Protein AF-0000000068499881 (afdb_homodimer)

Nearest PDB structures (foldseek):
  3tds-assembly1_A  TM=9.493E-01  e=5.054E-13  Clostridioides difficile 630
  3te0-assembly1_C  TM=9.336E-01  e=5.531E-13  Clostridioides difficile 630
  3te2-assembly1_C  TM=9.359E-01  e=6.930E-13  Clostridioides difficile 630
  3kcv-assembly2_J  TM=9.201E-01  e=3.673E-11  Escherichia coli O157:H7
  3q7k-assembly1_D  TM=8.867E-01  e=6.603E-11  Salmonella enterica subsp. enterica serovar Typhi str. CT18

Sequence (512 aa):
MSKGFLTPGETAQATISAGIKKANISTQNAILLGLFGGAFIGFGALGSMIVSQTFGKIDPGVASFLSAMVFPVGLMLVVVAGAELFTGNTLMAIALMDKKITLGKMLRNWGLVYFANLVGSILLVALVFYSSTLTGDAATKAIAVAEAKVNSTIASMFLKAILCNILVVLAVWMATASQDIMSKLASCWTVIMLFVLCGFQHSVANMFFIPMGMALGANITMVQFITNLVFVTLGNIVGGSIVVGGIYYLCYVKNSMSKGFLTPGETAQATISAGIKKANISTQNAILLGLFGGAFIGFGALGSMIVSQTFGKIDPGVASFLSAMVFPVGLMLVVVAGAELFTGNTLMAIALMDKKITLGKMLRNWGLVYFANLVGSILLVALVFYSSTLTGDAATKAIAVAEAKVNSTIASMFLKAILCNILVVLAVWMATASQDIMSKLASCWTVIMLFVLCGFQHSVANMFFIPMGMALGANITMVQFITNLVFVTLGNIVGGSIVVGGIYYLCYVKNS

InterPro domains:
  IPR000292 Formate/nitrite transporter [PF01226] (10-249)
  IPR000292 Formate/nitrite transporter [PTHR30520] (4-255)
  IPR023271 Aquaporin-like [G3DSA:1.20.1080.10] (7-256)
  IPR024002 Formate/nitrite transporter, conserved site [PS01005] (79-88)

Radius of gyration: 22.46 Å; Cα contacts (8 Å, |Δi|>4): 1039; chains: 2; bounding box: 57×66×53 Å

Secondary structure (DSSP, 8-state):
---SB--HHHHHHHHHHHHHHHHT--HHHHHHHHHHHHHHHHHHHHHHHHHTTTGGGT-HHHHHHHHHHHTTHHHHIIIIII---HHHHTTHHHHHHTTSS-HHHHHHHHHHHHHHHHHHHHHHHHHHHHTT-S-HHHHHHHHHHHHHHHSS-HHHHHHHHHHHHHHHHHHHHHHHHBSBHHHHHHHHHHHHHHHHHTT---HHHHHHHHHHHHHTT----HHHHHHHHHHHHHHHHIIIIIIIHHHHHIIIIIT-/---BB--HHHHHHHHHHHHHHHHT--HHHHHHHHHHHHHHHHHHHHHHHHHTTTGGGT-HHHHHHHHHHHTTHHHHIIIIII---HHHHTTHHHHHHTTSS-HHHHHHHHHHHHHHHHHHHHHHHHHHHHTT-S-HHHHHHHHHHHHHHHSS-HHHHHHHHHHHHHHHHHHHHHHHHBSSHHHHHHHHHHHHHHHHHTT---HHHHHHHHHHHHHTT----HHHHHHHHHHHHHHHHIIIIIIIHHHHHIIIIIT-

Solvent-accessible surface area (backbone atoms only — not comparable to full-atom values): 22899 Å² total; per-residue (Å²): 126,70,65,69,53,46,50,71,50,54,29,48,54,52,46,29,53,50,25,45,51,52,43,65,50,51,71,64,45,38,33,56,27,0,23,45,21,11,29,33,33,29,51,9,51,51,33,15,36,38,38,26,28,56,41,48,81,77,38,53,70,60,18,36,45,48,20,14,69,40,30,21,47,9,56,34,43,31,73,54,55,57,38,33,46,43,67,57,53,28,41,32,41,34,16,38,76,68,65,70,44,52,71,68,36,47,50,50,41,44,51,45,13,40,52,19,18,40,51,18,8,46,52,47,38,51,48,40,59,69,25,58,60,58,51,70,55,33,34,53,35,37,23,51,54,19,49,57,66,51,71,51,53,69,67,55,39,23,54,30,0,21,58,25,20,38,40,49,33,47,17,53,48,46,26,64,18,33,35,34,46,46,50,26,43,50,31,23,37,60,39,41,20,50,38,50,49,70,65,40,37,48,40,65,49,44,41,21,43,36,57,43,5,40,75,74,63,33,95,64,52,71,66,47,51,51,52,40,43,53,40,13,40,53,15,26,42,44,13,10,24,50,51,49,19,41,53,49,33,50,59,40,56,71,68,91,114,85,69,36,48,43,51,48,50,54,28,48,53,52,46,28,53,50,25,46,51,52,44,64,51,51,71,66,57,38,34,58,26,0,23,46,23,11,28,33,33,28,51,9,51,51,50,15,37,56,72,25,31,63,41,48,82,77,36,54,18,54,19,34,41,50,18,11,69,41,30,21,53,9,55,37,42,30,74,71,75,61,39,33,44,42,70,59,52,29,41,32,42,35,15,38,74,68,64,69,46,52,72,67,36,48,51,48,41,45,50,44,14,40,53,20,18,40,50,19,8,46,53,45,37,51,53,42,58,77,65,58,70,58,50,71,56,32,34,53,34,35,22,50,54,21,50,56,65,51,72,49,53,69,62,22,38,22,43,26,0,19,56,24,21,38,38,48,36,45,18,52,48,30,27,64,18,25,72,48,67,68,19,26,44,49,31,26,37,54,38,40,20,43,37,48,41,50,65,39,35,49,40,65,48,44,40,20,43,38,55,42,6,40,76,75,64,33,96,64,53,70,66,46,50,51,51,42,45,53,42,13,40,53,14,26,42,44,14,12,24,50,52,50,19,42,51,51,33,50,46,40,58,71,67,91

Structure (mmCIF, N/CA/C/O backbone):
data_AF-0000000068499881-model_v1
#
loop_
_entity.id
_entity.type
_entity.pdbx_description
1 polymer 'Formate/nitrite transporter'
#
loop_
_atom_site.group_PDB
_atom_site.id
_atom_site.type_symbol
_atom_site.label_atom_id
_atom_site.label_alt_id
_atom_site.label_comp_id
_atom_site.label_asym_id
_atom_site.label_entity_id
_atom_site.label_seq_id
_atom_site.pdbx_PDB_ins_code
_atom_site.Cartn_x
_atom_site.Cartn_y
_atom_site.Cartn_z
_atom_site.occupancy
_atom_site.B_iso_or_equiv
_atom_site.auth_seq_id
_atom_site.auth_comp_id
_atom_site.auth_asym_id
_atom_site.auth_atom_id
_atom_site.pdbx_PDB_model_num
ATOM 1 N N . MET A 1 1 ? 21.609 7.77 26.453 1 41.03 1 MET A N 1
ATOM 2 C CA . MET A 1 1 ? 21.125 6.953 25.344 1 41.03 1 MET A CA 1
ATOM 3 C C . MET A 1 1 ? 20.047 7.695 24.562 1 41.03 1 MET A C 1
ATOM 5 O O . MET A 1 1 ? 19.109 8.242 25.156 1 41.03 1 MET A O 1
ATOM 9 N N . SER A 1 2 ? 20.359 8.133 23.391 1 56.62 2 SER A N 1
ATOM 10 C CA . SER A 1 2 ? 19.5 9.07 22.672 1 56.62 2 SER A CA 1
ATOM 11 C C . SER A 1 2 ? 18.094 8.523 22.531 1 56.62 2 SER A C 1
ATOM 13 O O . SER A 1 2 ? 17.891 7.328 22.312 1 56.62 2 SER A O 1
ATOM 15 N N . LYS A 1 3 ? 17.266 9.133 23.188 1 74.5 3 LYS A N 1
ATOM 16 C CA . LYS A 1 3 ? 15.883 8.703 23.234 1 74.5 3 LYS A CA 1
ATOM 17 C C . LYS A 1 3 ? 15.328 8.43 21.844 1 74.5 3 LYS A C 1
ATOM 19 O O . LYS A 1 3 ? 15.688 9.117 20.875 1 74.5 3 LYS A O 1
ATOM 24 N N . GLY A 1 4 ? 14.695 7.34 21.688 1 82.69 4 GLY A N 1
ATOM 25 C CA . GLY A 1 4 ? 14.18 6.836 20.422 1 82.69 4 GLY A CA 1
ATOM 26 C C . GLY A 1 4 ? 12.773 7.316 20.125 1 82.69 4 GLY A C 1
ATOM 27 O O . GLY A 1 4 ? 12.008 6.629 19.438 1 82.69 4 GLY A O 1
ATOM 28 N N . PHE A 1 5 ? 12.273 8.398 20.859 1 87.19 5 PHE A N 1
ATOM 29 C CA . PHE A 1 5 ? 10.953 8.953 20.578 1 87.19 5 PHE A CA 1
ATOM 30 C C . PHE A 1 5 ? 10.883 10.414 21 1 87.19 5 PHE A C 1
ATOM 32 O O . PHE A 1 5 ? 11.672 10.859 21.844 1 87.19 5 PHE A O 1
ATOM 39 N N . LEU A 1 6 ? 9.945 11.164 20.484 1 91.5 6 LEU A N 1
ATOM 40 C CA . LEU A 1 6 ? 9.672 12.539 20.891 1 91.5 6 LEU A CA 1
ATOM 41 C C . LEU A 1 6 ? 8.625 12.578 22 1 91.5 6 LEU A C 1
ATOM 43 O O . LEU A 1 6 ? 7.652 11.82 21.969 1 91.5 6 LEU A O 1
ATOM 47 N N . THR A 1 7 ? 8.875 13.422 22.891 1 90.44 7 THR A N 1
ATOM 48 C CA . THR A 1 7 ? 7.852 13.695 23.891 1 90.44 7 THR A CA 1
ATOM 49 C C . THR A 1 7 ? 6.66 14.414 23.266 1 90.44 7 THR A C 1
ATOM 51 O O . THR A 1 7 ? 6.75 14.914 22.141 1 90.44 7 THR A O 1
ATOM 54 N N . PRO A 1 8 ? 5.551 14.484 24.016 1 90.62 8 PRO A N 1
ATOM 55 C CA . PRO A 1 8 ? 4.398 15.203 23.453 1 90.62 8 PRO A CA 1
ATOM 56 C C . PRO A 1 8 ? 4.715 16.656 23.109 1 90.62 8 PRO A C 1
ATOM 58 O O . PRO A 1 8 ? 4.285 17.141 22.062 1 90.62 8 PRO A O 1
ATOM 61 N N . GLY A 1 9 ? 5.434 17.328 23.922 1 92.31 9 GLY A N 1
ATOM 62 C CA . GLY A 1 9 ? 5.852 18.688 23.625 1 92.31 9 GLY A CA 1
ATOM 63 C C . GLY A 1 9 ? 6.715 18.766 22.375 1 92.31 9 GLY A C 1
ATOM 64 O O . GLY A 1 9 ? 6.523 19.656 21.547 1 92.31 9 GLY A O 1
ATOM 65 N N . GLU A 1 10 ? 7.688 17.891 22.266 1 93.81 10 GLU A N 1
ATOM 66 C CA . GLU A 1 10 ? 8.547 17.844 21.078 1 93.81 10 GLU A CA 1
ATOM 67 C C . GLU A 1 10 ? 7.742 17.484 19.844 1 93.81 10 GLU A C 1
ATOM 69 O O . GLU A 1 10 ? 8.023 17.969 18.75 1 93.81 10 GLU A O 1
ATOM 74 N N . THR A 1 11 ? 6.797 16.609 20 1 96.06 11 THR A N 1
ATOM 75 C CA . THR A 1 11 ? 5.93 16.188 18.906 1 96.06 11 THR A CA 1
ATOM 76 C C . THR A 1 11 ? 5.109 17.375 18.391 1 96.06 11 THR A C 1
ATOM 78 O O . THR A 1 11 ? 4.883 17.5 17.188 1 96.06 11 THR A O 1
ATOM 81 N N . ALA A 1 12 ? 4.672 18.172 19.312 1 95.88 12 ALA A N 1
ATOM 82 C CA . ALA A 1 12 ? 3.928 19.375 18.922 1 95.88 12 ALA A CA 1
ATOM 83 C C . ALA A 1 12 ? 4.773 20.281 18.016 1 95.88 12 ALA A C 1
ATOM 85 O O . ALA A 1 12 ? 4.285 20.781 17.016 1 95.88 12 ALA A O 1
ATOM 86 N N . GLN A 1 13 ? 6.02 20.406 18.391 1 96 13 GLN A N 1
ATOM 87 C CA . GLN A 1 13 ? 6.914 21.25 17.594 1 96 13 GLN A CA 1
ATOM 88 C C . GLN A 1 13 ? 7.176 20.625 16.234 1 96 13 GLN A C 1
ATOM 90 O O . GLN A 1 13 ? 7.234 21.328 15.219 1 96 13 GLN A O 1
ATOM 95 N N . ALA A 1 14 ? 7.332 19.359 16.203 1 96.19 14 ALA A N 1
ATOM 96 C CA . ALA A 1 14 ? 7.523 18.656 14.945 1 96.19 14 ALA A CA 1
ATOM 97 C C . ALA A 1 14 ? 6.293 18.781 14.047 1 96.19 14 ALA A C 1
ATOM 99 O O . ALA A 1 14 ? 6.414 18.891 12.828 1 96.19 14 ALA A O 1
ATOM 100 N N . THR A 1 15 ? 5.137 18.719 14.648 1 97.38 15 THR A N 1
ATOM 101 C CA . THR A 1 15 ? 3.883 18.859 13.914 1 97.38 15 THR A CA 1
ATOM 102 C C . THR A 1 15 ? 3.742 20.25 13.328 1 97.38 15 THR A C 1
ATOM 104 O O . THR A 1 15 ? 3.279 20.422 12.195 1 97.38 15 THR A O 1
ATOM 107 N N . ILE A 1 16 ? 4.152 21.25 14.086 1 98 16 ILE A N 1
ATOM 108 C CA . ILE A 1 16 ? 4.129 22.625 13.594 1 98 16 ILE A CA 1
ATOM 109 C C . ILE A 1 16 ? 5.078 22.766 12.398 1 98 16 ILE A C 1
ATOM 111 O O . ILE A 1 16 ? 4.723 23.359 11.383 1 98 16 ILE A O 1
ATOM 115 N N . SER A 1 17 ? 6.27 22.203 12.531 1 97.69 17 SER A N 1
ATOM 116 C CA . SER A 1 17 ? 7.238 22.25 11.445 1 97.69 17 SER A CA 1
ATOM 117 C C . SER A 1 17 ? 6.691 21.578 10.188 1 97.69 17 SER A C 1
ATOM 119 O O . SER A 1 17 ? 6.887 22.078 9.078 1 97.69 17 SER A O 1
ATOM 121 N N . ALA A 1 18 ? 6.043 20.484 10.344 1 96.88 18 ALA A N 1
ATOM 122 C CA . ALA A 1 18 ? 5.41 19.797 9.227 1 96.88 18 ALA A CA 1
ATOM 123 C C . ALA A 1 18 ? 4.312 20.656 8.602 1 96.88 18 ALA A C 1
ATOM 125 O O . ALA A 1 18 ? 4.145 20.672 7.379 1 96.88 18 ALA A O 1
ATOM 126 N N . GLY A 1 19 ? 3.521 21.312 9.469 1 98.12 19 GLY A N 1
ATOM 127 C CA . GLY A 1 19 ? 2.484 22.219 8.992 1 98.12 19 GLY A CA 1
ATOM 128 C C . GLY A 1 19 ? 3.027 23.344 8.133 1 98.12 19 GLY A C 1
ATOM 129 O O . GLY A 1 19 ? 2.422 23.703 7.117 1 98.12 19 GLY A O 1
ATOM 130 N N . ILE A 1 20 ? 4.184 23.875 8.523 1 98.25 20 ILE A N 1
ATOM 131 C CA . ILE A 1 20 ? 4.824 24.938 7.758 1 98.25 20 ILE A CA 1
ATOM 132 C C . ILE A 1 20 ? 5.246 24.406 6.387 1 98.25 20 ILE A C 1
ATOM 134 O O . ILE A 1 20 ? 5.027 25.078 5.367 1 98.25 20 ILE A O 1
ATOM 138 N N . LYS A 1 21 ? 5.82 23.281 6.379 1 97.25 21 LYS A N 1
ATOM 139 C CA . LYS A 1 21 ? 6.246 22.672 5.121 1 97.25 21 LYS A CA 1
ATOM 140 C C . LYS A 1 21 ? 5.055 22.422 4.203 1 97.25 21 LYS A C 1
ATOM 142 O O . LYS A 1 21 ? 5.121 22.688 3.004 1 97.25 21 LYS A O 1
ATOM 147 N N . LYS A 1 22 ? 3.965 21.906 4.723 1 97.94 22 LYS A N 1
ATOM 148 C CA . LYS A 1 22 ? 2.764 21.625 3.945 1 97.94 22 LYS A CA 1
ATOM 149 C C . LYS A 1 22 ? 2.135 22.906 3.402 1 97.94 22 LYS A C 1
ATOM 151 O O . LYS A 1 22 ? 1.585 22.906 2.299 1 97.94 22 LYS A O 1
ATOM 156 N N . ALA A 1 23 ? 2.203 23.906 4.176 1 98.25 23 ALA A N 1
ATOM 157 C CA . ALA A 1 23 ? 1.636 25.188 3.771 1 98.25 23 ALA A CA 1
ATOM 158 C C . ALA A 1 23 ? 2.377 25.766 2.566 1 98.25 23 ALA A C 1
ATOM 160 O O . ALA A 1 23 ? 1.813 26.547 1.797 1 98.25 23 ALA A O 1
ATOM 161 N N . ASN A 1 24 ? 3.607 25.344 2.439 1 97.69 24 ASN A N 1
ATOM 162 C CA . ASN A 1 24 ? 4.449 25.906 1.391 1 97.69 24 ASN A CA 1
ATOM 163 C C . ASN A 1 24 ? 4.734 24.891 0.287 1 97.69 24 ASN A C 1
ATOM 165 O O . ASN A 1 24 ? 5.598 25.125 -0.562 1 97.69 24 ASN A O 1
ATOM 169 N N . ILE A 1 25 ? 4.082 23.828 0.325 1 96.88 25 ILE A N 1
ATOM 170 C CA . ILE A 1 25 ? 4.27 22.797 -0.686 1 96.88 25 ILE A CA 1
ATOM 171 C C . ILE A 1 25 ? 3.855 23.328 -2.055 1 96.88 25 ILE A C 1
ATOM 173 O O . ILE A 1 25 ? 2.895 24.094 -2.164 1 96.88 25 ILE A O 1
ATOM 177 N N . SER A 1 26 ? 4.555 22.953 -3.141 1 97.5 26 SER A N 1
ATOM 178 C CA . SER A 1 26 ? 4.176 23.375 -4.484 1 97.5 26 SER A CA 1
ATOM 179 C C . SER A 1 26 ? 2.855 22.75 -4.91 1 97.5 26 SER A C 1
ATOM 181 O O . SER A 1 26 ? 2.492 21.672 -4.426 1 97.5 26 SER A O 1
ATOM 183 N N . THR A 1 27 ? 2.141 23.391 -5.809 1 97.88 27 THR A N 1
ATOM 184 C CA . THR A 1 27 ? 0.872 22.875 -6.316 1 97.88 27 THR A CA 1
ATOM 185 C C . THR A 1 27 ? 1.059 21.5 -6.961 1 97.88 27 THR A C 1
ATOM 187 O O . THR A 1 27 ? 0.262 20.594 -6.73 1 97.88 27 THR A O 1
ATOM 190 N N . GLN A 1 28 ? 2.078 21.344 -7.691 1 97.5 28 GLN A N 1
ATOM 191 C CA . GLN A 1 28 ? 2.354 20.078 -8.359 1 97.5 28 GLN A CA 1
ATOM 192 C C . GLN A 1 28 ? 2.553 18.953 -7.352 1 97.5 28 GLN A C 1
ATOM 194 O O . GLN A 1 28 ? 1.955 17.875 -7.48 1 97.5 28 GLN A O 1
ATOM 199 N N . ASN A 1 29 ? 3.408 19.234 -6.344 1 97.62 29 ASN A N 1
ATOM 200 C CA . ASN A 1 29 ? 3.676 18.203 -5.344 1 97.62 29 ASN A CA 1
ATOM 201 C C . ASN A 1 29 ? 2.43 17.875 -4.523 1 97.62 29 ASN A C 1
ATOM 203 O O . ASN A 1 29 ? 2.193 16.719 -4.18 1 97.62 29 ASN A O 1
ATOM 207 N N . ALA A 1 30 ? 1.662 18.906 -4.219 1 98.12 30 ALA A N 1
ATOM 208 C CA . ALA A 1 30 ? 0.423 18.703 -3.473 1 98.12 30 ALA A CA 1
ATOM 209 C C . ALA A 1 30 ? -0.525 17.781 -4.234 1 98.12 30 ALA A C 1
ATOM 211 O O . ALA A 1 30 ? -1.127 16.875 -3.65 1 98.12 30 ALA A O 1
ATOM 212 N N . ILE A 1 31 ? -0.618 17.969 -5.508 1 98.44 31 ILE A N 1
ATOM 213 C CA . ILE A 1 31 ? -1.537 17.188 -6.332 1 98.44 31 ILE A CA 1
ATOM 214 C C . ILE A 1 31 ? -1.008 15.766 -6.496 1 98.44 31 ILE A C 1
ATOM 216 O O . ILE A 1 31 ? -1.732 14.797 -6.262 1 98.44 31 ILE A O 1
ATOM 220 N N . LEU A 1 32 ? 0.231 15.617 -6.84 1 98.06 32 LEU A N 1
ATOM 221 C CA . LEU A 1 32 ? 0.798 14.297 -7.109 1 98.06 32 LEU A CA 1
ATOM 222 C C . LEU A 1 32 ? 0.82 13.445 -5.84 1 98.06 32 LEU A C 1
ATOM 224 O O . LEU A 1 32 ? 0.421 12.281 -5.863 1 98.06 32 LEU A O 1
ATOM 228 N N . LEU A 1 33 ? 1.285 14.031 -4.75 1 98.31 33 LEU A N 1
ATOM 229 C CA . LEU A 1 33 ? 1.318 13.305 -3.488 1 98.31 33 LEU A CA 1
ATOM 230 C C . LEU A 1 33 ? -0.089 13.117 -2.932 1 98.31 33 LEU A C 1
ATOM 232 O O . LEU A 1 33 ? -0.352 12.148 -2.207 1 98.31 33 LEU A O 1
ATOM 236 N N . GLY A 1 34 ? -1.007 14.023 -3.277 1 98.88 34 GLY A N 1
ATOM 237 C CA . GLY A 1 34 ? -2.408 13.852 -2.928 1 98.88 34 GLY A CA 1
ATOM 238 C C . GLY A 1 34 ? -3.066 12.688 -3.648 1 98.88 34 GLY A C 1
ATOM 239 O O . GLY A 1 34 ? -3.893 11.984 -3.068 1 98.88 34 GLY A O 1
ATOM 240 N N . LEU A 1 35 ? -2.717 12.516 -4.965 1 98.75 35 LEU A N 1
ATOM 241 C CA . LEU A 1 35 ? -3.197 11.344 -5.695 1 98.75 35 LEU A CA 1
ATOM 242 C C . LEU A 1 35 ? -2.816 10.055 -4.977 1 98.75 35 LEU A C 1
ATOM 244 O O . LEU A 1 35 ? -3.652 9.164 -4.797 1 98.75 35 LEU A O 1
ATOM 248 N N . PHE A 1 36 ? -1.596 10.023 -4.508 1 98.62 36 PHE A N 1
ATOM 249 C CA . PHE A 1 36 ? -1.116 8.852 -3.781 1 98.62 36 PHE A CA 1
ATOM 250 C C . PHE A 1 36 ? -1.843 8.703 -2.449 1 98.62 36 PHE A C 1
ATOM 252 O O . PHE A 1 36 ? -2.18 7.59 -2.039 1 98.62 36 PHE A O 1
ATOM 259 N N . GLY A 1 37 ? -2.078 9.836 -1.815 1 98.75 37 GLY A N 1
ATOM 260 C CA . GLY A 1 37 ? -2.816 9.758 -0.565 1 98.75 37 GLY A CA 1
ATOM 261 C C . GLY A 1 37 ? -4.16 9.07 -0.704 1 98.75 37 GLY A C 1
ATOM 262 O O . GLY A 1 37 ? -4.477 8.156 0.06 1 98.75 37 GLY A O 1
ATOM 263 N N . GLY A 1 38 ? -4.93 9.461 -1.703 1 98.81 38 GLY A N 1
ATOM 264 C CA . GLY A 1 38 ? -6.215 8.828 -1.973 1 98.81 38 GLY A CA 1
ATOM 265 C C . GLY A 1 38 ? -6.094 7.367 -2.352 1 98.81 38 GLY A C 1
ATOM 266 O O . GLY A 1 38 ? -6.84 6.527 -1.843 1 98.81 38 GLY A O 1
ATOM 267 N N . ALA A 1 39 ? -5.152 7.086 -3.195 1 98.81 39 ALA A N 1
ATOM 268 C CA . ALA A 1 39 ? -4.957 5.715 -3.666 1 98.81 39 ALA A CA 1
ATOM 269 C C . ALA A 1 39 ? -4.496 4.805 -2.531 1 98.81 39 ALA A C 1
ATOM 271 O O . ALA A 1 39 ? -4.938 3.658 -2.428 1 98.81 39 ALA A O 1
ATOM 272 N N . PHE A 1 40 ? -3.582 5.293 -1.692 1 98.75 40 PHE A N 1
ATOM 273 C CA . PHE A 1 40 ? -3.033 4.488 -0.608 1 98.75 40 PHE A CA 1
ATOM 274 C C . PHE A 1 40 ? -4.125 4.105 0.386 1 98.75 40 PHE A C 1
ATOM 276 O O . PHE A 1 40 ? -4.23 2.943 0.78 1 98.75 40 PHE A O 1
ATOM 283 N N . ILE A 1 41 ? -4.949 5.074 0.79 1 98.75 41 ILE A N 1
ATOM 284 C CA . ILE A 1 41 ? -6.07 4.766 1.671 1 98.75 41 ILE A CA 1
ATOM 285 C C . ILE A 1 41 ? -7.027 3.801 0.974 1 98.75 41 ILE A C 1
ATOM 287 O O . ILE A 1 41 ? -7.566 2.887 1.604 1 98.75 41 ILE A O 1
ATOM 291 N N . GLY A 1 42 ? -7.23 4 -0.317 1 98.81 42 GLY A N 1
ATOM 292 C CA . GLY A 1 42 ? -8.055 3.098 -1.107 1 98.81 42 GLY A CA 1
ATOM 293 C C . GLY A 1 42 ? -7.547 1.667 -1.098 1 98.81 42 GLY A C 1
ATOM 294 O O . GLY A 1 42 ? -8.336 0.724 -1.034 1 98.81 42 GLY A O 1
ATOM 295 N N . PHE A 1 43 ? -6.191 1.481 -1.177 1 98.69 43 PHE A N 1
ATOM 296 C CA . PHE A 1 43 ? -5.613 0.145 -1.111 1 98.69 43 PHE A CA 1
ATOM 297 C C . PHE A 1 43 ? -5.961 -0.531 0.209 1 98.69 43 PHE A C 1
ATOM 299 O O . PHE A 1 43 ? -6.293 -1.718 0.236 1 98.69 43 PHE A O 1
ATOM 306 N N . GLY A 1 44 ? -5.816 0.206 1.288 1 98.56 44 GLY A N 1
ATOM 307 C CA . GLY A 1 44 ? -6.227 -0.331 2.576 1 98.56 44 GLY A CA 1
ATOM 308 C C . GLY A 1 44 ? -7.688 -0.738 2.613 1 98.56 44 GLY A C 1
ATOM 309 O O . GLY A 1 44 ? -8.023 -1.808 3.125 1 98.56 44 GLY A O 1
ATOM 310 N N . ALA A 1 45 ? -8.547 0.11 2.08 1 98.75 45 ALA A N 1
ATOM 311 C CA . ALA A 1 45 ? -9.984 -0.163 2.01 1 98.75 45 ALA A CA 1
ATOM 312 C C . ALA A 1 45 ? -10.266 -1.415 1.184 1 98.75 45 ALA A C 1
ATOM 314 O O . ALA A 1 45 ? -11.094 -2.244 1.562 1 98.75 45 ALA A O 1
ATOM 315 N N . LEU A 1 46 ? -9.562 -1.53 0.057 1 98.56 46 LEU A N 1
ATOM 316 C CA . LEU A 1 46 ? -9.719 -2.684 -0.824 1 98.56 46 LEU A CA 1
ATOM 317 C C . LEU A 1 46 ? -9.391 -3.979 -0.089 1 98.56 46 LEU A C 1
ATOM 319 O O . LEU A 1 46 ? -10.188 -4.922 -0.096 1 98.56 46 LEU A O 1
ATOM 323 N N . GLY A 1 47 ? -8.242 -4.012 0.556 1 98.44 47 GLY A N 1
ATOM 324 C CA . GLY A 1 47 ? -7.852 -5.195 1.305 1 98.44 47 GLY A CA 1
ATOM 325 C C . GLY A 1 47 ? -8.812 -5.531 2.428 1 98.44 47 GLY A C 1
ATOM 326 O O . GLY A 1 47 ? -9.07 -6.707 2.699 1 98.44 47 GLY A O 1
ATOM 327 N N . SER A 1 48 ? -9.328 -4.516 3.086 1 98.25 48 SER A N 1
ATOM 328 C CA . SER A 1 48 ? -10.25 -4.719 4.199 1 98.25 48 SER A CA 1
ATOM 329 C C . SER A 1 48 ? -11.539 -5.398 3.738 1 98.25 48 SER A C 1
ATOM 331 O O . SER A 1 48 ? -12.102 -6.227 4.457 1 98.25 48 SER A O 1
ATOM 333 N N . MET A 1 49 ? -12.031 -5.094 2.545 1 97.81 49 MET A N 1
ATOM 334 C CA . MET A 1 49 ? -13.25 -5.707 2.01 1 97.81 49 MET A CA 1
ATOM 335 C C . MET A 1 49 ? -12.992 -7.156 1.603 1 97.81 49 MET A C 1
ATOM 337 O O . MET A 1 49 ? -13.836 -8.023 1.826 1 97.81 49 MET A O 1
ATOM 341 N N . ILE A 1 50 ? -11.812 -7.418 1.057 1 97.62 50 ILE A N 1
ATOM 342 C CA . ILE A 1 50 ? -11.508 -8.742 0.538 1 97.62 50 ILE A CA 1
ATOM 343 C C . ILE A 1 50 ? -11.352 -9.727 1.696 1 97.62 50 ILE A C 1
ATOM 345 O O . ILE A 1 50 ? -11.898 -10.828 1.666 1 97.62 50 ILE A O 1
ATOM 349 N N . VAL A 1 51 ? -10.648 -9.328 2.768 1 97.44 51 VAL A N 1
ATOM 350 C CA . VAL A 1 51 ? -10.375 -10.25 3.863 1 97.44 51 VAL A CA 1
ATOM 351 C C . VAL A 1 51 ? -11.672 -10.594 4.59 1 97.44 51 VAL A C 1
ATOM 353 O O . VAL A 1 51 ? -11.82 -11.703 5.109 1 97.44 51 VAL A O 1
ATOM 356 N N . SER A 1 52 ? -12.664 -9.727 4.602 1 96.19 52 SER A N 1
ATOM 357 C CA . SER A 1 52 ? -13.883 -9.906 5.387 1 96.19 52 SER A CA 1
ATOM 358 C C . SER A 1 52 ? -15.062 -10.266 4.492 1 96.19 52 SER A C 1
ATOM 360 O O . SER A 1 52 ? -16.219 -10.195 4.922 1 96.19 52 SER A O 1
ATOM 362 N N . GLN A 1 53 ? -14.844 -10.656 3.318 1 95.31 53 GLN A N 1
ATOM 363 C CA . GLN A 1 53 ? -15.852 -10.734 2.268 1 95.31 53 GLN A CA 1
ATOM 364 C C . GLN A 1 53 ? -16.969 -11.695 2.654 1 95.31 53 GLN A C 1
ATOM 366 O O . GLN A 1 53 ? -18.125 -11.508 2.262 1 95.31 53 GLN A O 1
ATOM 371 N N . THR A 1 54 ? -16.656 -12.766 3.486 1 94.94 54 THR A N 1
ATOM 372 C CA . THR A 1 54 ? -17.719 -13.719 3.768 1 94.94 54 THR A CA 1
ATOM 373 C C . THR A 1 54 ? -17.781 -14.031 5.262 1 94.94 54 THR A C 1
ATOM 375 O O . THR A 1 54 ? -18.734 -14.672 5.727 1 94.94 54 THR A O 1
ATOM 378 N N . PHE A 1 55 ? -16.859 -13.555 6.023 1 95.38 55 PHE A N 1
ATOM 379 C CA . PHE A 1 55 ? -16.734 -14 7.406 1 95.38 55 PHE A CA 1
ATOM 380 C C . PHE A 1 55 ? -17.859 -13.422 8.258 1 95.38 55 PHE A C 1
ATOM 382 O O . PHE A 1 55 ? -18.109 -13.891 9.375 1 95.38 55 PHE A O 1
ATOM 389 N N . GLY A 1 56 ? -18.531 -12.398 7.812 1 91.94 56 GLY A N 1
ATOM 390 C CA . GLY A 1 56 ? -19.672 -11.844 8.516 1 91.94 56 GLY A CA 1
ATOM 391 C C . GLY A 1 56 ? -20.797 -12.844 8.742 1 91.94 56 GLY A C 1
ATOM 392 O O . GLY A 1 56 ? -21.578 -12.719 9.688 1 91.94 56 GLY A O 1
ATOM 393 N N . LYS A 1 57 ? -20.844 -13.867 7.844 1 92.12 57 LYS A N 1
ATOM 394 C CA . LYS A 1 57 ? -21.859 -14.914 7.949 1 92.12 57 LYS A CA 1
ATOM 395 C C . LYS A 1 57 ? -21.562 -15.852 9.125 1 92.12 57 LYS A C 1
ATOM 397 O O . LYS A 1 57 ? -22.469 -16.5 9.656 1 92.12 57 LYS A O 1
ATOM 402 N N . ILE A 1 58 ? -20.344 -15.859 9.469 1 92.31 58 ILE A N 1
ATOM 403 C CA . ILE A 1 58 ? -19.922 -16.688 10.594 1 92.31 58 ILE A CA 1
ATOM 404 C C . ILE A 1 58 ? -19.953 -15.875 11.883 1 92.31 58 ILE A C 1
ATOM 406 O O . ILE A 1 58 ? -20.594 -16.266 12.859 1 92.31 58 ILE A O 1
ATOM 410 N N . ASP A 1 59 ? -19.344 -14.664 11.938 1 94.44 59 ASP A N 1
ATOM 411 C CA . ASP A 1 59 ? -19.312 -13.766 13.094 1 94.44 59 ASP A CA 1
ATOM 412 C C . ASP A 1 59 ? -19.031 -12.328 12.664 1 94.44 59 ASP A C 1
ATOM 414 O O 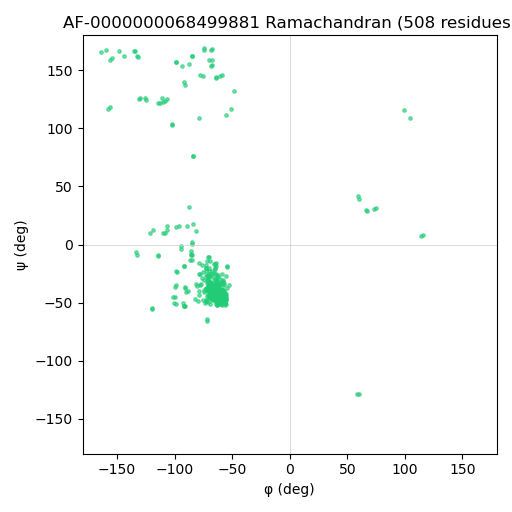. ASP A 1 59 ? -17.922 -12.016 12.195 1 94.44 59 ASP A O 1
ATOM 418 N N . PRO A 1 60 ? -19.922 -11.461 12.867 1 92.94 60 PRO A N 1
ATOM 419 C CA . PRO A 1 60 ? -19.75 -10.078 12.406 1 92.94 60 PRO A CA 1
ATOM 420 C C . PRO A 1 60 ? -18.641 -9.344 13.148 1 92.94 60 PRO A C 1
ATOM 422 O O . PRO A 1 60 ? -18 -8.453 12.586 1 92.94 60 PRO A O 1
ATOM 425 N N . GLY A 1 61 ? -18.469 -9.633 14.438 1 94.38 61 GLY A N 1
ATOM 426 C CA . GLY A 1 61 ? -17.406 -9.016 15.211 1 94.38 61 GLY A CA 1
ATOM 427 C C . GLY A 1 61 ? -16.016 -9.359 14.695 1 94.38 61 GLY A C 1
ATOM 428 O O . GLY A 1 61 ? -15.172 -8.477 14.523 1 94.38 61 GLY A O 1
ATOM 429 N N . VAL A 1 62 ? -15.773 -10.633 14.359 1 94.25 62 VAL A N 1
ATOM 430 C CA . VAL A 1 62 ? -14.477 -11.078 13.859 1 94.25 62 VAL A CA 1
ATOM 431 C C . VAL A 1 62 ? -14.258 -10.547 12.445 1 94.25 62 VAL A C 1
ATOM 433 O O . VAL A 1 62 ? -13.141 -10.195 12.07 1 94.25 62 VAL A O 1
ATOM 436 N N . ALA A 1 63 ? -15.328 -10.492 11.633 1 95.5 63 ALA A N 1
ATOM 437 C CA . ALA A 1 63 ? -15.219 -9.922 10.289 1 95.5 63 ALA A CA 1
ATOM 438 C C . ALA A 1 63 ? -14.742 -8.477 10.352 1 95.5 63 ALA A C 1
ATOM 440 O O . ALA A 1 63 ? -13.875 -8.07 9.57 1 95.5 63 ALA A O 1
ATOM 441 N N . SER A 1 64 ? -15.32 -7.715 11.281 1 95.62 64 SER A N 1
ATOM 442 C CA . SER A 1 64 ? -14.914 -6.324 11.461 1 95.62 64 SER A CA 1
ATOM 443 C C . SER A 1 64 ? -13.453 -6.227 11.906 1 95.62 64 SER A C 1
ATOM 445 O O . SER A 1 64 ? -12.734 -5.316 11.492 1 95.62 64 SER A O 1
ATOM 447 N N . PHE A 1 65 ? -13.023 -7.105 12.734 1 95.69 65 PHE A N 1
ATOM 448 C CA . PHE A 1 65 ? -11.648 -7.121 13.219 1 95.69 65 PHE A CA 1
ATOM 449 C C . PHE A 1 65 ? -10.68 -7.426 12.078 1 95.69 65 PHE A C 1
ATOM 451 O O . PHE A 1 65 ? -9.617 -6.805 11.984 1 95.69 65 PHE A O 1
ATOM 458 N N . LEU A 1 66 ? -11.047 -8.43 11.211 1 96.44 66 LEU A N 1
ATOM 459 C CA . LEU A 1 66 ? -10.211 -8.758 10.062 1 96.44 66 LEU A CA 1
ATOM 460 C C . LEU A 1 66 ? -10.047 -7.551 9.141 1 96.44 66 LEU A C 1
ATOM 462 O O . LEU A 1 66 ? -8.938 -7.246 8.695 1 96.44 66 LEU A O 1
ATOM 466 N N . SER A 1 67 ? -11.164 -6.863 8.914 1 97 67 SER A N 1
ATOM 467 C CA . SER A 1 67 ? -11.133 -5.637 8.125 1 97 67 SER A CA 1
ATOM 468 C C . SER A 1 67 ? -10.211 -4.594 8.75 1 97 67 SER A C 1
ATOM 470 O O . SER A 1 67 ? -9.406 -3.977 8.055 1 97 67 SER A O 1
ATOM 472 N N . ALA A 1 68 ? -10.32 -4.465 10.047 1 97.81 68 ALA A N 1
ATOM 473 C CA . ALA A 1 68 ? -9.594 -3.447 10.805 1 97.81 68 ALA A CA 1
ATOM 474 C C . ALA A 1 68 ? -8.102 -3.76 10.852 1 97.81 68 ALA A C 1
ATOM 476 O O . ALA A 1 68 ? -7.277 -2.854 10.977 1 97.81 68 ALA A O 1
ATOM 477 N N . MET A 1 69 ? -7.715 -5.008 10.672 1 96.69 69 MET A N 1
ATOM 478 C CA . MET A 1 69 ? -6.316 -5.422 10.719 1 96.69 69 MET A CA 1
ATOM 479 C C . MET A 1 69 ? -5.602 -5.062 9.422 1 96.69 69 MET A C 1
ATOM 481 O O . MET A 1 69 ? -4.391 -4.828 9.422 1 96.69 69 MET A O 1
ATOM 485 N N . VAL A 1 70 ? -6.348 -4.957 8.367 1 98.12 70 VAL A N 1
ATOM 486 C CA . VAL A 1 70 ? -5.75 -4.805 7.051 1 98.12 70 VAL A CA 1
ATOM 487 C C . VAL A 1 70 ? -5.766 -3.332 6.641 1 98.12 70 VAL A C 1
ATOM 489 O O . VAL A 1 70 ? -4.797 -2.828 6.07 1 98.12 70 VAL A O 1
ATOM 492 N N . PHE A 1 71 ? -6.762 -2.557 7 1 98.44 71 PHE A N 1
ATOM 493 C CA . PHE A 1 71 ? -7.023 -1.198 6.539 1 98.44 71 PHE A CA 1
ATOM 494 C C . PHE A 1 71 ? -5.855 -0.278 6.875 1 98.44 71 PHE A C 1
ATOM 496 O O . PHE A 1 71 ? -5.488 0.586 6.074 1 98.44 71 PHE A O 1
ATOM 503 N N . PRO A 1 72 ? -5.145 -0.494 8.008 1 98.62 72 PRO A N 1
ATOM 504 C CA . PRO A 1 72 ? -4.133 0.472 8.445 1 98.62 72 PRO A CA 1
ATOM 505 C C . PRO A 1 72 ? -2.949 0.562 7.48 1 98.62 72 PRO A C 1
ATOM 507 O O . PRO A 1 72 ? -2.166 1.513 7.551 1 98.62 72 PRO A O 1
ATOM 510 N N . VAL A 1 73 ? -2.811 -0.418 6.617 1 98.31 73 VAL A N 1
ATOM 511 C CA . VAL A 1 73 ? -1.715 -0.374 5.656 1 98.31 73 VAL A CA 1
ATOM 512 C C . VAL A 1 73 ? -1.818 0.894 4.812 1 98.31 73 VAL A C 1
ATOM 514 O O . VAL A 1 73 ? -0.801 1.474 4.426 1 98.31 73 VAL A O 1
ATOM 517 N N . GLY A 1 74 ? -3.02 1.375 4.57 1 98.44 74 GLY A N 1
ATOM 518 C CA . GLY A 1 74 ? -3.217 2.617 3.84 1 98.44 74 GLY A CA 1
ATOM 519 C C . GLY A 1 74 ? -2.488 3.795 4.457 1 98.44 74 GLY A C 1
ATOM 520 O O . GLY A 1 74 ? -1.741 4.496 3.775 1 98.44 74 GLY A O 1
ATOM 521 N N . LEU A 1 75 ? -2.686 3.986 5.777 1 98.19 75 LEU A N 1
ATOM 522 C CA . LEU A 1 75 ? -2.031 5.105 6.445 1 98.19 75 LEU A CA 1
ATOM 523 C C . LEU A 1 75 ? -0.53 4.867 6.562 1 98.19 75 LEU A C 1
ATOM 525 O O . LEU A 1 75 ? 0.262 5.809 6.484 1 98.19 75 LEU A O 1
ATOM 529 N N . MET A 1 76 ? -0.12 3.574 6.746 1 98.25 76 MET A N 1
ATOM 530 C CA . MET A 1 76 ? 1.303 3.25 6.793 1 98.25 76 MET A CA 1
ATOM 531 C C . MET A 1 76 ? 2.012 3.723 5.531 1 98.25 76 MET A C 1
ATOM 533 O O . MET A 1 76 ? 3.102 4.297 5.602 1 98.25 76 MET A O 1
ATOM 537 N N . LEU A 1 77 ? 1.376 3.494 4.41 1 98.38 77 LEU A N 1
ATOM 538 C CA . LEU A 1 77 ? 1.927 3.945 3.139 1 98.38 77 LEU A CA 1
ATOM 539 C C . LEU A 1 77 ? 2.029 5.465 3.1 1 98.38 77 LEU A C 1
ATOM 541 O O . LEU A 1 77 ? 3.047 6.012 2.668 1 98.38 77 LEU A O 1
ATOM 545 N N . VAL A 1 78 ? 1.028 6.148 3.602 1 98.31 78 VAL A N 1
ATOM 546 C CA . VAL A 1 78 ? 0.989 7.605 3.576 1 98.31 78 VAL A CA 1
ATOM 547 C C . VAL A 1 78 ? 2.139 8.172 4.406 1 98.31 78 VAL A C 1
ATOM 549 O O . VAL A 1 78 ? 2.859 9.062 3.959 1 98.31 78 VAL A O 1
ATOM 552 N N . VAL A 1 79 ? 2.363 7.641 5.547 1 96.56 79 VAL A N 1
ATOM 553 C CA . VAL A 1 79 ? 3.256 8.211 6.551 1 96.56 79 VAL A CA 1
ATOM 554 C C . VAL A 1 79 ? 4.703 7.867 6.215 1 96.56 79 VAL A C 1
ATOM 556 O O . VAL A 1 79 ? 5.609 8.68 6.414 1 96.56 79 VAL A O 1
ATOM 559 N N . VAL A 1 80 ? 4.941 6.66 5.672 1 95.81 80 VAL A N 1
ATOM 560 C CA . VAL A 1 80 ? 6.316 6.195 5.52 1 95.81 80 VAL A CA 1
ATOM 561 C C . VAL A 1 80 ? 6.777 6.414 4.078 1 95.81 80 VAL A C 1
ATOM 563 O O . VAL A 1 80 ? 7.891 6.887 3.84 1 95.81 80 VAL A O 1
ATOM 566 N N . ALA A 1 81 ? 5.961 6.07 3.092 1 94.56 81 ALA A N 1
ATOM 567 C CA . ALA A 1 81 ? 6.371 6.188 1.696 1 94.56 81 ALA A CA 1
ATOM 568 C C . ALA A 1 81 ? 6.324 7.637 1.229 1 94.56 81 ALA A C 1
ATOM 570 O O . ALA A 1 81 ? 7.062 8.031 0.323 1 94.56 81 ALA A O 1
ATOM 571 N N . GLY A 1 82 ? 5.434 8.414 1.83 1 94.44 82 GLY A N 1
ATOM 572 C CA . GLY A 1 82 ? 5.32 9.82 1.459 1 94.44 82 GLY A CA 1
ATOM 573 C C . GLY A 1 82 ? 4.105 10.109 0.602 1 94.44 82 GLY A C 1
ATOM 574 O O . GLY A 1 82 ? 4.031 9.68 -0.552 1 94.44 82 GLY A O 1
ATOM 575 N N . ALA A 1 83 ? 3.154 10.719 1.052 1 98.06 83 ALA A N 1
ATOM 576 C CA . ALA A 1 83 ? 1.931 11.172 0.395 1 98.06 83 ALA A CA 1
ATOM 577 C C . ALA A 1 83 ? 1.272 12.305 1.176 1 98.06 83 ALA A C 1
ATOM 579 O O . ALA A 1 83 ? 1.738 12.672 2.256 1 98.06 83 ALA A O 1
ATOM 580 N N . GLU A 1 84 ? 0.314 12.977 0.588 1 98.5 84 GLU A N 1
ATOM 581 C CA . GLU A 1 84 ? -0.474 14.016 1.25 1 98.5 84 GLU A CA 1
ATOM 582 C C . GLU A 1 84 ? -1.916 13.562 1.459 1 98.5 84 GLU A C 1
ATOM 584 O O . GLU A 1 84 ? -2.584 13.141 0.511 1 98.5 84 GLU A O 1
ATOM 589 N N . LEU A 1 85 ? -2.32 13.648 2.654 1 98.81 85 LEU A N 1
ATOM 590 C CA . LEU A 1 85 ? -3.643 13.172 3.049 1 98.81 85 LEU A CA 1
ATOM 591 C C . LEU A 1 85 ? -4.426 14.273 3.76 1 98.81 85 LEU A C 1
ATOM 593 O O . LEU A 1 85 ? -3.986 14.789 4.789 1 98.81 85 LEU A O 1
ATOM 597 N N . PHE A 1 86 ? -5.617 14.57 3.305 1 98.88 86 PHE A N 1
ATOM 598 C CA . PHE A 1 86 ? -6.422 15.68 3.801 1 98.88 86 PHE A CA 1
ATOM 599 C C . PHE A 1 86 ? -6.688 15.531 5.293 1 98.88 86 PHE A C 1
ATOM 601 O O . PHE A 1 86 ? -6.5 16.484 6.059 1 98.88 86 PHE A O 1
ATOM 608 N N . THR A 1 87 ? -7.117 14.391 5.746 1 98.62 87 THR A N 1
ATOM 609 C CA . THR A 1 87 ? -7.508 14.203 7.141 1 98.62 87 THR A CA 1
ATOM 610 C C . THR A 1 87 ? -6.305 14.367 8.062 1 98.62 87 THR A C 1
ATOM 612 O O . THR A 1 87 ? -6.438 14.875 9.18 1 98.62 87 THR A O 1
ATOM 615 N N . GLY A 1 88 ? -5.164 13.906 7.598 1 98.44 88 GLY A N 1
ATOM 616 C CA . GLY A 1 88 ? -3.951 14.172 8.359 1 98.44 88 GLY A CA 1
ATOM 617 C C . GLY A 1 88 ? -3.564 15.641 8.367 1 98.44 88 GLY A C 1
ATOM 618 O O . GLY A 1 88 ? -3.121 16.156 9.398 1 98.44 88 GLY A O 1
ATOM 619 N N . ASN A 1 89 ? -3.789 16.297 7.281 1 98.69 89 ASN A N 1
ATOM 620 C CA . ASN A 1 89 ? -3.389 17.703 7.125 1 98.69 89 ASN A CA 1
ATOM 621 C C . ASN A 1 89 ? -4.242 18.625 7.98 1 98.69 89 ASN A C 1
ATOM 623 O O . ASN A 1 89 ? -3.898 19.797 8.172 1 98.69 89 ASN A O 1
ATOM 627 N N . THR A 1 90 ? -5.293 18.094 8.523 1 98.69 90 THR A N 1
ATOM 628 C CA . THR A 1 90 ? -6.098 18.922 9.414 1 98.69 90 THR A CA 1
ATOM 629 C C . THR A 1 90 ? -5.297 19.328 10.648 1 98.69 90 THR A C 1
ATOM 631 O O . THR A 1 90 ? -5.648 20.281 11.344 1 98.69 90 THR A O 1
ATOM 634 N N . LEU A 1 91 ? -4.211 18.641 10.953 1 98 91 LEU A N 1
ATOM 635 C CA . LEU A 1 91 ? -3.332 18.984 12.07 1 98 91 LEU A CA 1
ATOM 636 C C . LEU A 1 91 ? -2.58 20.281 11.789 1 98 91 LEU A C 1
ATOM 638 O O . LEU A 1 91 ? -1.978 20.875 12.695 1 98 91 LEU A O 1
ATOM 642 N N . MET A 1 92 ? -2.57 20.75 10.531 1 98.44 92 MET A N 1
ATOM 643 C CA . MET A 1 92 ? -1.963 22.031 10.195 1 98.44 92 MET A CA 1
ATOM 644 C C . MET A 1 92 ? -2.547 23.156 11.047 1 98.44 92 MET A C 1
ATOM 646 O O . MET A 1 92 ? -1.935 24.219 11.195 1 98.44 92 MET A O 1
ATOM 650 N N . ALA A 1 93 ? -3.697 22.906 11.609 1 98.5 93 ALA A N 1
ATOM 651 C CA . ALA A 1 93 ? -4.379 23.875 12.445 1 98.5 93 ALA A CA 1
ATOM 652 C C . ALA A 1 93 ? -3.494 24.312 13.617 1 98.5 93 ALA A C 1
ATOM 654 O O . ALA A 1 93 ? -3.574 25.453 14.078 1 98.5 93 ALA A O 1
ATOM 655 N N . ILE A 1 94 ? -2.654 23.406 14.125 1 98 94 ILE A N 1
ATOM 656 C CA . ILE A 1 94 ? -1.77 23.75 15.234 1 98 94 ILE A CA 1
ATOM 657 C C . ILE A 1 94 ? -0.791 24.844 14.797 1 98 94 ILE A C 1
ATOM 659 O O . ILE A 1 94 ? -0.555 25.797 15.523 1 98 94 ILE A O 1
ATOM 663 N N . ALA A 1 95 ? -0.205 24.672 13.594 1 98.56 95 ALA A N 1
ATOM 664 C CA . ALA A 1 95 ? 0.695 25.688 13.047 1 98.56 95 ALA A CA 1
ATOM 665 C C . ALA A 1 95 ? -0.038 27 12.812 1 98.56 95 ALA A C 1
ATOM 667 O O . ALA A 1 95 ? 0.541 28.078 12.977 1 98.56 95 ALA A O 1
ATOM 668 N N . LEU A 1 96 ? -1.294 26.922 12.383 1 98.56 96 LEU A N 1
ATOM 669 C CA . LEU A 1 96 ? -2.111 28.109 12.195 1 98.56 96 LEU A CA 1
ATOM 670 C C . LEU A 1 96 ? -2.33 28.844 13.523 1 98.56 96 LEU A C 1
ATOM 672 O O . LEU A 1 96 ? -2.16 30.062 13.602 1 98.56 96 LEU A O 1
ATOM 676 N N . MET A 1 97 ? -2.703 28.109 14.555 1 98.06 97 MET A N 1
ATOM 677 C CA . MET A 1 97 ? -2.959 28.688 15.867 1 98.06 97 MET A CA 1
ATOM 678 C C . MET A 1 97 ? -1.687 29.297 16.453 1 98.06 97 MET A C 1
ATOM 680 O O . MET A 1 97 ? -1.744 30.266 17.203 1 98.06 97 MET A O 1
ATOM 684 N N . ASP A 1 98 ? -0.598 28.703 16.078 1 97.75 98 ASP A N 1
ATOM 685 C CA . ASP A 1 98 ? 0.689 29.219 16.547 1 97.75 98 ASP A CA 1
ATOM 686 C C . ASP A 1 98 ? 1.187 30.344 15.656 1 97.75 98 ASP A C 1
ATOM 688 O O . ASP A 1 98 ? 2.33 30.797 15.789 1 97.75 98 ASP A O 1
ATOM 692 N N . LYS A 1 99 ? 0.439 30.75 14.641 1 98 99 LYS A N 1
ATOM 693 C CA . LYS A 1 99 ? 0.668 31.891 13.75 1 98 99 LYS A CA 1
ATOM 694 C C . LYS A 1 99 ? 1.912 31.672 12.898 1 98 99 LYS A C 1
ATOM 696 O O . LYS A 1 99 ? 2.615 32.625 12.562 1 98 99 LYS A O 1
ATOM 701 N N . LYS A 1 100 ? 2.199 30.438 12.625 1 98.19 100 LYS A N 1
ATOM 702 C CA . LYS A 1 100 ? 3.344 30.141 11.766 1 98.19 100 LYS A CA 1
ATOM 703 C C . LYS A 1 100 ? 2.926 30.031 10.305 1 98.19 100 LYS A C 1
ATOM 705 O O . LYS A 1 100 ? 3.77 30.094 9.406 1 98.19 100 LYS A O 1
ATOM 710 N N . ILE A 1 101 ? 1.648 29.828 10.031 1 98.5 101 ILE A N 1
ATOM 711 C CA . ILE A 1 101 ? 1.099 29.828 8.68 1 98.5 101 ILE A CA 1
ATOM 712 C C . ILE A 1 101 ? -0.184 30.656 8.641 1 98.5 101 ILE A C 1
ATOM 714 O O . ILE A 1 101 ? -0.732 31.016 9.688 1 98.5 101 ILE A O 1
ATOM 718 N N . THR A 1 102 ? -0.642 30.969 7.469 1 98.62 102 THR A N 1
ATOM 719 C CA . THR A 1 102 ? -1.875 31.734 7.32 1 98.62 102 THR A CA 1
ATOM 720 C C . THR A 1 102 ? -3.051 30.812 7.008 1 98.62 102 THR A C 1
ATOM 722 O O . THR A 1 102 ? -2.855 29.688 6.551 1 98.62 102 THR A O 1
ATOM 725 N N . LEU A 1 103 ? -4.211 31.328 7.32 1 98.31 103 LEU A N 1
ATOM 726 C CA . LEU A 1 103 ? -5.422 30.578 7 1 98.31 103 LEU A CA 1
ATOM 727 C C . LEU A 1 103 ? -5.504 30.281 5.508 1 98.31 103 LEU A C 1
ATOM 729 O O . LEU A 1 103 ? -5.934 29.203 5.105 1 98.31 103 LEU A O 1
ATOM 733 N N . GLY A 1 104 ? -5.133 31.234 4.688 1 98.56 104 GLY A N 1
ATOM 734 C CA . GLY A 1 104 ? -5.145 31.047 3.244 1 98.56 104 GLY A CA 1
ATOM 735 C C . GLY A 1 104 ? -4.266 29.906 2.781 1 98.56 104 GLY A C 1
ATOM 736 O O . GLY A 1 104 ? -4.664 29.125 1.915 1 98.56 104 GLY A O 1
ATOM 737 N N . LYS A 1 105 ? -3.068 29.797 3.32 1 98.56 105 LYS A N 1
ATOM 738 C CA . LYS A 1 105 ? -2.145 28.734 2.949 1 98.56 105 LYS A CA 1
ATOM 739 C C . LYS A 1 105 ? -2.672 27.375 3.395 1 98.56 105 LYS A C 1
ATOM 741 O O . LYS A 1 105 ? -2.492 26.375 2.695 1 98.56 105 LYS A O 1
ATOM 746 N N . MET A 1 106 ? -3.254 27.297 4.559 1 98.5 106 MET A N 1
ATOM 747 C CA . MET A 1 106 ? -3.818 26.047 5.043 1 98.5 106 MET A CA 1
ATOM 748 C C . MET A 1 106 ? -4.973 25.594 4.156 1 98.5 106 MET A C 1
ATOM 750 O O . MET A 1 106 ? -5.043 24.422 3.766 1 98.5 106 MET A O 1
ATOM 754 N N . LEU A 1 107 ? -5.879 26.516 3.83 1 98.62 107 LEU A N 1
ATOM 755 C CA . LEU A 1 107 ? -7.039 26.188 3.014 1 98.62 107 LEU A CA 1
ATOM 756 C C . LEU A 1 107 ? -6.617 25.797 1.599 1 98.62 107 LEU A C 1
ATOM 758 O O . LEU A 1 107 ? -7.242 24.953 0.966 1 98.62 107 LEU A O 1
ATOM 762 N N . ARG A 1 108 ? -5.574 26.438 1.116 1 98.69 108 ARG A N 1
ATOM 763 C CA . ARG A 1 108 ? -5.031 26.047 -0.18 1 98.69 108 ARG A CA 1
ATOM 764 C C . ARG A 1 108 ? -4.559 24.594 -0.159 1 98.69 108 ARG A C 1
ATOM 766 O O . ARG A 1 108 ? -4.875 23.812 -1.065 1 98.69 108 ARG A O 1
ATOM 773 N N . ASN A 1 109 ? -3.789 24.297 0.831 1 98.75 109 ASN A N 1
ATOM 774 C CA . ASN A 1 109 ? -3.32 22.922 0.958 1 98.75 109 ASN A CA 1
ATOM 775 C C . ASN A 1 109 ? -4.484 21.938 1.092 1 98.75 109 ASN A C 1
ATOM 777 O O . ASN A 1 109 ? -4.535 20.922 0.394 1 98.75 109 ASN A O 1
ATOM 781 N N . TRP A 1 110 ? -5.453 22.281 2 1 98.75 110 TRP A N 1
ATOM 782 C CA . TRP A 1 110 ? -6.613 21.422 2.219 1 98.75 110 TRP A CA 1
ATOM 783 C C . TRP A 1 110 ? -7.375 21.188 0.917 1 98.75 110 TRP A C 1
ATOM 785 O O . TRP A 1 110 ? -7.738 20.047 0.598 1 98.75 110 TRP A O 1
ATOM 795 N N . GLY A 1 111 ? -7.598 22.234 0.245 1 98.81 111 GLY A N 1
ATOM 796 C CA . GLY A 1 111 ? -8.352 22.141 -0.996 1 98.81 111 GLY A CA 1
ATOM 797 C C . GLY A 1 111 ? -7.656 21.297 -2.049 1 98.81 111 GLY A C 1
ATOM 798 O O . GLY A 1 111 ? -8.266 20.391 -2.635 1 98.81 111 GLY A O 1
ATOM 799 N N . LEU A 1 112 ? -6.359 21.547 -2.338 1 98.75 112 LEU A N 1
ATOM 800 C CA . LEU A 1 112 ? -5.594 20.812 -3.342 1 98.75 112 LEU A CA 1
ATOM 801 C C . LEU A 1 112 ? -5.512 19.328 -2.992 1 98.75 112 LEU A C 1
ATOM 803 O O . LEU A 1 112 ? -5.758 18.469 -3.842 1 98.75 112 LEU A O 1
ATOM 807 N N . VAL A 1 113 ? -5.203 19.062 -1.779 1 98.88 113 VAL A N 1
ATOM 808 C CA . VAL A 1 113 ? -4.965 17.703 -1.351 1 98.88 113 VAL A CA 1
ATOM 809 C C . VAL A 1 113 ? -6.289 16.938 -1.296 1 98.88 113 VAL A C 1
ATOM 811 O O . VAL A 1 113 ? -6.359 15.766 -1.689 1 98.88 113 VAL A O 1
ATOM 814 N N . TYR A 1 114 ? -7.34 17.609 -0.815 1 98.88 114 TYR A N 1
ATOM 815 C CA . TYR A 1 114 ? -8.656 16.984 -0.771 1 98.88 114 TYR A CA 1
ATOM 816 C C . TYR A 1 114 ? -9.102 16.547 -2.164 1 98.88 114 TYR A C 1
ATOM 818 O O . TYR A 1 114 ? -9.531 15.406 -2.359 1 98.88 114 TYR A O 1
ATOM 826 N N . PHE A 1 115 ? -9.008 17.406 -3.051 1 98.81 115 PHE A N 1
ATOM 827 C CA . PHE A 1 115 ? -9.422 17.094 -4.418 1 98.81 115 PHE A CA 1
ATOM 828 C C . PHE A 1 115 ? -8.516 16.031 -5.035 1 98.81 115 PHE A C 1
ATOM 830 O O . PHE A 1 115 ? -8.992 15.156 -5.758 1 98.81 115 PHE A O 1
ATOM 837 N N . ALA A 1 116 ? -7.246 16.156 -4.809 1 98.88 116 ALA A N 1
ATOM 838 C CA . ALA A 1 116 ? -6.309 15.156 -5.32 1 98.88 116 ALA A CA 1
ATOM 839 C C . ALA A 1 116 ? -6.578 13.789 -4.711 1 98.88 116 ALA A C 1
ATOM 841 O O . ALA A 1 116 ? -6.469 12.766 -5.391 1 98.88 116 ALA A O 1
ATOM 842 N N . ASN A 1 117 ? -6.895 13.758 -3.361 1 98.94 117 ASN A N 1
ATOM 843 C CA . ASN A 1 117 ? -7.281 12.492 -2.74 1 98.94 117 ASN A CA 1
ATOM 844 C C . ASN A 1 117 ? -8.492 11.875 -3.439 1 98.94 117 ASN A C 1
ATOM 846 O O . ASN A 1 117 ? -8.523 10.664 -3.67 1 98.94 117 ASN A O 1
ATOM 850 N N . LEU A 1 118 ? -9.453 12.711 -3.764 1 98.88 118 LEU A N 1
ATOM 851 C CA . LEU A 1 118 ? -10.633 12.234 -4.469 1 98.88 118 LEU A CA 1
ATOM 852 C C . LEU A 1 118 ? -10.258 11.633 -5.82 1 98.88 118 LEU A C 1
ATOM 854 O O . LEU A 1 118 ? -10.688 10.531 -6.152 1 98.88 118 LEU A O 1
ATOM 858 N N . VAL A 1 119 ? -9.469 12.336 -6.555 1 98.81 119 VAL A N 1
ATOM 859 C CA . VAL A 1 119 ? -9.078 11.875 -7.883 1 98.81 119 VAL A CA 1
ATOM 860 C C . VAL A 1 119 ? -8.273 10.586 -7.766 1 98.81 119 VAL A C 1
ATOM 862 O O . VAL A 1 119 ? -8.492 9.641 -8.531 1 98.81 119 VAL A O 1
ATOM 865 N N . GLY A 1 120 ? -7.312 10.539 -6.848 1 98.88 120 GLY A N 1
ATOM 866 C CA . GLY A 1 120 ? -6.547 9.328 -6.621 1 98.88 120 GLY A CA 1
ATOM 867 C C . GLY A 1 120 ? -7.414 8.133 -6.27 1 98.88 120 GLY A C 1
ATOM 868 O O . GLY A 1 120 ? -7.176 7.023 -6.754 1 98.88 120 GLY A O 1
ATOM 869 N N . SER A 1 121 ? -8.422 8.367 -5.445 1 98.88 121 SER A N 1
ATOM 870 C CA . SER A 1 121 ? -9.352 7.312 -5.059 1 98.88 121 SER A CA 1
ATOM 871 C C . SER A 1 121 ? -10.164 6.828 -6.258 1 98.88 121 SER A C 1
ATOM 873 O O . SER A 1 121 ? -10.336 5.621 -6.449 1 98.88 121 SER A O 1
ATOM 875 N N . ILE A 1 122 ? -10.656 7.75 -7.043 1 98.81 122 ILE A N 1
ATOM 876 C CA . ILE A 1 122 ? -11.484 7.414 -8.195 1 98.81 122 ILE A CA 1
ATOM 877 C C . ILE A 1 122 ? -10.648 6.66 -9.227 1 98.81 122 ILE A C 1
ATOM 879 O O . ILE A 1 122 ? -11.148 5.734 -9.875 1 98.81 122 ILE A O 1
ATOM 883 N N . LEU A 1 123 ? -9.391 7.051 -9.438 1 98.69 123 LEU A N 1
ATOM 884 C CA . LEU A 1 123 ? -8.5 6.336 -10.344 1 98.69 123 LEU A CA 1
ATOM 885 C C . LEU A 1 123 ? -8.297 4.898 -9.883 1 98.69 123 LEU A C 1
ATOM 887 O O . LEU A 1 123 ? -8.289 3.973 -10.695 1 98.69 123 LEU A O 1
ATOM 891 N N . LEU A 1 124 ? -8.117 4.711 -8.633 1 98.69 124 LEU A N 1
ATOM 892 C CA . LEU A 1 124 ? -7.969 3.355 -8.117 1 98.69 124 LEU A CA 1
ATOM 893 C C . LEU A 1 124 ? -9.25 2.557 -8.305 1 98.69 124 LEU A C 1
ATOM 895 O O . LEU A 1 124 ? -9.211 1.367 -8.633 1 98.69 124 LEU A O 1
ATOM 899 N N . VAL A 1 125 ? -10.453 3.184 -8.102 1 98.81 125 VAL A N 1
ATOM 900 C CA . VAL A 1 125 ? -11.734 2.525 -8.352 1 98.81 125 VAL A CA 1
ATOM 901 C C . VAL A 1 125 ? -11.781 2 -9.781 1 98.81 125 VAL A C 1
ATOM 903 O O . VAL A 1 125 ? -12.172 0.855 -10.016 1 98.81 125 VAL A O 1
ATOM 906 N N . ALA A 1 126 ? -11.375 2.824 -10.727 1 98.44 126 ALA A N 1
ATOM 907 C CA . ALA A 1 126 ? -11.391 2.432 -12.133 1 98.44 126 ALA A CA 1
ATOM 908 C C . ALA A 1 126 ? -10.484 1.232 -12.375 1 98.44 126 ALA A C 1
ATOM 910 O O . ALA A 1 126 ? -10.875 0.275 -13.047 1 98.44 126 ALA A O 1
ATOM 911 N N . LEU A 1 127 ? -9.289 1.269 -11.82 1 98.12 127 LEU A N 1
ATOM 912 C CA . LEU A 1 127 ? -8.336 0.183 -12.016 1 98.12 127 LEU A CA 1
ATOM 913 C C . LEU A 1 127 ? -8.844 -1.11 -11.391 1 98.12 127 LEU A C 1
ATOM 915 O O . LEU A 1 127 ? -8.719 -2.184 -11.984 1 98.12 127 LEU A O 1
ATOM 919 N N . VAL A 1 128 ? -9.398 -1.026 -10.219 1 98.12 128 VAL A N 1
ATOM 920 C CA . VAL A 1 128 ? -9.906 -2.191 -9.5 1 98.12 128 VAL A CA 1
ATOM 921 C C . VAL A 1 128 ? -11.117 -2.764 -10.242 1 98.12 128 VAL A C 1
ATOM 923 O O . VAL A 1 128 ? -11.25 -3.982 -10.383 1 98.12 128 VAL A O 1
ATOM 926 N N . PHE A 1 129 ? -11.992 -1.869 -10.75 1 98 129 PHE A N 1
ATOM 927 C CA . PHE A 1 129 ? -13.188 -2.291 -11.469 1 98 129 PHE A CA 1
ATOM 928 C C . PHE A 1 129 ? -12.82 -3.012 -12.758 1 98 129 PHE A C 1
ATOM 930 O O . PHE A 1 129 ? -13.266 -4.137 -12.992 1 98 129 PHE A O 1
ATOM 937 N N . TYR A 1 130 ? -11.93 -2.412 -13.523 1 96.81 130 TYR A N 1
ATOM 938 C CA . TYR A 1 130 ? -11.625 -2.947 -14.844 1 96.81 130 TYR A CA 1
ATOM 939 C C . TYR A 1 130 ? -10.68 -4.137 -14.75 1 96.81 130 TYR A C 1
ATOM 941 O O . TYR A 1 130 ? -10.555 -4.918 -15.695 1 96.81 130 TYR A O 1
ATOM 949 N N . SER A 1 131 ? -10.031 -4.305 -13.602 1 95.31 131 SER A N 1
ATOM 950 C CA . SER A 1 131 ? -9.188 -5.48 -13.398 1 95.31 131 SER A CA 1
ATOM 951 C C . SER A 1 131 ? -10 -6.664 -12.891 1 95.31 131 SER A C 1
ATOM 953 O O . SER A 1 131 ? -9.469 -7.77 -12.75 1 95.31 131 SER A O 1
ATOM 955 N N . SER A 1 132 ? -11.25 -6.473 -12.531 1 96.06 132 SER A N 1
ATOM 956 C CA . SER A 1 132 ? -12.117 -7.504 -11.977 1 96.06 132 SER A CA 1
ATOM 957 C C . SER A 1 132 ? -11.547 -8.078 -10.688 1 96.06 132 SER A C 1
ATOM 959 O O . SER A 1 132 ? -11.555 -9.297 -10.484 1 96.06 132 SER A O 1
ATOM 961 N N . THR A 1 133 ? -11.039 -7.168 -9.914 1 95.75 133 THR A N 1
ATOM 962 C CA . THR A 1 133 ? -10.469 -7.582 -8.633 1 95.75 133 THR A CA 1
ATOM 963 C C . THR A 1 133 ? -11.57 -7.957 -7.648 1 95.75 133 THR A C 1
ATOM 965 O O . THR A 1 133 ? -11.398 -8.867 -6.84 1 95.75 133 THR A O 1
ATOM 968 N N . LEU A 1 134 ? -12.617 -7.219 -7.688 1 97 134 LEU A N 1
ATOM 969 C CA . LEU A 1 134 ? -13.758 -7.488 -6.82 1 97 134 LEU A CA 1
ATOM 970 C C . LEU A 1 134 ? -14.875 -8.18 -7.59 1 97 134 LEU A C 1
ATOM 972 O O . LEU A 1 134 ? -15.602 -7.539 -8.352 1 97 134 LEU A O 1
ATOM 976 N N . THR A 1 135 ? -15.016 -9.469 -7.414 1 95.5 135 THR A N 1
ATOM 977 C CA . THR A 1 135 ? -16.062 -10.273 -8.031 1 95.5 135 THR A CA 1
ATOM 978 C C . THR A 1 135 ? -16.734 -11.164 -6.996 1 95.5 135 THR A C 1
ATOM 980 O O . THR A 1 135 ? -16.234 -11.312 -5.879 1 95.5 135 THR A O 1
ATOM 983 N N . GLY A 1 136 ? -17.891 -11.664 -7.27 1 96.31 136 GLY A N 1
ATOM 984 C CA . GLY A 1 136 ? -18.562 -12.586 -6.367 1 96.31 136 GLY A CA 1
ATOM 985 C C . GLY A 1 136 ? -18.828 -11.984 -4.996 1 96.31 136 GLY A C 1
ATOM 986 O O . GLY A 1 136 ? -19.375 -10.891 -4.887 1 96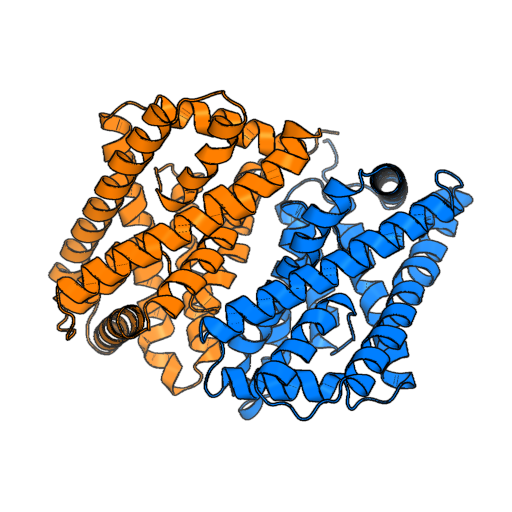.31 136 GLY A O 1
ATOM 987 N N . ASP A 1 137 ? -18.422 -12.695 -3.969 1 96.38 137 ASP A N 1
ATOM 988 C CA . ASP A 1 137 ? -18.656 -12.289 -2.588 1 96.38 137 ASP A CA 1
ATOM 989 C C . ASP A 1 137 ? -17.953 -10.969 -2.271 1 96.38 137 ASP A C 1
ATOM 991 O O . ASP A 1 137 ? -18.453 -10.164 -1.49 1 96.38 137 ASP A O 1
ATOM 995 N N . ALA A 1 138 ? -16.828 -10.812 -2.857 1 96.81 138 ALA A N 1
ATOM 996 C CA . ALA A 1 138 ? -16.078 -9.57 -2.621 1 96.81 138 ALA A CA 1
ATOM 997 C C . ALA A 1 138 ? -16.844 -8.367 -3.172 1 96.81 138 ALA A C 1
ATOM 999 O O . ALA A 1 138 ? -16.875 -7.309 -2.547 1 96.81 138 ALA A O 1
ATOM 1000 N N . ALA A 1 139 ? -17.422 -8.477 -4.328 1 98.06 139 ALA A N 1
ATOM 1001 C CA . ALA A 1 139 ? -18.25 -7.414 -4.906 1 98.06 139 ALA A CA 1
ATOM 1002 C C . ALA A 1 139 ? -19.469 -7.133 -4.043 1 98.06 139 ALA A C 1
ATOM 1004 O O . ALA A 1 139 ? -19.828 -5.973 -3.83 1 98.06 139 ALA A O 1
ATOM 1005 N N . THR A 1 140 ? -20.078 -8.211 -3.627 1 97.81 140 THR A N 1
ATOM 1006 C CA . THR A 1 140 ? -21.25 -8.086 -2.754 1 97.81 140 THR A CA 1
ATOM 1007 C C . THR A 1 140 ? -20.891 -7.32 -1.482 1 97.81 140 THR A C 1
ATOM 1009 O O . THR A 1 140 ? -21.641 -6.457 -1.033 1 97.81 140 THR A O 1
ATOM 1012 N N . LYS A 1 141 ? -19.766 -7.641 -0.896 1 97.38 141 LYS A N 1
ATOM 1013 C CA . LYS A 1 141 ? -19.281 -6.945 0.295 1 97.38 141 LYS A CA 1
ATOM 1014 C C . LYS A 1 141 ? -19.062 -5.461 0.014 1 97.38 141 LYS A C 1
ATOM 1016 O O . LYS A 1 141 ? -19.422 -4.609 0.821 1 97.38 141 LYS A O 1
ATOM 1021 N N . ALA A 1 142 ? -18.453 -5.164 -1.083 1 98.5 142 ALA A N 1
ATOM 1022 C CA . ALA A 1 142 ? -18.156 -3.779 -1.454 1 98.5 142 ALA A CA 1
ATOM 1023 C C . ALA A 1 142 ? -19.453 -2.969 -1.579 1 98.5 142 ALA A C 1
ATOM 1025 O O . ALA A 1 142 ? -19.516 -1.82 -1.135 1 98.5 142 ALA A O 1
ATOM 1026 N N . ILE A 1 143 ? -20.422 -3.533 -2.219 1 98.44 143 ILE A N 1
ATOM 1027 C CA . ILE A 1 143 ? -21.719 -2.885 -2.379 1 98.44 143 ILE A CA 1
ATOM 1028 C C . ILE A 1 143 ? -22.344 -2.617 -1.008 1 98.44 143 ILE A C 1
ATOM 1030 O O . ILE A 1 143 ? -22.797 -1.505 -0.731 1 98.44 143 ILE A O 1
ATOM 1034 N N . ALA A 1 144 ? -22.297 -3.572 -0.155 1 97.19 144 ALA A N 1
ATOM 1035 C CA . ALA A 1 144 ? -22.891 -3.457 1.174 1 97.19 144 ALA A CA 1
ATOM 1036 C C . ALA A 1 144 ? -22.203 -2.371 1.993 1 97.19 144 ALA A C 1
ATOM 1038 O O . ALA A 1 144 ? -22.859 -1.609 2.707 1 97.19 144 ALA A O 1
ATOM 1039 N N . VAL A 1 145 ? -20.906 -2.359 1.952 1 97.25 145 VAL A N 1
ATOM 1040 C CA . VAL A 1 145 ? -20.141 -1.37 2.699 1 97.25 145 VAL A CA 1
ATOM 1041 C C . VAL A 1 145 ? -20.5 0.035 2.225 1 97.25 145 VAL A C 1
ATOM 1043 O O . VAL A 1 145 ? -20.719 0.933 3.041 1 97.25 145 VAL A O 1
ATOM 1046 N N . ALA A 1 146 ? -20.562 0.219 0.94 1 98.5 146 ALA A N 1
ATOM 1047 C CA . ALA A 1 146 ? -20.891 1.521 0.367 1 98.5 146 ALA A CA 1
ATOM 1048 C C . ALA A 1 146 ? -22.297 1.973 0.794 1 98.5 146 ALA A C 1
ATOM 1050 O O . ALA A 1 146 ? -22.484 3.127 1.185 1 98.5 146 ALA A O 1
ATOM 1051 N N . GLU A 1 147 ? -23.219 1.103 0.696 1 97.81 147 GLU A N 1
ATOM 1052 C CA . GLU A 1 147 ? -24.594 1.438 1.052 1 97.81 147 GLU A CA 1
ATOM 1053 C C . GLU A 1 147 ? -24.719 1.766 2.537 1 97.81 147 GLU A C 1
ATOM 1055 O O . GLU A 1 147 ? -25.453 2.674 2.92 1 97.81 147 GLU A O 1
ATOM 1060 N N . ALA A 1 148 ? -24.047 1.056 3.328 1 95.5 148 ALA A N 1
ATOM 1061 C CA . ALA A 1 148 ? -24.094 1.31 4.766 1 95.5 148 ALA A CA 1
ATOM 1062 C C . ALA A 1 148 ? -23.547 2.699 5.094 1 95.5 148 ALA A C 1
ATOM 1064 O O . ALA A 1 148 ? -24.016 3.35 6.031 1 95.5 148 ALA A O 1
ATOM 1065 N N . LYS A 1 149 ? -22.578 3.16 4.371 1 96.44 149 LYS A N 1
ATOM 1066 C CA . LYS A 1 149 ? -21.953 4.457 4.613 1 96.44 149 LYS A CA 1
ATOM 1067 C C . LYS A 1 149 ? -22.906 5.598 4.305 1 96.44 149 LYS A C 1
ATOM 1069 O O . LYS A 1 149 ? -22.844 6.656 4.934 1 96.44 149 LYS A O 1
ATOM 1074 N N . VAL A 1 150 ? -23.781 5.375 3.328 1 97 150 VAL A N 1
ATOM 1075 C CA . VAL A 1 150 ? -24.625 6.488 2.891 1 97 150 VAL A CA 1
ATOM 1076 C C . VAL A 1 150 ? -25.984 6.395 3.555 1 97 150 VAL A C 1
ATOM 1078 O O . VAL A 1 150 ? -26.734 7.375 3.59 1 97 150 VAL A O 1
ATOM 1081 N N . ASN A 1 151 ? -26.391 5.223 3.98 1 93.88 151 ASN A N 1
ATOM 1082 C CA . ASN A 1 151 ? -27.703 5.039 4.574 1 93.88 151 ASN A CA 1
ATOM 1083 C C . ASN A 1 151 ? -27.719 5.441 6.047 1 93.88 151 ASN A C 1
ATOM 1085 O O . ASN A 1 151 ? -28.766 5.402 6.695 1 93.88 151 ASN A O 1
ATOM 1089 N N . SER A 1 152 ? -26.812 6.039 6.551 1 93.62 152 SER A N 1
ATOM 1090 C CA . SER A 1 152 ? -26.766 6.598 7.895 1 93.62 152 SER A CA 1
ATOM 1091 C C . SER A 1 152 ? -27.344 8.008 7.93 1 93.62 152 SER A C 1
ATOM 1093 O O . SER A 1 152 ? -27.375 8.695 6.906 1 93.62 152 SER A O 1
ATOM 1095 N N . THR A 1 153 ? -27.828 8.438 9.102 1 96.81 153 THR A N 1
ATOM 1096 C CA . THR A 1 153 ? -28.312 9.805 9.234 1 96.81 153 THR A CA 1
ATOM 1097 C C . THR A 1 153 ? -27.156 10.797 9.172 1 96.81 153 THR A C 1
ATOM 1099 O O . THR A 1 153 ? -26.016 10.445 9.445 1 96.81 153 THR A O 1
ATOM 1102 N N . ILE A 1 154 ? -27.453 12.023 8.852 1 97.5 154 ILE A N 1
ATOM 1103 C CA . ILE A 1 154 ? -26.469 13.094 8.773 1 97.5 154 ILE A CA 1
ATOM 1104 C C . ILE A 1 154 ? -25.781 13.258 10.133 1 97.5 154 ILE A C 1
ATOM 1106 O O . ILE A 1 154 ? -24.562 13.406 10.195 1 97.5 154 ILE A O 1
ATOM 1110 N N . ALA A 1 155 ? -26.578 13.195 11.172 1 97.81 155 ALA A N 1
ATOM 1111 C CA . ALA A 1 155 ? -26.031 13.32 12.523 1 97.81 155 ALA A CA 1
ATOM 1112 C C . ALA A 1 155 ? -25.047 12.195 12.82 1 97.81 155 ALA A C 1
ATOM 1114 O O . ALA A 1 155 ? -23.969 12.438 13.375 1 97.81 155 ALA A O 1
ATOM 1115 N N . SER A 1 156 ? -25.453 11.016 12.484 1 97.81 156 SER A N 1
ATOM 1116 C CA . SER A 1 156 ? -24.578 9.867 12.703 1 97.81 156 SER A CA 1
ATOM 1117 C C . SER A 1 156 ? -23.297 9.977 11.883 1 97.81 156 SER A C 1
ATOM 1119 O O . SER A 1 156 ? -22.203 9.719 12.391 1 97.81 156 SER A O 1
ATOM 1121 N N . MET A 1 157 ? -23.406 10.359 10.625 1 98.12 157 MET A N 1
ATOM 1122 C CA . MET A 1 157 ? -22.234 10.539 9.766 1 98.12 157 MET A CA 1
ATOM 1123 C C . MET A 1 157 ? -21.281 11.57 10.352 1 98.12 157 MET A C 1
ATOM 1125 O O . MET A 1 157 ? -20.078 11.336 10.422 1 98.12 157 MET A O 1
ATOM 1129 N N . PHE A 1 158 ? -21.812 12.672 10.812 1 98.5 158 PHE A N 1
ATOM 1130 C CA . PHE A 1 158 ? -21.031 13.781 11.328 1 98.5 158 PHE A CA 1
ATOM 1131 C C . PHE A 1 158 ? -20.328 13.383 12.625 1 98.5 158 PHE A C 1
ATOM 1133 O O . PHE A 1 158 ? -19.125 13.617 12.773 1 98.5 158 PHE A O 1
ATOM 1140 N N . LEU A 1 159 ? -21.031 12.758 13.539 1 98.38 159 LEU A N 1
ATOM 1141 C CA . LEU A 1 159 ? -20.469 12.391 14.836 1 98.38 159 LEU A CA 1
ATOM 1142 C C . LEU A 1 159 ? -19.438 11.289 14.695 1 98.38 159 LEU A C 1
ATOM 1144 O O . LEU A 1 159 ? -18.391 11.328 15.344 1 98.38 159 LEU A O 1
ATOM 1148 N N . LYS A 1 160 ? -19.703 10.305 13.859 1 98.44 160 LYS A N 1
ATOM 1149 C CA . LYS A 1 160 ? -18.734 9.242 13.602 1 98.44 160 LYS A CA 1
ATOM 1150 C C . LYS A 1 160 ? -17.484 9.789 12.914 1 98.44 160 LYS A C 1
ATOM 1152 O O . LYS A 1 160 ? -16.391 9.266 13.117 1 98.44 160 LYS A O 1
ATOM 1157 N N . ALA A 1 161 ? -17.688 10.828 12.141 1 98.81 161 ALA A N 1
ATOM 1158 C CA . ALA A 1 161 ? -16.562 11.453 11.445 1 98.81 161 ALA A CA 1
ATOM 1159 C C . ALA A 1 161 ? -15.664 12.211 12.43 1 98.81 161 ALA A C 1
ATOM 1161 O O . ALA A 1 161 ? -14.438 12.227 12.273 1 98.81 161 ALA A O 1
ATOM 1162 N N . ILE A 1 162 ? -16.234 12.859 13.414 1 98.69 162 ILE A N 1
ATOM 1163 C CA . ILE A 1 162 ? -15.461 13.523 14.453 1 98.69 162 ILE A CA 1
ATOM 1164 C C . ILE A 1 162 ? -14.586 12.5 15.172 1 98.69 162 ILE A C 1
ATOM 1166 O O . ILE A 1 162 ? -13.375 12.688 15.305 1 98.69 162 ILE A O 1
ATOM 1170 N N . LEU A 1 163 ? -15.266 11.406 15.578 1 98.44 163 LEU A N 1
ATOM 1171 C CA . LEU A 1 163 ? -14.562 10.359 16.312 1 98.44 163 LEU A CA 1
ATOM 1172 C C . LEU A 1 163 ? -13.461 9.742 15.461 1 98.44 163 LEU A C 1
ATOM 1174 O O . LEU A 1 163 ? -12.367 9.461 15.961 1 98.44 163 LEU A O 1
ATOM 1178 N N . CYS A 1 164 ? -13.695 9.594 14.195 1 98.5 164 CYS A N 1
ATOM 1179 C CA . CYS A 1 164 ? -12.734 9.008 13.273 1 98.5 164 CYS A CA 1
ATOM 1180 C C . CYS A 1 164 ? -11.461 9.844 13.211 1 98.5 164 CYS A C 1
ATOM 1182 O O . CYS A 1 164 ? -10.359 9.32 13.375 1 98.5 164 CYS A O 1
ATOM 1184 N N . ASN A 1 165 ? -11.617 11.164 13.023 1 98.69 165 ASN A N 1
ATOM 1185 C CA . ASN A 1 165 ? -10.406 11.938 12.742 1 98.69 165 ASN A CA 1
ATOM 1186 C C . ASN A 1 165 ? -9.703 12.352 14.023 1 98.69 165 ASN A C 1
ATOM 1188 O O . ASN A 1 165 ? -8.539 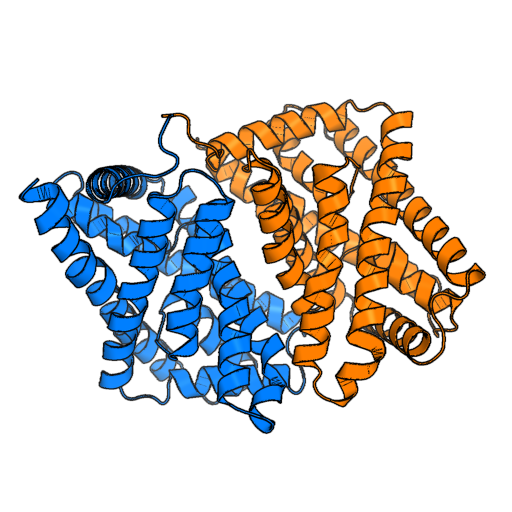12.773 13.984 1 98.69 165 ASN A O 1
ATOM 1192 N N . ILE A 1 166 ? -10.383 12.211 15.18 1 98.38 166 ILE A N 1
ATOM 1193 C CA . ILE A 1 166 ? -9.648 12.242 16.438 1 98.38 166 ILE A CA 1
ATOM 1194 C C . ILE A 1 166 ? -8.586 11.141 16.438 1 98.38 166 ILE A C 1
ATOM 1196 O O . ILE A 1 166 ? -7.41 11.406 16.703 1 98.38 166 ILE A O 1
ATOM 1200 N N . LEU A 1 167 ? -8.984 9.992 16.047 1 98.12 167 LEU A N 1
ATOM 1201 C CA . LEU A 1 167 ? -8.086 8.844 16.078 1 98.12 167 LEU A CA 1
ATOM 1202 C C . LEU A 1 167 ? -7.059 8.93 14.945 1 98.12 167 LEU A C 1
ATOM 1204 O O . LEU A 1 167 ? -5.879 8.641 15.156 1 98.12 167 LEU A O 1
ATOM 1208 N N . VAL A 1 168 ? -7.477 9.352 13.734 1 98 168 VAL A N 1
ATOM 1209 C CA . VAL A 1 168 ? -6.559 9.414 12.602 1 98 168 VAL A CA 1
ATOM 1210 C C . VAL A 1 168 ? -5.414 10.375 12.906 1 98 168 VAL A C 1
ATOM 1212 O O . VAL A 1 168 ? -4.242 10.039 12.719 1 98 168 VAL A O 1
ATOM 1215 N N . VAL A 1 169 ? -5.695 11.594 13.422 1 98.25 169 VAL A N 1
ATOM 1216 C CA . VAL A 1 169 ? -4.637 12.57 13.664 1 98.25 169 VAL A CA 1
ATOM 1217 C C . VAL A 1 169 ? -3.801 12.133 14.867 1 98.25 169 VAL A C 1
ATOM 1219 O O . VAL A 1 169 ? -2.607 12.438 14.938 1 98.25 169 VAL A O 1
ATOM 1222 N N . LEU A 1 170 ? -4.383 11.367 15.82 1 97.56 170 LEU A N 1
ATOM 1223 C CA . LEU A 1 170 ? -3.59 10.812 16.906 1 97.56 170 LEU A CA 1
ATOM 1224 C C . LEU A 1 170 ? -2.605 9.766 16.391 1 97.56 170 LEU A C 1
ATOM 1226 O O . LEU A 1 170 ? -1.489 9.648 16.906 1 97.56 170 LEU A O 1
ATOM 1230 N N . ALA A 1 171 ? -3.064 8.945 15.406 1 98.31 171 ALA A N 1
ATOM 1231 C CA . ALA A 1 171 ? -2.141 8.016 14.758 1 98.31 171 ALA A CA 1
ATOM 1232 C C . ALA A 1 171 ? -0.979 8.758 14.102 1 98.31 171 ALA A C 1
ATOM 1234 O O . ALA A 1 171 ? 0.18 8.367 14.25 1 98.31 171 ALA A O 1
ATOM 1235 N N . VAL A 1 172 ? -1.288 9.836 13.367 1 97.88 172 VAL A N 1
ATOM 1236 C CA . VAL A 1 172 ? -0.266 10.648 12.711 1 97.88 172 VAL A CA 1
ATOM 1237 C C . VAL A 1 172 ? 0.643 11.281 13.766 1 97.88 172 VAL A C 1
ATOM 1239 O O . VAL A 1 172 ? 1.861 11.344 13.586 1 97.88 172 VAL A O 1
ATOM 1242 N N . TRP A 1 173 ? 0.094 11.727 14.914 1 96.5 173 TRP A N 1
ATOM 1243 C CA . TRP A 1 173 ? 0.828 12.289 16.047 1 96.5 173 TRP A CA 1
ATOM 1244 C C . TRP A 1 173 ? 1.817 11.281 16.609 1 96.5 173 TRP A C 1
ATOM 1246 O O . TRP A 1 173 ? 2.99 11.602 16.812 1 96.5 173 TRP A O 1
ATOM 1256 N N . MET A 1 174 ? 1.32 10.086 16.844 1 96.44 174 MET A N 1
ATOM 1257 C CA . MET A 1 174 ? 2.176 9.023 17.375 1 96.44 174 MET A CA 1
ATOM 1258 C C . MET A 1 174 ? 3.252 8.641 16.359 1 96.44 174 MET A C 1
ATOM 1260 O O . MET A 1 174 ? 4.391 8.352 16.734 1 96.44 174 MET A O 1
ATOM 1264 N N . ALA A 1 175 ? 2.918 8.602 15.078 1 96.88 175 ALA A N 1
ATOM 1265 C CA . ALA A 1 175 ? 3.908 8.32 14.047 1 96.88 175 ALA A CA 1
ATOM 1266 C C . ALA A 1 175 ? 4.973 9.406 13.992 1 96.88 175 ALA A C 1
ATOM 1268 O O . ALA A 1 175 ? 6.152 9.125 13.773 1 96.88 175 ALA A O 1
ATOM 1269 N N . THR A 1 176 ? 4.555 10.68 14.164 1 95.56 176 THR A N 1
ATOM 1270 C CA . THR A 1 176 ? 5.48 11.805 14.203 1 95.56 176 THR A CA 1
ATOM 1271 C C . THR A 1 176 ? 6.434 11.688 15.391 1 95.56 176 THR A C 1
ATOM 1273 O O . THR A 1 176 ? 7.609 12.031 15.281 1 95.56 176 THR A O 1
ATOM 1276 N N . ALA A 1 177 ? 5.941 11.156 16.516 1 94.69 177 ALA A N 1
ATOM 1277 C CA . ALA A 1 177 ? 6.75 10.984 17.719 1 94.69 177 ALA A CA 1
ATOM 1278 C C . ALA A 1 177 ? 7.75 9.844 17.547 1 94.69 177 ALA A C 1
ATOM 1280 O O . ALA A 1 177 ? 8.742 9.766 18.281 1 94.69 177 ALA A O 1
ATOM 1281 N N . SER A 1 178 ? 7.512 8.938 16.609 1 94.81 178 SER A N 1
ATOM 1282 C CA . SER A 1 178 ? 8.328 7.742 16.391 1 94.81 178 SER A CA 1
ATOM 1283 C C . SER A 1 178 ? 9.633 8.094 15.695 1 94.81 178 SER A C 1
ATOM 1285 O O . SER A 1 178 ? 9.664 8.945 14.805 1 94.81 178 SER A O 1
ATOM 1287 N N . GLN A 1 179 ? 10.695 7.383 16.062 1 92.62 179 GLN A N 1
ATOM 1288 C CA . GLN A 1 179 ? 12.016 7.688 15.5 1 92.62 179 GLN A CA 1
ATOM 1289 C C . GLN A 1 179 ? 12.57 6.5 14.727 1 92.62 179 GLN A C 1
ATOM 1291 O O . GLN A 1 179 ? 13.773 6.441 14.445 1 92.62 179 GLN A O 1
ATOM 1296 N N . ASP A 1 180 ? 11.727 5.535 14.461 1 93.62 180 ASP A N 1
ATOM 1297 C CA . ASP A 1 180 ? 12.047 4.453 13.531 1 93.62 180 ASP A CA 1
ATOM 1298 C C . ASP A 1 180 ? 10.797 3.959 12.812 1 93.62 180 ASP A C 1
ATOM 1300 O O . ASP A 1 180 ? 9.672 4.246 13.242 1 93.62 180 ASP A O 1
ATOM 1304 N N . ILE A 1 181 ? 10.969 3.195 11.781 1 95 181 ILE A N 1
ATOM 1305 C CA . ILE A 1 181 ? 9.867 2.842 10.883 1 95 181 ILE A CA 1
ATOM 1306 C C . ILE A 1 181 ? 8.945 1.842 11.57 1 95 181 ILE A C 1
ATOM 1308 O O . ILE A 1 181 ? 7.719 1.922 11.43 1 95 181 ILE A O 1
ATOM 1312 N N . MET A 1 182 ? 9.508 0.903 12.305 1 94.81 182 MET A N 1
ATOM 1313 C CA . MET A 1 182 ? 8.656 -0.061 12.992 1 94.81 182 MET A CA 1
ATOM 1314 C C . MET A 1 182 ? 7.695 0.644 13.945 1 94.81 182 MET A C 1
ATOM 1316 O O . MET A 1 182 ? 6.52 0.29 14.023 1 94.81 182 MET A O 1
ATOM 1320 N N . SER A 1 183 ? 8.219 1.606 14.68 1 95.5 183 SER A N 1
ATOM 1321 C CA . SER A 1 183 ? 7.379 2.377 15.594 1 95.5 183 SER A CA 1
ATOM 1322 C C . SER A 1 183 ? 6.305 3.154 14.836 1 95.5 183 SER A C 1
ATOM 1324 O O . SER A 1 183 ? 5.172 3.277 15.305 1 95.5 183 SER A O 1
ATOM 1326 N N . LYS A 1 184 ? 6.645 3.689 13.656 1 97.06 184 LYS A N 1
ATOM 1327 C CA . LYS A 1 184 ? 5.668 4.391 12.828 1 97.06 184 LYS A CA 1
ATOM 1328 C C . LYS A 1 184 ? 4.559 3.451 12.367 1 97.06 184 LYS A C 1
ATOM 1330 O O . LYS A 1 184 ? 3.377 3.803 12.422 1 97.06 184 LYS A O 1
ATOM 1335 N N . LEU A 1 185 ? 4.965 2.297 11.914 1 97.75 185 LEU A N 1
ATOM 1336 C CA . LEU A 1 185 ? 3.996 1.322 11.422 1 97.75 185 LEU A CA 1
ATOM 1337 C C . LEU A 1 185 ? 3.072 0.857 12.539 1 97.75 185 LEU A C 1
ATOM 1339 O O . LEU A 1 185 ? 1.858 0.76 12.352 1 97.75 185 LEU A O 1
ATOM 1343 N N . ALA A 1 186 ? 3.654 0.585 13.703 1 96.31 186 ALA A N 1
ATOM 1344 C CA . ALA A 1 186 ? 2.861 0.133 14.844 1 96.31 186 ALA A CA 1
ATOM 1345 C C . ALA A 1 186 ? 1.903 1.224 15.312 1 96.31 186 ALA A C 1
ATOM 1347 O O . ALA A 1 186 ? 0.779 0.934 15.734 1 96.31 186 ALA A O 1
ATOM 1348 N N . SER A 1 187 ? 2.32 2.477 15.312 1 96.62 187 SER A N 1
ATOM 1349 C CA . SER A 1 187 ? 1.469 3.607 15.664 1 96.62 187 SER A CA 1
ATOM 1350 C C . SER A 1 187 ? 0.253 3.695 14.75 1 96.62 187 SER A C 1
ATOM 1352 O O . SER A 1 187 ? -0.877 3.838 15.227 1 96.62 187 SER A O 1
ATOM 1354 N N . CYS A 1 188 ? 0.464 3.541 13.469 1 97.69 188 CYS A N 1
ATOM 1355 C CA . CYS A 1 188 ? -0.623 3.584 12.5 1 97.69 188 CYS A CA 1
ATOM 1356 C C . CYS A 1 188 ? -1.559 2.395 12.672 1 97.69 188 CYS A C 1
ATOM 1358 O O . CYS A 1 188 ? -2.779 2.559 12.711 1 97.69 188 CYS A O 1
ATOM 1360 N N . TRP A 1 189 ? -0.957 1.249 12.82 1 97.5 189 TRP A N 1
ATOM 1361 C CA . TRP A 1 189 ? -1.729 0.011 12.836 1 97.5 189 TRP A CA 1
ATOM 1362 C C . TRP A 1 189 ? -2.697 -0.01 14.016 1 97.5 189 TRP A C 1
ATOM 1364 O O . TRP A 1 189 ? -3.887 -0.286 13.844 1 97.5 189 TRP A O 1
ATOM 1374 N N . THR A 1 190 ? -2.234 0.316 15.242 1 95.5 190 THR A N 1
ATOM 1375 C CA . THR A 1 190 ? -3.016 0.142 16.453 1 95.5 190 THR A CA 1
ATOM 1376 C C . THR A 1 190 ? -4.176 1.134 16.5 1 95.5 190 THR A C 1
ATOM 1378 O O . THR A 1 190 ? -5.324 0.741 16.703 1 95.5 190 THR A O 1
ATOM 1381 N N . VAL A 1 191 ? -3.934 2.344 16.172 1 97 191 VAL A N 1
ATOM 1382 C CA . VAL A 1 191 ? -4.961 3.367 16.328 1 97 191 VAL A CA 1
ATOM 1383 C C . VAL A 1 191 ? -5.965 3.275 15.188 1 97 191 VAL A C 1
ATOM 1385 O O . VAL A 1 191 ? -7.176 3.369 15.406 1 97 191 VAL A O 1
ATOM 1388 N N . ILE A 1 192 ? -5.48 3.088 13.938 1 98.06 192 ILE A N 1
ATOM 1389 C CA . ILE A 1 192 ? -6.359 3.025 12.773 1 98.06 192 ILE A CA 1
ATOM 1390 C C . ILE A 1 192 ? -7.23 1.771 12.859 1 98.06 192 ILE A C 1
ATOM 1392 O O . ILE A 1 192 ? -8.398 1.795 12.477 1 98.06 192 ILE A O 1
ATOM 1396 N N . MET A 1 193 ? -6.637 0.702 13.367 1 97.12 193 MET A N 1
ATOM 1397 C CA . MET A 1 193 ? -7.422 -0.512 13.578 1 97.12 193 MET A CA 1
ATOM 1398 C C . MET A 1 193 ? -8.656 -0.218 14.422 1 97.12 193 MET A C 1
ATOM 1400 O O . MET A 1 193 ? -9.75 -0.713 14.117 1 97.12 193 MET A O 1
ATOM 1404 N N . LEU A 1 194 ? -8.531 0.633 15.383 1 95.81 194 LEU A N 1
ATOM 1405 C CA . LEU A 1 194 ? -9.617 0.937 16.312 1 95.81 194 LEU A CA 1
ATOM 1406 C C . LEU A 1 194 ? -10.742 1.695 15.609 1 95.81 194 LEU A C 1
ATOM 1408 O O . LEU A 1 194 ? -11.914 1.385 15.797 1 95.81 194 LEU A O 1
ATOM 1412 N N . PHE A 1 195 ? -10.414 2.674 14.727 1 94.19 195 PHE A N 1
ATOM 1413 C CA . PHE A 1 195 ? -11.523 3.426 14.156 1 94.19 195 PHE A CA 1
ATOM 1414 C C . PHE A 1 195 ? -12.258 2.6 13.109 1 94.19 195 PHE A C 1
ATOM 1416 O O . PHE A 1 195 ? -13.461 2.764 12.906 1 94.19 195 PHE A O 1
ATOM 1423 N N . VAL A 1 196 ? -11.547 1.749 12.461 1 95.88 196 VAL A N 1
ATOM 1424 C CA . VAL A 1 196 ? -12.18 0.885 11.469 1 95.88 196 VAL A CA 1
ATOM 1425 C C . VAL A 1 196 ? -13.094 -0.119 12.172 1 95.88 196 VAL A C 1
ATOM 1427 O O . VAL A 1 196 ? -14.219 -0.353 11.727 1 95.88 196 VAL A O 1
ATOM 1430 N N . LEU A 1 197 ? -12.57 -0.687 13.281 1 94.75 197 LEU A N 1
ATOM 1431 C CA . LEU A 1 197 ? -13.344 -1.652 14.055 1 94.75 197 LEU A CA 1
ATOM 1432 C C . LEU A 1 197 ? -14.641 -1.033 14.555 1 94.75 197 LEU A C 1
ATOM 1434 O O . LEU A 1 197 ? -15.68 -1.694 14.57 1 94.75 197 LEU A O 1
ATOM 1438 N N . CYS A 1 198 ? -14.617 0.212 14.875 1 95.75 198 CYS A N 1
ATOM 1439 C CA . CYS A 1 198 ? -15.758 0.908 15.469 1 95.75 198 CYS A CA 1
ATOM 1440 C C . CYS A 1 198 ? -16.719 1.398 14.391 1 95.75 198 CYS A C 1
ATOM 1442 O O . CYS A 1 198 ? -17.812 1.857 14.695 1 95.75 198 CYS A O 1
ATOM 1444 N N . GLY A 1 199 ? -16.328 1.312 13.141 1 95.94 199 GLY A N 1
ATOM 1445 C CA . GLY A 1 199 ? -17.203 1.698 12.039 1 95.94 199 GLY A CA 1
ATOM 1446 C C . GLY A 1 199 ? -17.344 3.201 11.891 1 95.94 199 GLY A C 1
ATOM 1447 O O . GLY A 1 199 ? -18.406 3.697 11.523 1 95.94 199 GLY A O 1
ATOM 1448 N N . PHE A 1 200 ? -16.312 3.961 12.234 1 97.56 200 PHE A N 1
ATOM 1449 C CA . PHE A 1 200 ? -16.344 5.41 12.094 1 97.56 200 PHE A CA 1
ATOM 1450 C C . PHE A 1 200 ? -16.203 5.816 10.625 1 97.56 200 PHE A C 1
ATOM 1452 O O . PHE A 1 200 ? -15.922 4.977 9.773 1 97.56 200 PHE A O 1
ATOM 1459 N N . GLN A 1 201 ? -16.453 7.109 10.352 1 97.69 201 GLN A N 1
ATOM 1460 C CA . GLN A 1 201 ? -16.516 7.559 8.969 1 97.69 201 GLN A CA 1
ATOM 1461 C C . GLN A 1 201 ? -15.32 8.445 8.625 1 97.69 201 GLN A C 1
ATOM 1463 O O . GLN A 1 201 ? -15.047 9.43 9.32 1 97.69 201 GLN A O 1
ATOM 1468 N N . HIS A 1 202 ? -14.586 8.055 7.633 1 98.62 202 HIS A N 1
ATOM 1469 C CA . HIS A 1 202 ? -13.422 8.734 7.094 1 98.62 202 HIS A CA 1
ATOM 1470 C C . HIS A 1 202 ? -13.688 9.266 5.688 1 98.62 202 HIS A C 1
ATOM 1472 O O . HIS A 1 202 ? -13.984 8.484 4.777 1 98.62 202 HIS A O 1
ATOM 1478 N N . SER A 1 203 ? -13.547 10.531 5.504 1 98.88 203 SER A N 1
ATOM 1479 C CA . SER A 1 203 ? -13.938 11.156 4.246 1 98.88 203 SER A CA 1
ATOM 1480 C C . SER A 1 203 ? -13.156 10.578 3.07 1 98.88 203 SER A C 1
ATOM 1482 O O . SER A 1 203 ? -13.742 10.203 2.053 1 98.88 203 SER A O 1
ATOM 1484 N N . VAL A 1 204 ? -11.82 10.477 3.193 1 98.88 204 VAL A N 1
ATOM 1485 C CA . VAL A 1 204 ? -10.984 10.016 2.09 1 98.88 204 VAL A CA 1
ATOM 1486 C C . VAL A 1 204 ? -11.234 8.531 1.833 1 98.88 204 VAL A C 1
ATOM 1488 O O . VAL A 1 204 ? -11.242 8.086 0.683 1 98.88 204 VAL A O 1
ATOM 1491 N N . ALA A 1 205 ? -11.414 7.719 2.881 1 98.81 205 ALA A N 1
ATOM 1492 C CA . ALA A 1 205 ? -11.789 6.32 2.68 1 98.81 205 ALA A CA 1
ATOM 1493 C C . ALA A 1 205 ? -13.102 6.211 1.908 1 98.81 205 ALA A C 1
ATOM 1495 O O . ALA A 1 205 ? -13.242 5.352 1.033 1 98.81 205 ALA A O 1
ATOM 1496 N N . ASN A 1 206 ? -14.07 7.09 2.244 1 98.88 206 ASN A N 1
ATOM 1497 C CA . ASN A 1 206 ? -15.383 7.066 1.595 1 98.88 206 ASN A CA 1
ATOM 1498 C C . ASN A 1 206 ? -15.281 7.449 0.121 1 98.88 206 ASN A C 1
ATOM 1500 O O . ASN A 1 206 ? -16.141 7.066 -0.682 1 98.88 206 ASN A O 1
ATOM 1504 N N . MET A 1 207 ? -14.195 8.211 -0.201 1 98.88 207 MET A N 1
ATOM 1505 C CA . MET A 1 207 ? -13.953 8.562 -1.599 1 98.88 207 MET A CA 1
ATOM 1506 C C . MET A 1 207 ? -13.656 7.309 -2.424 1 98.88 207 MET A C 1
ATOM 1508 O O . MET A 1 207 ? -13.766 7.332 -3.65 1 98.88 207 MET A O 1
ATOM 1512 N N . PHE A 1 208 ? -13.266 6.23 -1.79 1 98.88 208 PHE A N 1
ATOM 1513 C CA . PHE A 1 208 ? -13.07 4.961 -2.475 1 98.88 208 PHE A CA 1
ATOM 1514 C C . PHE A 1 208 ? -14.266 4.039 -2.266 1 98.88 208 PHE A C 1
ATOM 1516 O O . PHE A 1 208 ? -14.828 3.523 -3.23 1 98.88 208 PHE A O 1
ATOM 1523 N N . 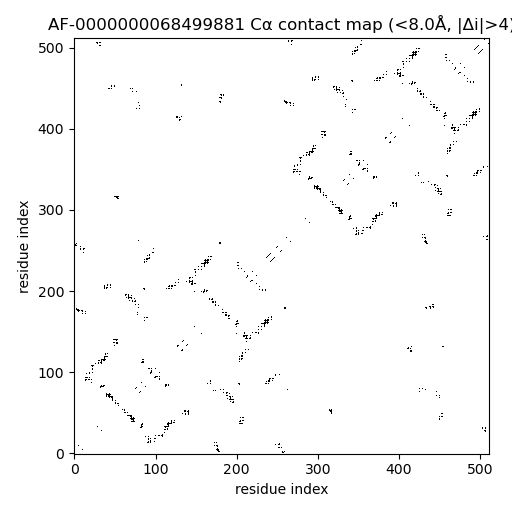PHE A 1 209 ? -14.727 3.814 -1.045 1 98.81 209 PHE A N 1
ATOM 1524 C CA . PHE A 1 209 ? -15.758 2.848 -0.708 1 98.81 209 PHE A CA 1
ATOM 1525 C C . PHE A 1 209 ? -17.031 3.113 -1.509 1 98.81 209 PHE A C 1
ATOM 1527 O O . PHE A 1 209 ? -17.594 2.193 -2.1 1 98.81 209 PHE A O 1
ATOM 1534 N N . ILE A 1 210 ? -17.484 4.305 -1.509 1 98.81 210 ILE A N 1
ATOM 1535 C CA . ILE A 1 210 ? -18.812 4.617 -2.037 1 98.81 210 ILE A CA 1
ATOM 1536 C C . ILE A 1 210 ? -18.797 4.535 -3.561 1 98.81 210 ILE A C 1
ATOM 1538 O O . ILE A 1 210 ? -19.578 3.797 -4.16 1 98.81 210 ILE A O 1
ATOM 1542 N N . PRO A 1 211 ? -17.812 5.211 -4.234 1 98.88 211 PRO A N 1
ATOM 1543 C CA . PRO A 1 211 ? -17.766 5.055 -5.691 1 98.88 211 PRO A CA 1
ATOM 1544 C C . PRO A 1 211 ? -17.516 3.613 -6.121 1 98.88 211 PRO A C 1
ATOM 1546 O O . PRO A 1 211 ? -18 3.184 -7.168 1 98.88 211 PRO A O 1
ATOM 1549 N N . MET A 1 212 ? -16.719 2.83 -5.375 1 98.75 212 MET A N 1
ATOM 1550 C CA . MET A 1 212 ? -16.5 1.426 -5.711 1 98.75 212 MET A CA 1
ATOM 1551 C C . MET A 1 212 ? -17.812 0.65 -5.688 1 98.75 212 MET A C 1
ATOM 1553 O O . MET A 1 212 ? -18.078 -0.143 -6.59 1 98.75 212 MET A O 1
ATOM 1557 N N . GLY A 1 213 ? -18.609 0.879 -4.605 1 98.75 213 GLY A N 1
ATOM 1558 C CA . GLY A 1 213 ? -19.938 0.275 -4.551 1 98.75 213 GLY A CA 1
ATOM 1559 C C . GLY A 1 213 ? -20.844 0.7 -5.695 1 98.75 213 GLY A C 1
ATOM 1560 O O . GLY A 1 213 ? -21.516 -0.132 -6.301 1 98.75 213 GLY A O 1
ATOM 1561 N N . MET A 1 214 ? -20.828 1.977 -5.977 1 98.62 214 MET A N 1
ATOM 1562 C CA . MET A 1 214 ? -21.625 2.498 -7.078 1 98.62 214 MET A CA 1
ATOM 1563 C C . MET A 1 214 ? -21.234 1.835 -8.398 1 98.62 214 MET A C 1
ATOM 1565 O O . MET A 1 214 ? -22.109 1.424 -9.172 1 98.62 214 MET A O 1
ATOM 1569 N N . ALA A 1 215 ? -19.953 1.716 -8.664 1 98.38 215 ALA A N 1
ATOM 1570 C CA . ALA A 1 215 ? -19.469 1.112 -9.898 1 98.38 215 ALA A CA 1
ATOM 1571 C C . ALA A 1 215 ? -19.906 -0.346 -10.008 1 98.38 215 ALA A C 1
ATOM 1573 O O . ALA A 1 215 ? -20.094 -0.862 -11.109 1 98.38 215 ALA A O 1
ATOM 1574 N N . LEU A 1 216 ? -20.109 -0.991 -8.867 1 98.44 216 LEU A N 1
ATOM 1575 C CA . LEU A 1 216 ? -20.438 -2.412 -8.844 1 98.44 216 LEU A CA 1
ATOM 1576 C C . LEU A 1 216 ? -21.953 -2.621 -8.789 1 98.44 216 LEU A C 1
ATOM 1578 O O . LEU A 1 216 ? -22.422 -3.756 -8.688 1 98.44 216 LEU A O 1
ATOM 1582 N N . GLY A 1 217 ? -22.688 -1.484 -8.742 1 97.94 217 GLY A N 1
ATOM 1583 C CA . GLY A 1 217 ? -24.125 -1.613 -8.891 1 97.94 217 GLY A CA 1
ATOM 1584 C C . GLY A 1 217 ? -24.906 -1.229 -7.641 1 97.94 217 GLY A C 1
ATOM 1585 O O . GLY A 1 217 ? -26.109 -1.468 -7.551 1 97.94 217 GLY A O 1
ATOM 1586 N N . ALA A 1 218 ? -24.219 -0.708 -6.668 1 97.94 218 ALA A N 1
ATOM 1587 C CA . ALA A 1 218 ? -24.938 -0.258 -5.477 1 97.94 218 ALA A CA 1
ATOM 1588 C C . ALA A 1 218 ? -25.984 0.805 -5.828 1 97.94 218 ALA A C 1
ATOM 1590 O O . ALA A 1 218 ? -25.75 1.635 -6.711 1 97.94 218 ALA A O 1
ATOM 1591 N N . ASN A 1 219 ? -27.078 0.785 -5.105 1 96.94 219 ASN A N 1
ATOM 1592 C CA . ASN A 1 219 ? -28.125 1.786 -5.281 1 96.94 219 ASN A CA 1
ATOM 1593 C C . ASN A 1 219 ? -27.828 3.053 -4.48 1 96.94 219 ASN A C 1
ATOM 1595 O O . ASN A 1 219 ? -28.438 3.295 -3.443 1 96.94 219 ASN A O 1
ATOM 1599 N N . ILE A 1 220 ? -26.938 3.822 -4.953 1 98.19 220 ILE A N 1
ATOM 1600 C CA . ILE A 1 220 ? -26.5 5.062 -4.32 1 98.19 220 ILE A CA 1
ATOM 1601 C C . ILE A 1 220 ? -26.531 6.199 -5.34 1 98.19 220 ILE A C 1
ATOM 1603 O O . ILE A 1 220 ? -25.938 6.086 -6.418 1 98.19 220 ILE A O 1
ATOM 1607 N N . THR A 1 221 ? -27.219 7.262 -4.988 1 97.62 221 THR A N 1
ATOM 1608 C CA . THR A 1 221 ? -27.281 8.414 -5.875 1 97.62 221 THR A CA 1
ATOM 1609 C C . THR A 1 221 ? -26.078 9.328 -5.668 1 97.62 221 THR A C 1
ATOM 1611 O O . THR A 1 221 ? -25.391 9.242 -4.645 1 97.62 221 THR A O 1
ATOM 161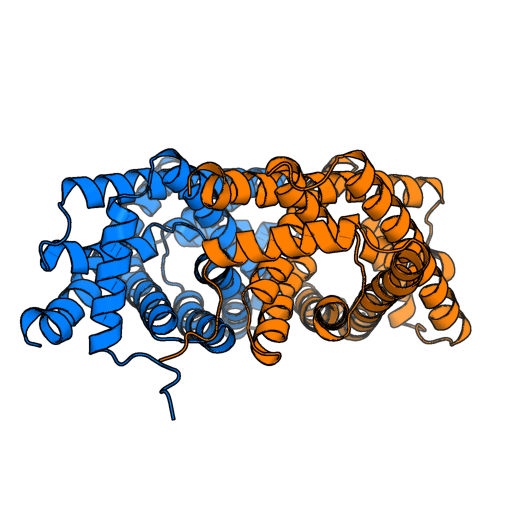4 N N . MET A 1 222 ? -25.844 10.188 -6.641 1 97.81 222 MET A N 1
ATOM 1615 C CA . MET A 1 222 ? -24.766 11.172 -6.527 1 97.81 222 MET A CA 1
ATOM 1616 C C . MET A 1 222 ? -25.031 12.125 -5.359 1 97.81 222 MET A C 1
ATOM 1618 O O . MET A 1 222 ? -24.094 12.57 -4.699 1 97.81 222 MET A O 1
ATOM 1622 N N . VAL A 1 223 ? -26.297 12.422 -5.082 1 97.69 223 VAL A N 1
ATOM 1623 C CA . VAL A 1 223 ? -26.656 13.312 -3.98 1 97.69 223 VAL A CA 1
ATOM 1624 C C . VAL A 1 223 ? -26.281 12.664 -2.65 1 97.69 223 VAL A C 1
ATOM 1626 O O . VAL A 1 223 ? -25.766 13.336 -1.752 1 97.69 223 VAL A O 1
ATOM 1629 N N . GLN A 1 224 ? -26.531 11.414 -2.527 1 97.88 224 GLN A N 1
ATOM 1630 C CA . GLN A 1 224 ? -26.172 10.688 -1.314 1 97.88 224 GLN A CA 1
ATOM 1631 C C . GLN A 1 224 ? -24.656 10.68 -1.121 1 97.88 224 GLN A C 1
ATOM 1633 O O . GLN A 1 224 ? -24.156 10.844 -0.001 1 97.88 224 GLN A O 1
ATOM 1638 N N . PHE A 1 225 ? -23.953 10.461 -2.207 1 98.44 225 PHE A N 1
ATOM 1639 C CA . PHE A 1 225 ? -22.5 10.461 -2.156 1 98.44 225 PHE A CA 1
ATOM 1640 C C . PHE A 1 225 ? -21.953 11.812 -1.707 1 98.44 225 PHE A C 1
ATOM 1642 O O . PHE A 1 225 ? -21.156 11.891 -0.781 1 98.44 225 PHE A O 1
ATOM 1649 N N . ILE A 1 226 ? -22.438 12.875 -2.297 1 98.25 226 ILE A N 1
ATOM 1650 C CA . ILE A 1 226 ? -21.969 14.227 -1.994 1 98.25 226 ILE A CA 1
ATOM 1651 C C . ILE A 1 226 ? -22.359 14.594 -0.561 1 98.25 226 ILE A C 1
ATOM 1653 O O . ILE A 1 226 ? -21.562 15.195 0.165 1 98.25 226 ILE A O 1
ATOM 1657 N N . THR A 1 227 ? -23.578 14.227 -0.129 1 98.31 227 THR A N 1
ATOM 1658 C CA . THR A 1 227 ? -24.016 14.5 1.235 1 98.31 227 THR A CA 1
ATOM 1659 C C . THR A 1 227 ? -23.094 13.812 2.244 1 98.31 227 THR A C 1
ATOM 1661 O O . THR A 1 227 ? -22.688 14.422 3.236 1 98.31 227 THR A O 1
ATOM 1664 N N . ASN A 1 228 ? -22.828 12.57 1.967 1 98.62 228 ASN A N 1
ATOM 1665 C CA . ASN A 1 228 ? -21.906 11.852 2.84 1 98.62 228 ASN A CA 1
ATOM 1666 C C . ASN A 1 228 ? -20.562 12.555 2.93 1 98.62 228 ASN A C 1
ATOM 1668 O O . ASN A 1 228 ? -20.047 12.797 4.027 1 98.62 228 ASN A O 1
ATOM 1672 N N . LEU A 1 229 ? -19.938 12.922 1.804 1 98.62 229 LEU A N 1
ATOM 1673 C CA . LEU A 1 229 ? -18.609 13.523 1.778 1 98.62 229 LEU A CA 1
ATOM 1674 C C . LEU A 1 229 ? -18.594 14.852 2.521 1 98.62 229 LEU A C 1
ATOM 1676 O O . LEU A 1 229 ? -17.656 15.156 3.246 1 98.62 229 LEU A O 1
ATOM 1680 N N . VAL A 1 230 ? -19.641 15.617 2.318 1 98.62 230 VAL A N 1
ATOM 1681 C CA . VAL A 1 230 ? -19.703 16.938 2.922 1 98.62 230 VAL A CA 1
ATOM 1682 C C . VAL A 1 230 ? -19.719 16.812 4.445 1 98.62 230 VAL A C 1
ATOM 1684 O O . VAL A 1 230 ? -18.875 17.391 5.133 1 98.62 230 VAL A O 1
ATOM 1687 N N . PHE A 1 231 ? -20.594 16.016 4.996 1 98.62 231 PHE A N 1
ATOM 1688 C CA . PHE A 1 231 ? -20.781 15.977 6.441 1 98.62 231 PHE A CA 1
ATOM 1689 C C . PHE A 1 231 ? -19.672 15.18 7.113 1 98.62 231 PHE A C 1
ATOM 1691 O O . PHE A 1 231 ? -19.266 15.492 8.234 1 98.62 231 PHE A O 1
ATOM 1698 N N . VAL A 1 232 ? -19.219 14.164 6.449 1 98.88 232 VAL A N 1
ATOM 1699 C CA . VAL A 1 232 ? -18.109 13.406 6.996 1 98.88 232 VAL A CA 1
ATOM 1700 C C . VAL A 1 232 ? -16.844 14.266 6.984 1 98.88 232 VAL A C 1
ATOM 1702 O O . VAL A 1 232 ? -16.062 14.242 7.941 1 98.88 232 VAL A O 1
ATOM 1705 N N . THR A 1 233 ? -16.609 15.055 5.914 1 98.88 233 THR A N 1
ATOM 1706 C CA . THR A 1 233 ? -15.461 15.945 5.84 1 98.88 233 THR A CA 1
ATOM 1707 C C . THR A 1 233 ? -15.516 16.984 6.949 1 98.88 233 THR A C 1
ATOM 1709 O O . THR A 1 233 ? -14.508 17.25 7.609 1 98.88 233 THR A O 1
ATOM 1712 N N . LEU A 1 234 ? -16.641 17.562 7.145 1 98.81 234 LEU A N 1
ATOM 1713 C CA . LEU A 1 234 ? -16.812 18.547 8.203 1 98.81 234 LEU A CA 1
ATOM 1714 C C . LEU A 1 234 ? -16.516 17.938 9.57 1 98.81 234 LEU A C 1
ATOM 1716 O O . LEU A 1 234 ? -15.852 18.547 10.406 1 98.81 234 LEU A O 1
ATOM 1720 N N . GLY A 1 235 ? -17.047 16.75 9.773 1 98.81 235 GLY A N 1
ATOM 1721 C CA . GLY A 1 235 ? -16.75 16.062 11.016 1 98.81 235 GLY A CA 1
ATOM 1722 C C . GLY A 1 235 ? -15.273 15.766 11.188 1 98.81 235 GLY A C 1
ATOM 1723 O O . GLY A 1 235 ? -14.734 15.938 12.281 1 98.81 235 GLY A O 1
ATOM 1724 N N . ASN A 1 236 ? -14.617 15.289 10.109 1 98.88 236 ASN A N 1
ATOM 1725 C CA . ASN A 1 236 ? -13.18 15.047 10.18 1 98.88 236 ASN A CA 1
ATOM 1726 C C . ASN A 1 236 ? -12.414 16.312 10.547 1 98.88 236 ASN A C 1
ATOM 1728 O O . ASN A 1 236 ? -11.445 16.25 11.312 1 98.88 236 ASN A O 1
ATOM 1732 N N . ILE A 1 237 ? -12.789 17.484 10.023 1 98.81 237 ILE A N 1
ATOM 1733 C CA . ILE A 1 237 ? -12.141 18.75 10.336 1 98.81 237 ILE A CA 1
ATOM 1734 C C . ILE A 1 237 ? -12.289 19.047 11.828 1 98.81 237 ILE A C 1
ATOM 1736 O O . ILE A 1 237 ? -11.32 19.406 12.492 1 98.81 237 ILE A O 1
ATOM 1740 N N . VAL A 1 238 ? -13.484 18.844 12.359 1 98.75 238 VAL A N 1
ATOM 1741 C CA . VAL A 1 238 ? -13.742 19.109 13.766 1 98.75 238 VAL A CA 1
ATOM 1742 C C . VAL A 1 238 ? -12.875 18.203 14.633 1 98.75 238 VAL A C 1
ATOM 1744 O O . VAL A 1 238 ? -12.188 18.672 15.539 1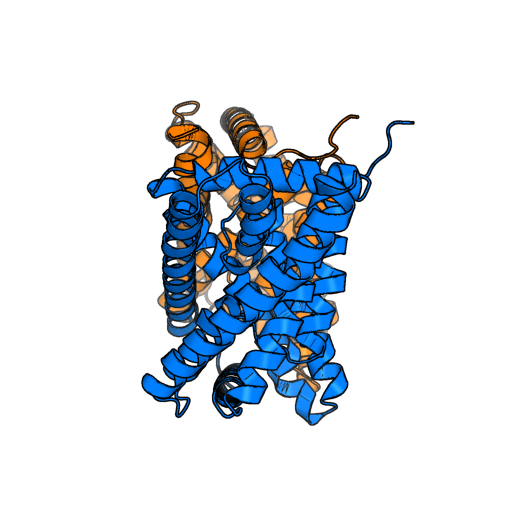 98.75 238 VAL A O 1
ATOM 1747 N N . GLY A 1 239 ? -12.867 16.984 14.367 1 98.69 239 GLY A N 1
ATOM 1748 C CA . GLY A 1 239 ? -12.094 16.031 15.148 1 98.69 239 GLY A CA 1
ATOM 1749 C C . GLY A 1 239 ? -10.602 16.312 15.109 1 98.69 239 GLY A C 1
ATOM 1750 O O . GLY A 1 239 ? -9.938 16.281 16.141 1 98.69 239 GLY A O 1
ATOM 1751 N N . GLY A 1 240 ? -10.078 16.609 13.93 1 98.56 240 GLY A N 1
ATOM 1752 C CA . GLY A 1 240 ? -8.648 16.766 13.734 1 98.56 240 GLY A CA 1
ATOM 1753 C C . GLY A 1 240 ? -8.141 18.141 14.133 1 98.56 240 GLY A C 1
ATOM 1754 O O . GLY A 1 240 ? -7.211 18.25 14.93 1 98.56 240 GLY A O 1
ATOM 1755 N N . SER A 1 241 ? -8.789 19.188 13.719 1 98.62 241 SER A N 1
ATOM 1756 C CA . SER A 1 241 ? -8.281 20.547 13.867 1 98.62 241 SER A CA 1
ATOM 1757 C C . SER A 1 241 ? -8.727 21.156 15.188 1 98.62 241 SER A C 1
ATOM 1759 O O . SER A 1 241 ? -7.941 21.844 15.859 1 98.62 241 SER A O 1
ATOM 1761 N N . ILE A 1 242 ? -9.93 20.906 15.531 1 98.06 242 ILE A N 1
ATOM 1762 C CA . ILE A 1 242 ? -10.477 21.609 16.688 1 98.06 242 ILE A CA 1
ATOM 1763 C C . ILE A 1 242 ? -10.242 20.797 17.953 1 98.06 242 ILE A C 1
ATOM 1765 O O . ILE A 1 242 ? -9.68 21.297 18.922 1 98.06 242 ILE A O 1
ATOM 1769 N N . VAL A 1 243 ? -10.641 19.531 17.969 1 98.12 243 VAL A N 1
ATOM 1770 C CA . VAL A 1 243 ? -10.562 18.734 19.188 1 98.12 243 VAL A CA 1
ATOM 1771 C C . VAL A 1 243 ? -9.102 18.406 19.5 1 98.12 243 VAL A C 1
ATOM 1773 O O . VAL A 1 243 ? -8.531 18.953 20.438 1 98.12 243 VAL A O 1
ATOM 1776 N N . VAL A 1 244 ? -8.445 17.656 18.641 1 98.12 244 VAL A N 1
ATOM 1777 C CA . VAL A 1 244 ? -7.074 17.25 18.938 1 98.12 244 VAL A CA 1
ATOM 1778 C C . VAL A 1 244 ? -6.125 18.422 18.719 1 98.12 244 VAL A C 1
ATOM 1780 O O . VAL A 1 244 ? -5.305 18.734 19.594 1 98.12 244 VAL A O 1
ATOM 1783 N N . GLY A 1 245 ? -6.246 19.141 17.547 1 97.81 245 GLY A N 1
ATOM 1784 C CA . GLY A 1 245 ? -5.391 20.281 17.281 1 97.81 245 GLY A CA 1
ATOM 1785 C C . GLY A 1 245 ? -5.504 21.375 18.312 1 97.81 245 GLY A C 1
ATOM 1786 O O . GLY A 1 245 ? -4.492 21.922 18.781 1 97.81 245 GLY A O 1
ATOM 1787 N N . GLY A 1 246 ? -6.715 21.656 18.719 1 97.38 246 GLY A N 1
ATOM 1788 C CA . GLY A 1 246 ? -6.934 22.688 19.719 1 97.38 246 GLY A CA 1
ATOM 1789 C C . GLY A 1 246 ? -6.383 22.328 21.094 1 97.38 246 GLY A C 1
ATOM 1790 O O . GLY A 1 246 ? -5.68 23.141 21.703 1 97.38 246 GLY A O 1
ATOM 1791 N N . ILE A 1 247 ? -6.664 21.125 21.531 1 95.81 247 ILE A N 1
ATOM 1792 C CA . ILE A 1 247 ? -6.262 20.703 22.875 1 95.81 247 ILE A CA 1
ATOM 1793 C C . ILE A 1 247 ? -4.738 20.609 22.953 1 95.81 247 ILE A C 1
ATOM 1795 O O . ILE A 1 247 ? -4.129 21.109 23.891 1 95.81 247 ILE A O 1
ATOM 1799 N N . TYR A 1 248 ? -4.078 20.047 21.969 1 96.44 248 TYR A N 1
ATOM 1800 C CA . TYR A 1 248 ? -2.629 19.891 22.016 1 96.44 248 TYR A CA 1
ATOM 1801 C C . TYR A 1 248 ? -1.923 21.234 21.844 1 96.44 248 TYR A C 1
ATOM 1803 O O . TYR A 1 248 ? -0.857 21.453 22.422 1 96.44 248 TYR A O 1
ATOM 1811 N N . TYR A 1 249 ? -2.518 22.125 21.047 1 96.75 249 TYR A N 1
ATOM 1812 C CA . TYR A 1 249 ? -1.965 23.484 20.953 1 96.75 249 TYR A CA 1
ATOM 1813 C C . TYR A 1 249 ? -1.982 24.172 22.312 1 96.75 249 TYR A C 1
ATOM 1815 O O . TYR A 1 249 ? -0.971 24.734 22.734 1 96.75 249 TYR A O 1
ATOM 1823 N N . LEU A 1 250 ? -3.109 24.125 23.047 1 96.31 250 LEU A N 1
ATOM 1824 C CA . LEU A 1 250 ? -3.273 24.797 24.328 1 96.31 250 LEU A CA 1
ATOM 1825 C C . LEU A 1 250 ? -2.328 24.219 25.375 1 96.31 250 LEU A C 1
ATOM 1827 O O . LEU A 1 250 ? -1.735 24.953 26.156 1 96.31 250 LEU A O 1
ATOM 1831 N N . CYS A 1 251 ? -2.086 22.922 25.297 1 95.19 251 CYS A N 1
ATOM 1832 C CA . CYS A 1 251 ? -1.363 22.234 26.359 1 95.19 251 CYS A CA 1
ATOM 1833 C C . CYS A 1 251 ? 0.136 22.219 26.094 1 95.19 251 CYS A C 1
ATOM 1835 O O . CYS A 1 251 ? 0.941 22.312 27.016 1 95.19 251 CYS A O 1
ATOM 1837 N N . TYR A 1 252 ? 0.528 22.078 24.797 1 94.5 252 TYR A N 1
ATOM 1838 C CA . TYR A 1 252 ? 1.933 21.781 24.531 1 94.5 252 TYR A CA 1
ATOM 1839 C C . TYR A 1 252 ? 2.602 22.922 23.797 1 94.5 252 TYR A C 1
ATOM 1841 O O . TYR A 1 252 ? 3.82 22.938 23.609 1 94.5 252 TYR A O 1
ATOM 1849 N N . VAL A 1 253 ? 1.853 23.938 23.312 1 94.25 253 VAL A N 1
ATOM 1850 C CA . VAL A 1 253 ? 2.443 25.031 22.562 1 94.25 253 VAL A CA 1
ATOM 1851 C C . VAL A 1 253 ? 2.182 26.344 23.281 1 94.25 253 VAL A C 1
ATOM 1853 O O . VAL A 1 253 ? 3.119 27.047 23.703 1 94.25 253 VAL A O 1
ATOM 1856 N N . LYS A 1 254 ? 0.958 26.656 23.547 1 92.06 254 LYS A N 1
ATOM 1857 C CA . LYS A 1 254 ? 0.609 27.938 24.172 1 92.06 254 LYS A CA 1
ATOM 1858 C C . LYS A 1 254 ? 1.082 27.984 25.625 1 92.06 254 LYS A C 1
ATOM 1860 O O . LYS A 1 254 ? 1.683 28.969 26.047 1 92.06 254 LYS A O 1
ATOM 1865 N N . ASN A 1 255 ? 0.73 26.938 26.391 1 83.25 255 ASN A N 1
ATOM 1866 C CA . ASN A 1 255 ? 1.014 26.969 27.812 1 83.25 255 ASN A CA 1
ATOM 1867 C C . ASN A 1 255 ? 2.318 26.234 28.141 1 83.25 255 ASN A C 1
ATOM 1869 O O . ASN A 1 255 ? 2.531 25.812 29.281 1 83.25 255 ASN A O 1
ATOM 1873 N N . SER A 1 256 ? 3.131 26.016 27 1 71.62 256 SER A N 1
ATOM 1874 C CA . SER A 1 256 ? 4.383 25.312 27.297 1 71.62 256 SER A CA 1
ATOM 1875 C C . SER A 1 256 ? 5.477 26.312 27.703 1 71.62 256 SER A C 1
ATOM 1877 O O . SER A 1 256 ? 5.484 27.453 27.234 1 71.62 256 SER A O 1
ATOM 1879 N N . MET B 1 1 ? 19.578 14.008 18.547 1 45.22 1 MET B N 1
ATOM 1880 C CA . MET B 1 1 ? 19.094 12.648 18.734 1 45.22 1 MET B CA 1
ATOM 1881 C C . MET B 1 1 ? 18.812 11.977 17.406 1 45.22 1 MET B C 1
ATOM 1883 O O . MET B 1 1 ? 18.172 12.57 16.531 1 45.22 1 MET B O 1
ATOM 1887 N N . SER B 1 2 ? 19.547 10.812 17.062 1 62.47 2 SER B N 1
ATOM 1888 C CA . SER B 1 2 ? 19.75 10.453 15.656 1 62.47 2 SER B CA 1
ATOM 1889 C C . SER B 1 2 ? 18.516 9.789 15.07 1 62.47 2 SER B C 1
ATOM 1891 O O . SER B 1 2 ? 17.938 8.883 15.68 1 62.47 2 SER B O 1
ATOM 1893 N N . LYS B 1 3 ? 17.766 10.32 14.234 1 80.62 3 LYS B N 1
ATOM 1894 C CA . LYS B 1 3 ? 16.609 9.812 13.5 1 80.62 3 LYS B CA 1
ATOM 1895 C C . LYS B 1 3 ? 16.938 8.484 12.82 1 80.62 3 LYS B C 1
ATOM 1897 O O . LYS B 1 3 ? 17.938 8.367 12.109 1 80.62 3 LYS B O 1
ATOM 1902 N N . GLY B 1 4 ? 16.203 7.48 13.297 1 89.31 4 GLY B N 1
ATOM 1903 C CA . GLY B 1 4 ? 16.453 6.125 12.828 1 89.31 4 GLY B CA 1
ATOM 1904 C C . GLY B 1 4 ? 15.68 5.781 11.57 1 89.31 4 GLY B C 1
ATOM 1905 O O . GLY B 1 4 ? 15.18 4.664 11.422 1 89.31 4 GLY B O 1
ATOM 1906 N N . PHE B 1 5 ? 15.391 6.691 10.656 1 92.69 5 PHE B N 1
ATOM 1907 C CA . PHE B 1 5 ? 14.75 6.438 9.367 1 92.69 5 PHE B CA 1
ATOM 1908 C C . PHE B 1 5 ? 15.094 7.539 8.375 1 92.69 5 PHE B C 1
ATOM 1910 O O . PHE B 1 5 ? 15.508 8.633 8.766 1 92.69 5 PHE B O 1
ATOM 1917 N N . LEU B 1 6 ? 14.961 7.227 7.082 1 94.69 6 LEU B N 1
ATOM 1918 C CA . LEU B 1 6 ? 15.102 8.227 6.027 1 94.69 6 LEU B CA 1
ATOM 1919 C C . LEU B 1 6 ? 13.758 8.859 5.691 1 94.69 6 LEU B C 1
ATOM 1921 O O . LEU B 1 6 ? 12.742 8.172 5.629 1 94.69 6 LEU B O 1
ATOM 1925 N N . THR B 1 7 ? 13.711 10.148 5.512 1 93.69 7 THR B N 1
ATOM 1926 C CA . THR B 1 7 ? 12.539 10.828 4.973 1 93.69 7 THR B CA 1
ATOM 1927 C C . THR B 1 7 ? 12.312 10.445 3.516 1 93.69 7 THR B C 1
ATOM 1929 O O . THR B 1 7 ? 13.203 9.883 2.871 1 93.69 7 THR B O 1
ATOM 1932 N N . PRO B 1 8 ? 11.219 10.773 2.967 1 94.31 8 PRO B N 1
ATOM 1933 C CA . PRO B 1 8 ? 10.969 10.445 1.56 1 94.31 8 PRO B CA 1
ATOM 1934 C C . PRO B 1 8 ? 12 11.078 0.62 1 94.31 8 PRO B C 1
ATOM 1936 O O . PRO B 1 8 ? 12.453 10.43 -0.327 1 94.31 8 PRO B O 1
ATOM 1939 N N . GLY B 1 9 ? 12.367 12.273 0.898 1 94.75 9 GLY B N 1
ATOM 1940 C CA . GLY B 1 9 ? 13.414 12.898 0.104 1 94.75 9 GLY B CA 1
ATOM 1941 C C . GLY B 1 9 ? 14.75 12.172 0.192 1 94.75 9 GLY B C 1
ATOM 1942 O O . GLY B 1 9 ? 15.406 11.961 -0.824 1 94.75 9 GLY B O 1
ATOM 1943 N N . GLU B 1 10 ? 15.117 11.82 1.386 1 95.88 10 GLU B N 1
ATOM 1944 C CA . GLU B 1 10 ? 16.359 11.07 1.597 1 95.88 10 GLU B CA 1
ATOM 1945 C C . GLU B 1 10 ? 16.266 9.68 0.98 1 95.88 10 GLU B C 1
ATOM 1947 O O . GLU B 1 10 ? 17.25 9.148 0.476 1 95.88 10 GLU B O 1
ATOM 1952 N N . THR B 1 11 ? 15.102 9.109 1.051 1 97.31 11 THR B N 1
ATOM 1953 C CA . THR B 1 11 ? 14.875 7.789 0.467 1 97.31 11 THR B CA 1
ATOM 1954 C C . THR B 1 11 ? 15.055 7.828 -1.048 1 97.31 11 THR B C 1
ATOM 1956 O O . THR B 1 11 ? 15.578 6.887 -1.643 1 97.31 11 THR B O 1
ATOM 1959 N N . ALA B 1 12 ? 14.609 8.891 -1.658 1 97.44 12 ALA B N 1
ATOM 1960 C CA . ALA B 1 12 ? 14.789 9.055 -3.1 1 97.44 12 ALA B CA 1
ATOM 1961 C C . ALA B 1 12 ? 16.266 9.047 -3.479 1 97.44 12 ALA B C 1
ATOM 1963 O O . ALA B 1 12 ? 16.656 8.398 -4.449 1 97.44 12 ALA B O 1
ATOM 1964 N N . GLN B 1 13 ? 17.047 9.727 -2.684 1 97 13 GLN B N 1
ATOM 1965 C CA . GLN B 1 13 ? 18.469 9.773 -2.947 1 97 13 GLN B CA 1
ATOM 1966 C C . GLN B 1 13 ? 19.109 8.398 -2.742 1 97 13 GLN B C 1
ATOM 1968 O O . GLN B 1 13 ? 19.984 7.992 -3.512 1 97 13 GLN B O 1
ATOM 1973 N N . ALA B 1 14 ? 18.688 7.742 -1.734 1 97.25 14 ALA B N 1
ATOM 1974 C CA . ALA B 1 14 ? 19.188 6.395 -1.481 1 97.25 14 ALA B CA 1
ATOM 1975 C C . ALA B 1 14 ? 18.812 5.445 -2.615 1 97.25 14 ALA B C 1
ATOM 1977 O O . ALA B 1 14 ? 19.578 4.562 -2.982 1 97.25 14 ALA B O 1
ATOM 1978 N N . THR B 1 15 ? 17.641 5.609 -3.135 1 97.88 15 THR B N 1
ATOM 1979 C CA . THR B 1 15 ? 17.141 4.785 -4.234 1 97.88 15 THR B CA 1
ATOM 1980 C C . THR B 1 15 ? 17.953 5.043 -5.504 1 97.88 15 THR B C 1
ATOM 1982 O O . THR B 1 15 ? 18.281 4.109 -6.246 1 97.88 15 THR B O 1
ATOM 1985 N N . ILE B 1 16 ? 18.297 6.281 -5.754 1 98.25 16 ILE B N 1
ATOM 1986 C CA . ILE B 1 16 ? 19.125 6.633 -6.895 1 98.25 16 ILE B CA 1
ATOM 1987 C C . ILE B 1 16 ? 20.5 5.977 -6.754 1 98.25 16 ILE B C 1
ATOM 1989 O O . ILE B 1 16 ? 21.016 5.391 -7.707 1 98.25 16 ILE B O 1
ATOM 1993 N N . SER B 1 17 ? 21.031 6.078 -5.57 1 98.12 17 SER B N 1
ATOM 1994 C CA . SER B 1 17 ? 22.344 5.465 -5.316 1 98.12 17 SER B CA 1
ATOM 1995 C C . SER B 1 17 ? 22.297 3.957 -5.551 1 98.12 17 SER B C 1
ATOM 1997 O O . SER B 1 17 ? 23.219 3.383 -6.117 1 98.12 17 SER B O 1
ATOM 1999 N N . ALA B 1 18 ? 21.281 3.33 -5.102 1 97.25 18 ALA B N 1
ATOM 2000 C CA . ALA B 1 18 ? 21.094 1.898 -5.332 1 97.25 18 ALA B CA 1
ATOM 2001 C C . ALA B 1 18 ? 20.984 1.592 -6.824 1 97.25 18 ALA B C 1
ATOM 2003 O O . ALA B 1 18 ? 21.484 0.574 -7.293 1 97.25 18 ALA B O 1
ATOM 2004 N N . GLY B 1 19 ? 20.25 2.445 -7.547 1 98.25 19 GLY B N 1
ATOM 2005 C CA . GLY B 1 19 ? 20.125 2.287 -8.984 1 98.25 19 GLY B CA 1
ATOM 2006 C C . GLY B 1 19 ? 21.453 2.34 -9.711 1 98.25 19 GLY B C 1
ATOM 2007 O O . GLY B 1 19 ? 21.688 1.575 -10.648 1 98.25 19 GLY B O 1
ATOM 2008 N N . ILE B 1 20 ? 22.328 3.229 -9.266 1 98.38 20 ILE B N 1
ATOM 2009 C CA . ILE B 1 20 ? 23.656 3.352 -9.852 1 98.38 20 ILE B CA 1
ATOM 2010 C C . ILE B 1 20 ? 24.438 2.064 -9.609 1 98.38 20 ILE B C 1
ATOM 2012 O O . ILE B 1 20 ? 25.094 1.548 -10.531 1 98.38 20 ILE B O 1
ATOM 2016 N N . LYS B 1 21 ? 24.391 1.594 -8.445 1 97.69 21 LYS B N 1
ATOM 2017 C CA . LYS B 1 21 ? 25.094 0.357 -8.117 1 97.69 21 LYS B CA 1
ATOM 2018 C C . LYS B 1 21 ? 24.578 -0.807 -8.961 1 97.69 21 LYS B C 1
ATOM 2020 O O . LYS B 1 21 ? 25.359 -1.607 -9.469 1 97.69 21 LYS B O 1
ATOM 2025 N N . LYS B 1 22 ? 23.281 -0.947 -9.086 1 98.19 22 LYS B N 1
ATOM 2026 C CA . LYS B 1 22 ? 22.672 -2.025 -9.859 1 98.19 22 LYS B CA 1
ATOM 2027 C C . LYS B 1 22 ? 23.031 -1.92 -11.336 1 98.19 22 LYS B C 1
ATOM 2029 O O . LYS B 1 22 ? 23.188 -2.936 -12.016 1 98.19 22 LYS B O 1
ATOM 2034 N N . ALA B 1 23 ? 23.109 -0.725 -11.797 1 98.38 23 ALA B N 1
ATOM 2035 C CA . ALA B 1 23 ? 23.453 -0.489 -13.195 1 98.38 23 ALA B CA 1
ATOM 2036 C C . ALA B 1 23 ? 24.859 -0.965 -13.508 1 98.38 23 ALA B C 1
ATOM 2038 O O . ALA B 1 23 ? 25.172 -1.31 -14.648 1 98.38 23 ALA B O 1
ATOM 2039 N N . ASN B 1 24 ? 25.656 -0.968 -12.492 1 98.12 24 ASN B N 1
ATOM 2040 C CA . ASN B 1 24 ? 27.062 -1.294 -12.688 1 98.12 24 ASN B CA 1
ATOM 2041 C C . ASN B 1 24 ? 27.406 -2.664 -12.117 1 98.12 24 ASN B C 1
ATOM 2043 O O . ASN B 1 24 ? 28.578 -3.016 -12 1 98.12 24 ASN B O 1
ATOM 2047 N N . ILE B 1 25 ? 26.438 -3.361 -11.758 1 97.81 25 ILE B N 1
ATOM 2048 C CA . ILE B 1 25 ? 26.656 -4.688 -11.188 1 97.81 25 ILE B CA 1
ATOM 2049 C C . ILE B 1 25 ? 27.297 -5.594 -12.234 1 97.81 25 ILE B C 1
ATOM 2051 O O . ILE B 1 25 ? 27 -5.492 -13.43 1 97.81 25 ILE B O 1
ATOM 2055 N N . SER B 1 26 ? 28.172 -6.469 -11.797 1 98.25 26 SER B N 1
ATOM 2056 C CA . SER B 1 26 ? 28.781 -7.414 -12.734 1 98.25 26 SER B CA 1
ATOM 2057 C C . SER B 1 26 ? 27.75 -8.422 -13.242 1 98.25 26 SER B C 1
ATOM 2059 O O . SER B 1 26 ? 26.781 -8.719 -12.562 1 98.25 26 SER B O 1
ATOM 2061 N N . THR B 1 27 ? 27.969 -8.977 -14.453 1 98.38 27 THR B N 1
ATOM 2062 C CA . THR B 1 27 ? 27.078 -9.969 -15.047 1 98.38 27 THR B CA 1
ATOM 2063 C C . THR B 1 27 ? 26.953 -11.188 -14.148 1 98.38 27 THR B C 1
ATOM 2065 O O . THR B 1 27 ? 25.844 -11.695 -13.93 1 98.38 27 THR B O 1
ATOM 2068 N N . GLN B 1 28 ? 28.031 -11.609 -13.594 1 98.19 28 GLN B N 1
ATOM 2069 C CA . GLN B 1 28 ? 28.031 -12.773 -12.719 1 98.19 28 GLN B CA 1
ATOM 2070 C C . GLN B 1 28 ? 27.172 -12.539 -11.484 1 98.19 28 GLN B C 1
ATOM 2072 O O . GLN B 1 28 ? 26.328 -13.367 -11.141 1 98.19 28 GLN B O 1
ATOM 2077 N N . ASN B 1 29 ? 27.406 -11.422 -10.844 1 98.25 29 ASN B N 1
ATOM 2078 C CA . ASN B 1 29 ? 26.656 -11.117 -9.633 1 98.25 29 ASN B CA 1
ATOM 2079 C C . ASN B 1 29 ? 25.172 -10.93 -9.938 1 98.25 29 ASN B C 1
ATOM 2081 O O . ASN B 1 29 ? 24.312 -11.344 -9.156 1 98.25 29 ASN B O 1
ATOM 2085 N N . ALA B 1 30 ? 24.844 -10.305 -11.07 1 98.38 30 ALA B N 1
ATOM 2086 C CA . ALA B 1 30 ? 23.453 -10.117 -11.477 1 98.38 30 ALA B CA 1
ATOM 2087 C C . ALA B 1 30 ? 22.75 -11.453 -11.656 1 98.38 30 ALA B C 1
ATOM 2089 O O . ALA B 1 30 ? 21.609 -11.625 -11.211 1 98.38 30 ALA B O 1
ATOM 2090 N N . ILE B 1 31 ? 23.422 -12.383 -12.258 1 98.44 31 ILE B N 1
ATOM 2091 C CA . ILE B 1 31 ? 22.828 -13.688 -12.539 1 98.44 31 ILE B CA 1
ATOM 2092 C C . ILE B 1 31 ? 22.688 -14.484 -11.242 1 98.44 31 ILE B C 1
ATOM 2094 O O . ILE B 1 31 ? 21.609 -15.016 -10.945 1 98.44 31 ILE B O 1
ATOM 2098 N N . LEU B 1 32 ? 23.734 -14.523 -10.414 1 98.19 32 LEU B N 1
ATOM 2099 C CA . LEU B 1 32 ? 23.719 -15.336 -9.203 1 98.19 32 LEU B CA 1
ATOM 2100 C C . LEU B 1 32 ? 22.703 -14.789 -8.203 1 98.19 32 LEU B C 1
ATOM 2102 O O . LEU B 1 32 ? 21.922 -15.547 -7.625 1 98.19 32 LEU B O 1
ATOM 2106 N N . LEU B 1 33 ? 22.719 -13.5 -8 1 98.44 33 LEU B N 1
ATOM 2107 C CA . LEU B 1 33 ? 21.766 -12.891 -7.074 1 98.44 33 LEU B CA 1
ATOM 2108 C C . LEU B 1 33 ? 20.359 -12.906 -7.652 1 98.44 33 LEU B C 1
ATOM 2110 O O . LEU B 1 33 ? 19.375 -12.961 -6.906 1 98.44 33 LEU B O 1
ATOM 2114 N N . GLY B 1 34 ? 20.25 -12.875 -8.992 1 98.81 34 GLY B N 1
ATOM 2115 C CA . GLY B 1 34 ? 18.969 -13.016 -9.648 1 98.81 34 GLY B CA 1
ATOM 2116 C C . GLY B 1 34 ? 18.344 -14.383 -9.453 1 98.81 34 GLY B C 1
ATOM 2117 O O . GLY B 1 34 ? 17.125 -14.5 -9.297 1 98.81 34 GLY B O 1
ATOM 2118 N N . LEU B 1 35 ? 19.203 -15.406 -9.5 1 98.69 35 LEU B N 1
ATOM 2119 C CA . LEU B 1 35 ? 18.719 -16.75 -9.211 1 98.69 35 LEU B CA 1
ATOM 2120 C C . LEU B 1 35 ? 18.062 -16.797 -7.836 1 98.69 35 LEU B C 1
ATOM 2122 O O . LEU B 1 35 ? 16.953 -17.344 -7.688 1 98.69 35 LEU B O 1
ATOM 2126 N N . PHE B 1 36 ? 18.734 -16.203 -6.91 1 98.44 36 PHE B N 1
ATOM 2127 C CA . PHE B 1 36 ? 18.203 -16.172 -5.555 1 98.44 36 PHE B CA 1
ATOM 2128 C C . PHE B 1 36 ? 16.922 -15.352 -5.508 1 98.44 36 PHE B C 1
ATOM 2130 O O . PHE B 1 36 ? 15.969 -15.719 -4.805 1 98.44 36 PHE B O 1
ATOM 2137 N N . GLY B 1 37 ? 16.859 -14.258 -6.242 1 98.56 37 GLY B N 1
ATOM 2138 C CA . GLY B 1 37 ? 15.641 -13.461 -6.277 1 98.56 37 GLY B CA 1
ATOM 2139 C C . GLY B 1 37 ? 14.414 -14.266 -6.68 1 98.56 37 GLY B C 1
ATOM 2140 O O . GLY B 1 37 ? 13.391 -14.219 -6 1 98.56 37 GLY B O 1
ATOM 2141 N N . GLY B 1 38 ? 14.547 -15.039 -7.727 1 98.75 38 GLY B N 1
ATOM 2142 C CA . GLY B 1 38 ? 13.461 -15.898 -8.172 1 98.75 38 GLY B CA 1
ATOM 2143 C C . GLY B 1 38 ? 13.102 -16.969 -7.172 1 98.75 38 GLY B C 1
ATOM 2144 O O . GLY B 1 38 ? 11.922 -17.203 -6.895 1 98.75 38 GLY B O 1
ATOM 2145 N N . ALA B 1 39 ? 14.102 -17.562 -6.617 1 98.44 39 ALA B N 1
ATOM 2146 C CA . ALA B 1 39 ? 13.891 -18.641 -5.656 1 98.44 39 ALA B CA 1
ATOM 2147 C C . ALA B 1 39 ? 13.242 -18.109 -4.379 1 98.44 39 ALA B C 1
ATOM 2149 O O . ALA B 1 39 ? 12.359 -18.75 -3.807 1 98.44 39 ALA B O 1
ATOM 2150 N N . PHE B 1 40 ? 13.719 -16.953 -3.9 1 98.5 40 PHE B N 1
ATOM 2151 C CA . PHE B 1 40 ? 13.211 -16.391 -2.658 1 98.5 40 PHE B CA 1
ATOM 2152 C C . PHE B 1 40 ? 11.727 -16.062 -2.777 1 98.5 40 PHE B C 1
ATOM 2154 O O . PHE B 1 40 ? 10.938 -16.406 -1.897 1 98.5 40 PHE B O 1
ATOM 2161 N N . ILE B 1 41 ? 11.336 -15.406 -3.881 1 98.62 41 ILE B N 1
ATOM 2162 C CA . ILE B 1 41 ? 9.922 -15.133 -4.102 1 98.62 41 ILE B CA 1
ATOM 2163 C C . ILE B 1 41 ? 9.156 -16.453 -4.219 1 98.62 41 ILE B C 1
ATOM 2165 O O . ILE B 1 41 ? 8.039 -16.562 -3.707 1 98.62 41 ILE B O 1
ATOM 2169 N N . GLY B 1 42 ? 9.75 -17.453 -4.855 1 98.69 42 GLY B N 1
ATOM 2170 C CA . GLY B 1 42 ? 9.156 -18.766 -4.965 1 98.69 42 GLY B CA 1
ATOM 2171 C C . GLY B 1 42 ? 8.891 -19.422 -3.619 1 98.69 42 GLY B C 1
ATOM 2172 O O . GLY B 1 42 ? 7.859 -20.062 -3.426 1 98.69 42 GLY B O 1
ATOM 2173 N N . PHE B 1 43 ? 9.836 -19.297 -2.668 1 98.19 43 PHE B N 1
ATOM 2174 C CA . PHE B 1 43 ? 9.641 -19.828 -1.327 1 98.19 43 PHE B CA 1
ATOM 2175 C C . PHE B 1 43 ? 8.422 -19.219 -0.666 1 98.19 43 PHE B C 1
ATOM 2177 O O . PHE B 1 43 ? 7.633 -19.922 -0.022 1 98.19 43 PHE B O 1
ATOM 2184 N N . GLY B 1 44 ? 8.289 -17.859 -0.784 1 98.25 44 GLY B N 1
ATOM 2185 C CA . GLY B 1 44 ? 7.09 -17.219 -0.28 1 98.25 44 GLY B CA 1
ATOM 2186 C C . GLY B 1 44 ? 5.812 -17.75 -0.907 1 98.25 44 GLY B C 1
ATOM 2187 O O . GLY B 1 44 ? 4.828 -18 -0.208 1 98.25 44 GLY B O 1
ATOM 2188 N N . ALA B 1 45 ? 5.836 -17.922 -2.197 1 98.44 45 ALA B N 1
ATOM 2189 C CA . ALA B 1 45 ? 4.695 -18.453 -2.939 1 98.44 45 ALA B CA 1
ATOM 2190 C C . ALA B 1 45 ? 4.355 -19.875 -2.482 1 98.44 45 ALA B C 1
ATOM 2192 O O . ALA B 1 45 ? 3.182 -20.203 -2.314 1 98.44 45 ALA B O 1
ATOM 2193 N N . LEU B 1 46 ? 5.387 -20.703 -2.293 1 97.88 46 LEU B N 1
ATOM 2194 C CA . LEU B 1 46 ? 5.215 -22.078 -1.837 1 97.88 46 LEU B CA 1
ATOM 2195 C C . LEU B 1 46 ? 4.504 -22.109 -0.489 1 97.88 46 LEU B C 1
ATOM 2197 O O . LEU B 1 46 ? 3.508 -22.828 -0.329 1 97.88 46 LEU B O 1
ATOM 2201 N N . GLY B 1 47 ? 4.996 -21.375 0.467 1 97.94 47 GLY B N 1
ATOM 2202 C CA . GLY B 1 47 ? 4.371 -21.328 1.779 1 97.94 47 GLY B CA 1
ATOM 2203 C C . GLY B 1 47 ? 2.941 -20.828 1.743 1 97.94 47 GLY B C 1
ATOM 2204 O O . GLY B 1 47 ? 2.088 -21.297 2.492 1 97.94 47 GLY B O 1
ATOM 2205 N N . SER B 1 48 ? 2.672 -19.844 0.888 1 97.81 48 SER B N 1
ATOM 2206 C CA . SER B 1 48 ? 1.339 -19.266 0.776 1 97.81 48 SER B CA 1
ATOM 2207 C C . SER B 1 48 ? 0.324 -20.297 0.299 1 97.81 48 SER B C 1
ATOM 2209 O O . SER B 1 48 ? -0.827 -20.297 0.74 1 97.81 48 SER B O 1
ATOM 2211 N N . MET B 1 49 ? 0.702 -21.188 -0.606 1 96.88 49 MET B N 1
ATOM 2212 C CA . MET B 1 49 ? -0.192 -22.234 -1.108 1 96.88 49 MET B CA 1
ATOM 2213 C C . MET B 1 49 ? -0.457 -23.281 -0.038 1 96.88 49 MET B C 1
ATOM 2215 O O . MET B 1 49 ? -1.584 -23.766 0.105 1 96.88 49 MET B O 1
ATOM 2219 N N . ILE B 1 50 ? 0.546 -23.609 0.763 1 96.38 50 ILE B N 1
ATOM 2220 C CA . ILE B 1 50 ? 0.43 -24.672 1.76 1 96.38 50 ILE B CA 1
ATOM 2221 C C . ILE B 1 50 ? -0.504 -24.219 2.883 1 96.38 50 ILE B C 1
ATOM 2223 O O . ILE B 1 50 ? -1.399 -24.969 3.287 1 96.38 50 ILE B O 1
ATOM 2227 N N . VAL B 1 51 ? -0.373 -22.969 3.352 1 96.44 51 VAL B N 1
ATOM 2228 C CA . VAL B 1 51 ? -1.135 -22.516 4.512 1 96.44 51 VAL B CA 1
ATOM 2229 C C . VAL B 1 51 ? -2.611 -22.391 4.141 1 96.44 51 VAL B C 1
ATOM 2231 O O . VAL B 1 51 ? -3.486 -22.562 4.992 1 96.44 51 VAL B O 1
ATOM 2234 N N . SER B 1 52 ? -2.949 -22.141 2.896 1 95.62 52 SER B N 1
ATOM 2235 C CA . SER B 1 52 ? -4.32 -21.859 2.482 1 95.62 52 SER B CA 1
ATOM 2236 C C . SER B 1 52 ? -4.926 -23.047 1.732 1 95.62 52 SER B C 1
ATOM 2238 O O . SER B 1 52 ? -5.965 -22.906 1.085 1 95.62 52 SER B O 1
ATOM 2240 N N . GLN B 1 53 ? -4.348 -24.172 1.746 1 94.5 53 GLN B N 1
ATOM 2241 C CA . GLN B 1 53 ? -4.609 -25.266 0.829 1 94.5 53 GLN B CA 1
ATOM 2242 C C . GLN B 1 53 ? -6.051 -25.75 0.95 1 94.5 53 GLN B C 1
ATOM 2244 O O . GLN B 1 53 ? -6.641 -26.219 -0.028 1 94.5 53 GLN B O 1
ATOM 2249 N N . THR B 1 54 ? -6.664 -25.531 2.209 1 94.31 54 THR B N 1
ATOM 2250 C CA . THR B 1 54 ? -8.008 -26.078 2.318 1 94.31 54 THR B CA 1
ATOM 2251 C C . THR B 1 54 ? -8.969 -25.047 2.914 1 94.31 54 THR B C 1
ATOM 2253 O O . THR B 1 54 ? -10.188 -25.234 2.887 1 94.31 54 THR B O 1
ATOM 2256 N N . PHE B 1 55 ? -8.492 -23.984 3.387 1 94.19 55 PHE B N 1
ATOM 2257 C CA . PHE B 1 55 ? -9.312 -23.094 4.18 1 94.19 55 PHE B CA 1
ATOM 2258 C C . PHE B 1 55 ? -10.312 -22.359 3.291 1 94.19 55 PHE B C 1
ATOM 2260 O O . PHE B 1 55 ? -11.305 -21.797 3.783 1 94.19 55 PHE B O 1
ATOM 2267 N N . GLY B 1 56 ? -10.062 -22.281 2.037 1 91.5 56 GLY B N 1
ATOM 2268 C CA . GLY B 1 56 ? -10.984 -21.656 1.106 1 91.5 56 GLY B CA 1
ATOM 2269 C C . GLY B 1 56 ? -12.383 -22.25 1.16 1 91.5 56 GLY B C 1
ATOM 2270 O O . GLY B 1 56 ? -13.359 -21.594 0.832 1 91.5 56 GLY B O 1
ATOM 2271 N N . LYS B 1 57 ? -12.445 -23.5 1.563 1 91.75 57 LYS B N 1
ATOM 2272 C CA . LYS B 1 57 ? -13.727 -24.188 1.698 1 91.75 57 LYS B CA 1
ATOM 2273 C C . LYS B 1 57 ? -14.531 -23.641 2.871 1 91.75 57 LYS B C 1
ATOM 2275 O O . LYS B 1 57 ? -15.758 -23.766 2.902 1 91.75 57 LYS B O 1
ATOM 2280 N N . ILE B 1 58 ? -13.836 -23.109 3.773 1 91.5 58 ILE B N 1
ATOM 2281 C CA . ILE B 1 58 ? -14.469 -22.547 4.957 1 91.5 58 ILE B CA 1
ATOM 2282 C C . ILE B 1 58 ? -14.75 -21.062 4.719 1 91.5 58 ILE B C 1
ATOM 2284 O O . ILE B 1 58 ? -15.891 -20.609 4.855 1 91.5 58 ILE B O 1
ATOM 2288 N N . ASP B 1 59 ? -13.719 -20.297 4.316 1 94.94 59 ASP B N 1
ATOM 2289 C CA . ASP B 1 59 ? -13.852 -18.875 4.059 1 94.94 59 ASP B CA 1
ATOM 2290 C C . ASP B 1 59 ? -12.766 -18.391 3.096 1 94.94 59 ASP B C 1
ATOM 2292 O O . ASP B 1 59 ? -11.586 -18.375 3.443 1 94.94 59 ASP B O 1
ATOM 2296 N N . PRO B 1 60 ? -13.141 -17.891 1.967 1 93.75 60 PRO B N 1
ATOM 2297 C CA . PRO B 1 60 ? -12.148 -17.469 0.972 1 93.75 60 PRO B CA 1
ATOM 2298 C C . PRO B 1 60 ? -11.367 -16.234 1.396 1 93.75 60 PRO B C 1
ATOM 2300 O O . PRO B 1 60 ? -10.195 -16.078 1.038 1 93.75 60 PRO B O 1
ATOM 2303 N N . GLY B 1 61 ? -12 -15.32 2.139 1 94.56 61 GLY B N 1
ATOM 2304 C CA . GLY B 1 61 ? -11.312 -14.133 2.621 1 94.56 61 GLY B CA 1
ATOM 2305 C C . GLY B 1 61 ? -10.195 -14.453 3.598 1 94.56 61 GLY B C 1
ATOM 2306 O O . GLY B 1 61 ? -9.07 -13.961 3.445 1 94.56 61 GLY B O 1
ATOM 2307 N N . VAL B 1 62 ? -10.477 -15.336 4.543 1 94.94 62 VAL B N 1
ATOM 2308 C CA . VAL B 1 62 ? -9.477 -15.719 5.535 1 94.94 62 VAL B CA 1
ATOM 2309 C C . VAL B 1 62 ? -8.391 -16.562 4.871 1 94.94 62 VAL B C 1
ATOM 2311 O O . VAL B 1 62 ? -7.211 -16.453 5.223 1 94.94 62 VAL B O 1
ATOM 2314 N N . ALA B 1 63 ? -8.789 -17.406 3.934 1 95.81 63 ALA B N 1
ATOM 2315 C CA . ALA B 1 63 ? -7.789 -18.188 3.201 1 95.81 63 ALA B CA 1
ATOM 2316 C C . ALA B 1 63 ? -6.801 -17.266 2.484 1 95.81 63 ALA B C 1
ATOM 2318 O O . ALA B 1 63 ? -5.59 -17.5 2.523 1 95.81 63 ALA B O 1
ATOM 2319 N N . SER B 1 64 ? -7.293 -16.25 1.812 1 96.31 64 SER B N 1
ATOM 2320 C CA . SER B 1 64 ? -6.438 -15.297 1.117 1 96.31 64 SER B CA 1
ATOM 2321 C C . SER B 1 64 ? -5.547 -14.539 2.094 1 96.31 64 SER B C 1
ATOM 2323 O O . SER B 1 64 ? -4.391 -14.234 1.783 1 96.31 64 SER B O 1
ATOM 2325 N N . PHE B 1 65 ? -6.062 -14.219 3.242 1 97.31 65 PHE B N 1
ATOM 2326 C CA . PHE B 1 65 ? -5.301 -13.508 4.258 1 97.31 65 PHE B CA 1
ATOM 2327 C C . PHE B 1 65 ? -4.16 -14.367 4.785 1 97.31 65 PHE B C 1
ATOM 2329 O O . PHE B 1 65 ? -3.049 -13.875 4.996 1 97.31 65 PHE B O 1
ATOM 2336 N N . LEU B 1 66 ? -4.449 -15.648 5.039 1 96.31 66 LEU B N 1
ATOM 2337 C CA . LEU B 1 66 ? -3.404 -16.562 5.48 1 96.31 66 LEU B CA 1
ATOM 2338 C C . LEU B 1 66 ? -2.279 -16.641 4.453 1 96.31 66 LEU B C 1
ATOM 2340 O O . LEU B 1 66 ? -1.101 -16.578 4.812 1 96.31 66 LEU B O 1
ATOM 2344 N N . SER B 1 67 ? -2.643 -16.797 3.186 1 97.19 67 SER B N 1
ATOM 2345 C CA . SER B 1 67 ? -1.664 -16.766 2.105 1 97.19 67 SER B CA 1
ATOM 2346 C C . SER B 1 67 ? -0.847 -15.477 2.135 1 97.19 67 SER B C 1
ATOM 2348 O O . SER B 1 67 ? 0.38 -15.508 2.014 1 97.19 67 SER B O 1
ATOM 2350 N N . ALA B 1 68 ? -1.564 -14.383 2.332 1 98.25 68 ALA B N 1
ATOM 2351 C CA . ALA B 1 68 ? -0.964 -13.047 2.293 1 98.25 68 ALA B CA 1
ATOM 2352 C C . ALA B 1 68 ? -0.026 -12.836 3.477 1 98.25 68 ALA B C 1
ATOM 2354 O O . ALA B 1 68 ? 0.938 -12.07 3.383 1 98.25 68 ALA B O 1
ATOM 2355 N N . MET B 1 69 ? -0.222 -13.492 4.551 1 97.19 69 MET B N 1
ATOM 2356 C CA . MET B 1 69 ? 0.599 -13.367 5.75 1 97.19 69 MET B CA 1
ATOM 2357 C C . MET B 1 69 ? 1.936 -14.086 5.574 1 97.19 69 MET B C 1
ATOM 2359 O O . MET B 1 69 ? 2.936 -13.695 6.184 1 97.19 69 MET B O 1
ATOM 2363 N N . VAL B 1 70 ? 2.004 -15.055 4.703 1 97.88 70 VAL B N 1
ATOM 2364 C CA . VAL B 1 70 ? 3.182 -15.906 4.578 1 97.88 70 VAL B CA 1
ATOM 2365 C C . VAL B 1 70 ? 4.035 -15.438 3.398 1 97.88 70 VAL B C 1
ATOM 2367 O O . VAL B 1 70 ? 5.262 -15.398 3.492 1 97.88 70 VAL B O 1
ATOM 2370 N N . PHE B 1 71 ? 3.477 -15 2.334 1 98.44 71 PHE B N 1
ATOM 2371 C CA . PHE B 1 71 ? 4.129 -14.695 1.064 1 98.44 71 PHE B CA 1
ATOM 2372 C C . PHE B 1 71 ? 5.215 -13.641 1.251 1 98.44 71 PHE B C 1
ATOM 2374 O O . PHE B 1 71 ? 6.277 -13.727 0.63 1 98.44 71 PHE B O 1
ATOM 2381 N N . PRO B 1 72 ? 5.078 -12.656 2.209 1 98.62 72 PRO B N 1
ATOM 2382 C CA . PRO B 1 72 ? 6.023 -11.547 2.301 1 98.62 72 PRO B CA 1
ATOM 2383 C C . PRO B 1 72 ? 7.434 -11.992 2.682 1 98.62 72 PRO B C 1
ATOM 2385 O O . PRO B 1 72 ? 8.398 -11.25 2.494 1 98.62 72 PRO B O 1
ATOM 2388 N N . VAL B 1 73 ? 7.562 -13.18 3.188 1 97.56 73 VAL B N 1
ATOM 2389 C CA . VAL B 1 73 ? 8.875 -13.695 3.549 1 97.56 73 VAL B CA 1
ATOM 2390 C C . VAL B 1 73 ? 9.789 -13.68 2.326 1 97.56 73 VAL B C 1
ATOM 2392 O O . VAL B 1 73 ? 10.992 -13.43 2.447 1 97.56 73 VAL B O 1
ATOM 2395 N N . GLY B 1 74 ? 9.234 -13.883 1.145 1 98.06 74 GLY B N 1
ATOM 2396 C CA . GLY B 1 74 ? 10.016 -13.82 -0.082 1 98.06 74 GLY B CA 1
ATOM 2397 C C . GLY B 1 74 ? 10.75 -12.508 -0.255 1 98.06 74 GLY B C 1
ATOM 2398 O O . GLY B 1 74 ? 11.961 -12.492 -0.479 1 98.06 74 GLY B O 1
ATOM 2399 N N . LEU B 1 75 ? 10.023 -11.43 -0.139 1 98.12 75 LEU B N 1
ATOM 2400 C CA . LEU B 1 75 ? 10.656 -10.125 -0.318 1 98.12 75 LEU B CA 1
ATOM 2401 C C . LEU B 1 75 ? 11.586 -9.812 0.844 1 98.12 75 LEU B C 1
ATOM 2403 O O . LEU B 1 75 ? 12.625 -9.172 0.657 1 98.12 75 LEU B O 1
ATOM 2407 N N . MET B 1 76 ? 11.234 -10.266 2.049 1 97.75 76 MET B N 1
ATOM 2408 C CA . MET B 1 76 ? 12.102 -10.07 3.205 1 97.75 76 MET B CA 1
ATOM 2409 C C . MET B 1 76 ? 13.484 -10.672 2.957 1 97.75 76 MET B C 1
ATOM 2411 O O . MET B 1 76 ? 14.5 -10.055 3.283 1 97.75 76 MET B O 1
ATOM 2415 N N . LEU B 1 77 ? 13.508 -11.82 2.369 1 97.19 77 LEU B N 1
ATOM 2416 C CA . LEU B 1 77 ? 14.766 -12.461 2.018 1 97.19 77 LEU B CA 1
ATOM 2417 C C . LEU B 1 77 ? 15.531 -11.633 0.99 1 97.19 77 LEU B C 1
ATOM 2419 O O . LEU B 1 77 ? 16.75 -11.438 1.118 1 97.19 77 LEU B O 1
ATOM 2423 N N . VAL B 1 78 ? 14.812 -11.102 0.02 1 97.31 78 VAL B N 1
ATOM 2424 C CA . VAL B 1 78 ? 15.445 -10.32 -1.039 1 97.31 78 VAL B CA 1
ATOM 2425 C C . VAL B 1 78 ? 16.094 -9.078 -0.445 1 97.31 78 VAL B C 1
ATOM 2427 O O . VAL B 1 78 ? 17.25 -8.766 -0.75 1 97.31 78 VAL B O 1
ATOM 2430 N N . VAL B 1 79 ? 15.422 -8.422 0.407 1 96.19 79 VAL B N 1
ATOM 2431 C CA . VAL B 1 79 ? 15.812 -7.098 0.878 1 96.19 79 VAL B CA 1
ATOM 2432 C C . VAL B 1 79 ? 16.875 -7.223 1.96 1 96.19 79 VAL B C 1
ATOM 2434 O O . VAL B 1 79 ? 17.812 -6.414 2.023 1 96.19 79 VAL B O 1
ATOM 2437 N N . VAL B 1 80 ? 16.844 -8.273 2.801 1 94.94 80 VAL B N 1
ATOM 2438 C CA . VAL B 1 80 ? 17.719 -8.336 3.963 1 94.94 80 VAL B CA 1
ATOM 2439 C C . VAL B 1 80 ? 18.891 -9.266 3.664 1 94.94 80 VAL B C 1
ATOM 2441 O O . VAL B 1 80 ? 20.047 -8.938 3.975 1 94.94 80 VAL B O 1
ATOM 2444 N N . ALA B 1 81 ? 18.672 -10.406 3.086 1 92.94 81 ALA B N 1
ATOM 2445 C CA . ALA B 1 81 ? 19.75 -11.352 2.811 1 92.94 81 ALA B CA 1
ATOM 2446 C C . ALA B 1 81 ? 20.531 -10.938 1.567 1 92.94 81 ALA B C 1
ATOM 2448 O O . ALA B 1 81 ? 21.703 -11.297 1.418 1 92.94 81 ALA B O 1
ATOM 2449 N N . GLY B 1 82 ? 19.844 -10.203 0.692 1 93.5 82 GLY B N 1
ATOM 2450 C CA . GLY B 1 82 ? 20.5 -9.75 -0.518 1 93.5 82 GLY B CA 1
ATOM 2451 C C . GLY B 1 82 ? 20.188 -10.602 -1.731 1 93.5 82 GLY B C 1
ATOM 2452 O O . GLY B 1 82 ? 20.453 -11.805 -1.739 1 93.5 82 GLY B O 1
ATOM 2453 N N . ALA B 1 83 ? 19.578 -10.109 -2.688 1 97.56 83 ALA B N 1
ATOM 2454 C CA . ALA B 1 83 ? 19.266 -10.695 -3.984 1 97.56 83 ALA B CA 1
ATOM 2455 C C . ALA B 1 83 ? 18.844 -9.617 -4.988 1 97.56 83 ALA B C 1
ATOM 2457 O O . ALA B 1 83 ? 18.719 -8.445 -4.633 1 97.56 83 ALA B O 1
ATOM 2458 N N . GLU B 1 84 ? 18.812 -9.953 -6.215 1 97.94 84 GLU B N 1
ATOM 2459 C CA . GLU B 1 84 ? 18.328 -9.062 -7.27 1 97.94 84 GLU B CA 1
ATOM 2460 C C . GLU B 1 84 ? 16.969 -9.5 -7.789 1 97.94 84 GLU B C 1
ATOM 2462 O O . GLU B 1 84 ? 16.781 -10.656 -8.164 1 97.94 84 GLU B O 1
ATOM 2467 N N . LEU B 1 85 ? 16.078 -8.625 -7.75 1 98.69 85 LEU B N 1
ATOM 2468 C CA . LEU B 1 85 ? 14.695 -8.875 -8.125 1 98.69 85 LEU B CA 1
ATOM 2469 C C . LEU B 1 85 ? 14.227 -7.898 -9.195 1 98.69 85 LEU B C 1
ATOM 2471 O O . LEU B 1 85 ? 14.258 -6.684 -8.984 1 98.69 85 LEU B O 1
ATOM 2475 N N . PHE B 1 86 ? 13.75 -8.398 -10.297 1 98.88 86 PHE B N 1
ATOM 2476 C CA . PHE B 1 86 ? 13.383 -7.586 -11.453 1 98.88 86 PHE B CA 1
ATOM 2477 C C . PHE B 1 86 ? 12.359 -6.531 -11.07 1 98.88 86 PHE B C 1
ATOM 2479 O O . PHE B 1 86 ? 12.516 -5.355 -11.406 1 98.88 86 PHE B O 1
ATOM 2486 N N . THR B 1 87 ? 11.289 -6.918 -10.398 1 98.75 87 THR B N 1
ATOM 2487 C CA . THR B 1 87 ? 10.195 -6 -10.086 1 98.75 87 THR B CA 1
ATOM 2488 C C . THR B 1 87 ? 10.672 -4.879 -9.172 1 98.75 87 THR B C 1
ATOM 2490 O O . THR B 1 87 ? 10.25 -3.73 -9.312 1 98.75 87 THR B O 1
ATOM 2493 N N . GLY B 1 88 ? 11.523 -5.184 -8.242 1 98.5 88 GLY B N 1
ATOM 2494 C CA . GLY B 1 88 ? 12.141 -4.141 -7.441 1 98.5 88 GLY B CA 1
ATOM 2495 C C . GLY B 1 88 ? 13.07 -3.24 -8.234 1 98.5 88 GLY B C 1
ATOM 2496 O O . GLY B 1 88 ? 13.102 -2.027 -8.016 1 98.5 88 GLY B O 1
ATOM 2497 N N . ASN B 1 89 ? 13.781 -3.816 -9.18 1 98.69 89 ASN B N 1
ATOM 2498 C CA . ASN B 1 89 ? 14.766 -3.084 -9.969 1 98.69 89 ASN B CA 1
ATOM 2499 C C . ASN B 1 89 ? 14.102 -2.09 -10.914 1 98.69 89 ASN B C 1
ATOM 2501 O O . ASN B 1 89 ? 14.773 -1.22 -11.477 1 98.69 89 ASN B O 1
ATOM 2505 N N . THR B 1 90 ? 12.789 -2.184 -11.039 1 98.75 90 THR B N 1
ATOM 2506 C CA . THR B 1 90 ? 12.102 -1.208 -11.883 1 98.75 90 THR B CA 1
ATOM 2507 C C . THR B 1 90 ? 12.234 0.196 -11.305 1 98.75 90 THR B C 1
ATOM 2509 O O . THR B 1 90 ? 12.031 1.188 -12.008 1 98.75 90 THR B O 1
ATOM 2512 N N . LEU B 1 91 ? 12.609 0.345 -10.055 1 98.25 91 LEU B N 1
ATOM 2513 C CA . LEU B 1 91 ? 12.836 1.64 -9.422 1 98.25 91 LEU B CA 1
ATOM 2514 C C . LEU B 1 91 ? 14.109 2.289 -9.953 1 98.25 91 LEU B C 1
ATOM 2516 O O . LEU B 1 91 ? 14.344 3.479 -9.727 1 98.25 91 LEU B O 1
ATOM 2520 N N . MET B 1 92 ? 14.969 1.512 -10.664 1 98.56 92 MET B N 1
ATOM 2521 C CA . MET B 1 92 ? 16.141 2.086 -11.297 1 98.56 92 MET B CA 1
ATOM 2522 C C . MET B 1 92 ? 15.766 3.244 -12.219 1 98.56 92 MET B C 1
ATOM 2524 O O . MET B 1 92 ? 16.594 4.09 -12.539 1 98.56 92 MET B O 1
ATOM 2528 N N . ALA B 1 93 ? 14.5 3.287 -12.586 1 98.62 93 ALA B N 1
ATOM 2529 C CA . ALA B 1 93 ? 13.992 4.336 -13.461 1 98.62 93 ALA B CA 1
ATOM 2530 C C . ALA B 1 93 ? 14.227 5.719 -12.859 1 98.62 93 ALA B C 1
ATOM 2532 O O . ALA B 1 93 ? 14.43 6.695 -13.586 1 98.62 93 ALA B O 1
ATOM 2533 N N . ILE B 1 94 ? 14.227 5.84 -11.531 1 98.5 94 ILE B N 1
ATOM 2534 C CA . ILE B 1 94 ? 14.453 7.129 -10.891 1 98.5 94 ILE B CA 1
ATOM 2535 C C . ILE B 1 94 ? 15.875 7.602 -11.172 1 98.5 94 ILE B C 1
ATOM 2537 O O . ILE B 1 94 ? 16.094 8.773 -11.492 1 98.5 94 ILE B O 1
ATOM 2541 N N . ALA B 1 95 ? 16.844 6.691 -11.062 1 98.62 95 ALA B N 1
ATOM 2542 C CA . ALA B 1 95 ? 18.234 7.023 -11.383 1 98.62 95 ALA B CA 1
ATOM 2543 C C . ALA B 1 95 ? 18.375 7.383 -12.859 1 98.62 95 ALA B C 1
ATOM 2545 O O . ALA B 1 95 ? 19.203 8.234 -13.211 1 98.62 95 ALA B O 1
ATOM 2546 N N . LEU B 1 96 ? 17.641 6.68 -13.703 1 98.69 96 LEU B N 1
ATOM 2547 C CA . LEU B 1 96 ? 17.656 6.992 -15.125 1 98.69 96 LEU B CA 1
ATOM 2548 C C . LEU B 1 96 ? 17.125 8.398 -15.383 1 98.69 96 LEU B C 1
ATOM 2550 O O . LEU B 1 96 ? 17.734 9.172 -16.125 1 98.69 96 LEU B O 1
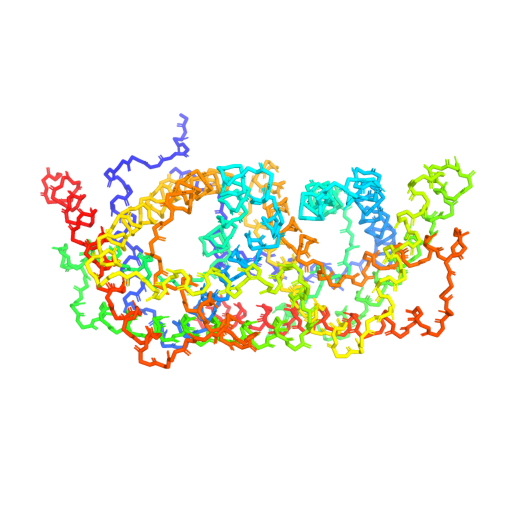ATOM 2554 N N . MET B 1 97 ? 15.984 8.734 -14.773 1 98.25 97 MET B N 1
ATOM 2555 C CA . MET B 1 97 ? 15.367 10.047 -14.961 1 98.25 97 MET B CA 1
ATOM 2556 C C . MET B 1 97 ? 16.266 11.148 -14.406 1 98.25 97 MET B C 1
ATOM 2558 O O . MET B 1 97 ? 16.266 12.273 -14.914 1 98.25 97 MET B O 1
ATOM 2562 N N . ASP B 1 98 ? 17.031 10.82 -13.414 1 97.75 98 ASP B N 1
ATOM 2563 C CA . ASP B 1 98 ? 17.969 11.773 -12.828 1 97.75 98 ASP B CA 1
ATOM 2564 C C . ASP B 1 98 ? 19.281 11.797 -13.602 1 97.75 98 ASP B C 1
ATOM 2566 O O . ASP B 1 98 ? 20.25 12.414 -13.164 1 97.75 98 ASP B O 1
ATOM 2570 N N . LYS B 1 99 ? 19.422 11.016 -14.664 1 97.94 99 LYS B N 1
ATOM 2571 C CA . LYS B 1 99 ? 20.531 10.977 -15.602 1 97.94 99 LYS B CA 1
ATOM 2572 C C . LYS B 1 99 ? 21.797 10.469 -14.93 1 97.94 99 LYS B C 1
ATOM 2574 O O . LYS B 1 99 ? 22.906 10.875 -15.281 1 97.94 99 LYS B O 1
ATOM 2579 N N . LYS B 1 100 ? 21.578 9.656 -13.961 1 98.38 100 LYS B N 1
ATOM 2580 C CA . LYS B 1 100 ? 22.734 9.086 -13.281 1 98.38 100 LYS B CA 1
ATOM 2581 C C . LYS B 1 100 ? 23.141 7.754 -13.906 1 98.38 100 LYS B C 1
ATOM 2583 O O . LYS B 1 100 ? 24.25 7.266 -13.68 1 98.38 100 LYS B O 1
ATOM 2588 N N . ILE B 1 101 ? 22.25 7.137 -14.656 1 98.62 101 ILE B N 1
ATOM 2589 C CA . ILE B 1 101 ? 22.547 5.918 -15.398 1 98.62 101 ILE B CA 1
ATOM 2590 C C . ILE B 1 101 ? 21.984 6.031 -16.812 1 98.62 101 ILE B C 1
ATOM 2592 O O . ILE B 1 101 ? 21.203 6.934 -17.109 1 98.62 101 ILE B O 1
ATOM 2596 N N . THR B 1 102 ? 22.406 5.133 -17.688 1 98.56 102 THR B N 1
ATOM 2597 C CA . THR B 1 102 ? 21.906 5.137 -19.047 1 98.56 102 THR B CA 1
ATOM 2598 C C . THR B 1 102 ? 20.797 4.094 -19.234 1 98.56 102 THR B C 1
ATOM 2600 O O . THR B 1 102 ? 20.688 3.156 -18.438 1 98.56 102 THR B O 1
ATOM 2603 N N . LEU B 1 103 ? 19.984 4.324 -20.219 1 98.44 103 LEU B N 1
ATOM 2604 C CA . LEU B 1 103 ? 18.922 3.369 -20.531 1 98.44 103 LEU B CA 1
ATOM 2605 C C . LEU B 1 103 ? 19.516 1.989 -20.828 1 98.44 103 LEU B C 1
ATOM 2607 O O . LEU B 1 103 ? 18.922 0.974 -20.438 1 98.44 103 LEU B O 1
ATOM 2611 N N . GLY B 1 104 ? 20.625 1.937 -21.516 1 98.62 104 GLY B N 1
ATOM 2612 C CA . GLY B 1 104 ? 21.281 0.675 -21.812 1 98.62 104 GLY B CA 1
ATOM 2613 C C . GLY B 1 104 ? 21.672 -0.113 -20.578 1 98.62 104 GLY B C 1
ATOM 2614 O O . GLY B 1 104 ? 21.484 -1.33 -20.531 1 98.62 104 GLY B O 1
ATOM 2615 N N . LYS B 1 105 ? 22.25 0.529 -19.625 1 98.56 105 LYS B N 1
ATOM 2616 C CA . LYS B 1 105 ? 22.656 -0.131 -18.391 1 98.56 105 LYS B CA 1
ATOM 2617 C C . LYS B 1 105 ? 21.453 -0.641 -17.609 1 98.56 105 LYS B C 1
ATOM 2619 O O . LYS B 1 105 ? 21.516 -1.704 -16.984 1 98.56 105 LYS B O 1
ATOM 2624 N N . MET B 1 106 ? 20.391 0.125 -17.562 1 98.62 106 MET B N 1
ATOM 2625 C CA . MET B 1 106 ? 19.172 -0.309 -16.859 1 98.62 106 MET B CA 1
ATOM 2626 C C . MET B 1 106 ? 18.578 -1.547 -17.531 1 98.62 106 MET B C 1
ATOM 2628 O O . MET B 1 106 ? 18.234 -2.512 -16.859 1 98.62 106 MET B O 1
ATOM 2632 N N . LEU B 1 107 ? 18.484 -1.513 -18.891 1 98.62 107 LEU B N 1
ATOM 2633 C CA . LEU B 1 107 ? 17.891 -2.629 -19.625 1 98.62 107 LEU B CA 1
ATOM 2634 C C . LEU B 1 107 ? 18.766 -3.875 -19.516 1 98.62 107 LEU B C 1
ATOM 2636 O O . LEU B 1 107 ? 18.266 -4.996 -19.484 1 98.62 107 LEU B O 1
ATOM 2640 N N . ARG B 1 108 ? 20.062 -3.646 -19.453 1 98.62 108 ARG B N 1
ATOM 2641 C CA . ARG B 1 108 ? 20.953 -4.777 -19.203 1 98.62 108 ARG B CA 1
ATOM 2642 C C . ARG B 1 108 ? 20.656 -5.43 -17.859 1 98.62 108 ARG B C 1
ATOM 2644 O O . ARG B 1 108 ? 20.562 -6.656 -17.766 1 98.62 108 ARG B O 1
ATOM 2651 N N . ASN B 1 109 ? 20.609 -4.641 -16.859 1 98.75 109 ASN B N 1
ATOM 2652 C CA . ASN B 1 109 ? 20.297 -5.172 -15.539 1 98.75 109 ASN B CA 1
ATOM 2653 C C . ASN B 1 109 ? 18.938 -5.871 -15.531 1 98.75 109 ASN B C 1
ATOM 2655 O O . ASN B 1 109 ? 18.828 -6.996 -15.039 1 98.75 109 ASN B O 1
ATOM 2659 N N . TRP B 1 110 ? 17.891 -5.215 -16.094 1 98.81 110 TRP B N 1
ATOM 2660 C CA . TRP B 1 110 ? 16.547 -5.781 -16.141 1 98.81 110 TRP B CA 1
ATOM 2661 C C . TRP B 1 110 ? 16.547 -7.137 -16.844 1 98.81 110 TRP B C 1
ATOM 2663 O O . TRP B 1 110 ? 15.945 -8.102 -16.344 1 98.81 110 TRP B O 1
ATOM 2673 N N . GLY B 1 111 ? 17.219 -7.176 -17.969 1 98.81 111 GLY B N 1
ATOM 2674 C CA . GLY B 1 111 ? 17.25 -8.406 -18.734 1 98.81 111 GLY B CA 1
ATOM 2675 C C . GLY B 1 111 ? 17.938 -9.547 -18 1 98.81 111 GLY B C 1
ATOM 2676 O O . GLY B 1 111 ? 17.391 -10.648 -17.922 1 98.81 111 GLY B O 1
ATOM 2677 N N . LEU B 1 112 ? 19.125 -9.289 -17.453 1 98.75 112 LEU B N 1
ATOM 2678 C CA . LEU B 1 112 ? 19.891 -10.312 -16.75 1 98.75 112 LEU B CA 1
ATOM 2679 C C . LEU B 1 112 ? 19.125 -10.812 -15.523 1 98.75 112 LEU B C 1
ATOM 2681 O O . LEU B 1 112 ? 19.016 -12.023 -15.32 1 98.75 112 LEU B O 1
ATOM 2685 N N . VAL B 1 113 ? 18.625 -9.906 -14.789 1 98.88 113 VAL B N 1
ATOM 2686 C CA . VAL B 1 113 ? 17.969 -10.258 -13.523 1 98.88 113 VAL B CA 1
ATOM 2687 C C . VAL B 1 113 ? 16.641 -10.945 -13.805 1 98.88 113 VAL B C 1
ATOM 2689 O O . VAL B 1 113 ? 16.281 -11.914 -13.133 1 98.88 113 VAL B O 1
ATOM 2692 N N . TYR B 1 114 ? 15.914 -10.469 -14.805 1 98.88 114 TYR B N 1
ATOM 2693 C CA . TYR B 1 114 ? 14.641 -11.086 -15.172 1 98.88 114 TYR B CA 1
ATOM 2694 C C . TYR B 1 114 ? 14.836 -12.547 -15.562 1 98.88 114 TYR B C 1
ATOM 2696 O O . TYR B 1 114 ? 14.117 -13.422 -15.086 1 98.88 114 TYR B O 1
ATOM 2704 N N . PHE B 1 115 ? 15.75 -12.773 -16.391 1 98.81 115 PHE B N 1
ATOM 2705 C CA . PHE B 1 115 ? 16.016 -14.133 -16.844 1 98.81 115 PHE B CA 1
ATOM 2706 C C . PHE B 1 115 ? 16.531 -14.992 -15.695 1 98.81 115 PHE B C 1
ATOM 2708 O O . PHE B 1 115 ? 16.172 -16.172 -15.578 1 98.81 115 PHE B O 1
ATOM 2715 N N . ALA B 1 116 ? 17.391 -14.422 -14.898 1 98.88 116 ALA B N 1
ATOM 2716 C CA . ALA B 1 116 ? 17.906 -15.156 -13.75 1 98.88 116 ALA B CA 1
ATOM 2717 C C . ALA B 1 116 ? 16.781 -15.477 -12.758 1 98.88 116 ALA B C 1
ATOM 2719 O O . ALA B 1 116 ? 16.766 -16.547 -12.164 1 98.88 116 ALA B O 1
ATOM 2720 N N . ASN B 1 117 ? 15.844 -14.484 -12.508 1 98.94 117 ASN B N 1
ATOM 2721 C CA . ASN B 1 117 ? 14.688 -14.773 -11.664 1 98.94 117 ASN B CA 1
ATOM 2722 C C . ASN B 1 117 ? 13.891 -15.961 -12.195 1 98.94 117 ASN B C 1
ATOM 2724 O O . ASN B 1 117 ? 13.453 -16.812 -11.422 1 98.94 117 ASN B O 1
ATOM 2728 N N . LEU B 1 118 ? 13.711 -16 -13.539 1 98.88 118 LEU B N 1
ATOM 2729 C CA . LEU B 1 118 ? 12.984 -17.094 -14.156 1 98.88 118 LEU B CA 1
ATOM 2730 C C . LEU B 1 118 ? 13.688 -18.422 -13.891 1 98.88 118 LEU B C 1
ATOM 2732 O O . LEU B 1 118 ? 13.055 -19.406 -13.484 1 98.88 118 LEU B O 1
ATOM 2736 N N . VAL B 1 119 ? 14.953 -18.438 -14.102 1 98.88 119 VAL B N 1
ATOM 2737 C CA . VAL B 1 119 ? 15.719 -19.656 -13.922 1 98.88 119 VAL B CA 1
ATOM 2738 C C . VAL B 1 119 ? 15.672 -20.094 -12.461 1 98.88 119 VAL B C 1
ATOM 2740 O O . VAL B 1 119 ? 15.484 -21.266 -12.156 1 98.88 119 VAL B O 1
ATOM 2743 N N . GLY B 1 120 ? 15.906 -19.141 -11.555 1 98.88 120 GLY B N 1
ATOM 2744 C CA . GLY B 1 120 ? 15.82 -19.453 -10.133 1 98.88 120 GLY B CA 1
ATOM 2745 C C . GLY B 1 120 ? 14.469 -20.016 -9.727 1 98.88 120 GLY B C 1
ATOM 2746 O O . GLY B 1 120 ? 14.406 -20.953 -8.93 1 98.88 120 GLY B O 1
ATOM 2747 N N . SER B 1 121 ? 13.422 -19.484 -10.266 1 98.88 121 SER B N 1
ATOM 2748 C CA . SER B 1 121 ? 12.078 -19.969 -9.977 1 98.88 121 SER B CA 1
ATOM 2749 C C . SER B 1 121 ? 11.875 -21.375 -10.508 1 98.88 121 SER B C 1
ATOM 2751 O O . SER B 1 121 ? 11.312 -22.234 -9.82 1 98.88 121 SER B O 1
ATOM 2753 N N . ILE B 1 122 ? 12.32 -21.625 -11.758 1 98.75 122 ILE B N 1
ATOM 2754 C CA . ILE B 1 122 ? 12.141 -22.922 -12.398 1 98.75 122 ILE B CA 1
ATOM 2755 C C . ILE B 1 122 ? 12.953 -23.984 -11.648 1 98.75 122 ILE B C 1
ATOM 2757 O O . ILE B 1 122 ? 12.508 -25.125 -11.492 1 98.75 122 ILE B O 1
ATOM 2761 N N . LEU B 1 123 ? 14.164 -23.625 -11.203 1 98.62 123 LEU B N 1
ATOM 2762 C CA . LEU B 1 123 ? 14.969 -24.547 -10.414 1 98.62 123 LEU B CA 1
ATOM 2763 C C . LEU B 1 123 ? 14.258 -24.906 -9.117 1 98.62 123 LEU B C 1
ATOM 2765 O O . LEU B 1 123 ? 14.273 -26.062 -8.703 1 98.62 123 LEU B O 1
ATOM 2769 N N . LEU B 1 124 ? 13.672 -23.953 -8.484 1 98.56 124 LEU B N 1
ATOM 2770 C CA . LEU B 1 124 ? 12.922 -24.234 -7.266 1 98.56 124 LEU B CA 1
ATOM 2771 C C . LEU B 1 124 ? 11.719 -25.125 -7.562 1 98.56 124 LEU B C 1
ATOM 2773 O O . LEU B 1 124 ? 11.391 -26.031 -6.777 1 98.56 124 LEU B O 1
ATOM 2777 N N . VAL B 1 125 ? 11.008 -24.922 -8.68 1 98.75 125 VAL B N 1
ATOM 2778 C CA . VAL B 1 125 ? 9.891 -25.766 -9.094 1 98.75 125 VAL B CA 1
ATOM 2779 C C . VAL B 1 125 ? 10.352 -27.219 -9.18 1 98.75 125 VAL B C 1
ATOM 2781 O O . VAL B 1 125 ? 9.68 -28.125 -8.672 1 98.75 125 VAL B O 1
ATOM 2784 N N . ALA B 1 126 ? 11.5 -27.453 -9.828 1 98.56 126 ALA B N 1
ATOM 2785 C CA . ALA B 1 126 ? 12.039 -28.797 -9.969 1 98.56 126 ALA B CA 1
ATOM 2786 C C . ALA B 1 126 ? 12.305 -29.438 -8.609 1 98.56 126 ALA B C 1
ATOM 2788 O O . ALA B 1 126 ? 11.93 -30.594 -8.375 1 98.56 126 ALA B O 1
ATOM 2789 N N . LEU B 1 127 ? 12.914 -28.656 -7.73 1 98.25 127 LEU B N 1
ATOM 2790 C CA . LEU B 1 127 ? 13.242 -29.172 -6.406 1 98.25 127 LEU B CA 1
ATOM 2791 C C . LEU B 1 127 ? 11.969 -29.5 -5.625 1 98.25 127 LEU B C 1
ATOM 2793 O O . LEU B 1 127 ? 11.891 -30.531 -4.961 1 98.25 127 LEU B O 1
ATOM 2797 N N . VAL B 1 128 ? 10.992 -28.641 -5.715 1 98.31 128 VAL B N 1
ATOM 2798 C CA . VAL B 1 128 ? 9.734 -28.828 -4.992 1 98.31 128 VAL B CA 1
ATOM 2799 C C . VAL B 1 128 ? 8.969 -30.016 -5.574 1 98.31 128 VAL B C 1
ATOM 2801 O O . VAL B 1 128 ? 8.398 -30.812 -4.828 1 98.31 128 VAL B O 1
ATOM 2804 N N . PHE B 1 129 ? 8.945 -30.141 -6.895 1 97.62 129 PHE B N 1
ATOM 2805 C CA . PHE B 1 129 ? 8.242 -31.219 -7.582 1 97.62 129 PHE B CA 1
ATOM 2806 C C . PHE B 1 129 ? 8.852 -32.562 -7.234 1 97.62 129 PHE B C 1
ATOM 2808 O O . PHE B 1 129 ? 8.148 -33.5 -6.805 1 97.62 129 PHE B O 1
ATOM 2815 N N . TYR B 1 130 ? 10.18 -32.719 -7.359 1 97.44 130 TYR B N 1
ATOM 2816 C CA . TYR B 1 130 ? 10.844 -34 -7.207 1 97.44 130 TYR B CA 1
ATOM 2817 C C . TYR B 1 130 ? 10.953 -34.406 -5.734 1 97.44 130 TYR B C 1
ATOM 2819 O O . TYR B 1 130 ? 11.133 -35.562 -5.406 1 97.44 130 TYR B O 1
ATOM 2827 N N . SER B 1 131 ? 10.789 -33.406 -4.84 1 97 131 SER B N 1
ATOM 2828 C CA . SER B 1 131 ? 10.789 -33.688 -3.414 1 97 131 SER B CA 1
ATOM 2829 C C . SER B 1 131 ? 9.398 -34.094 -2.93 1 97 131 SER B C 1
ATOM 2831 O O . SER B 1 131 ? 9.211 -34.438 -1.761 1 97 131 SER B O 1
ATOM 2833 N N . SER B 1 132 ? 8.391 -34 -3.721 1 96.25 132 SER B N 1
ATOM 2834 C CA . SER B 1 132 ? 7.004 -34.312 -3.383 1 96.25 132 SER B CA 1
ATOM 2835 C C . SER B 1 132 ? 6.508 -33.438 -2.229 1 96.25 132 SER B C 1
ATOM 2837 O O . SER B 1 132 ? 5.848 -33.938 -1.314 1 96.25 132 SER B O 1
ATOM 2839 N N . THR B 1 133 ? 6.918 -32.188 -2.256 1 96.56 133 THR B N 1
ATOM 2840 C CA . THR B 1 133 ? 6.523 -31.234 -1.211 1 96.56 133 THR B CA 1
ATOM 2841 C C . THR B 1 133 ? 5.047 -30.875 -1.331 1 96.56 133 THR B C 1
ATOM 2843 O O . THR B 1 133 ? 4.371 -30.656 -0.323 1 96.56 133 THR B O 1
ATOM 2846 N N . LEU B 1 134 ? 4.559 -30.734 -2.496 1 97.31 134 LEU B N 1
ATOM 2847 C CA . LEU B 1 134 ? 3.152 -30.438 -2.752 1 97.31 134 LEU B CA 1
ATOM 2848 C C . LEU B 1 134 ? 2.406 -31.688 -3.197 1 97.31 134 LEU B C 1
ATOM 2850 O O . LEU B 1 134 ? 2.562 -32.156 -4.336 1 97.31 134 LEU B O 1
ATOM 2854 N N . THR B 1 135 ? 1.607 -32.281 -2.281 1 96 135 THR B N 1
ATOM 2855 C CA . THR B 1 135 ? 0.779 -33.469 -2.541 1 96 135 THR B CA 1
ATOM 2856 C C . THR B 1 135 ? -0.634 -33.25 -2.004 1 96 135 THR B C 1
ATOM 2858 O O . THR B 1 135 ? -0.889 -32.312 -1.264 1 96 135 THR B O 1
ATOM 2861 N N . GLY B 1 136 ? -1.594 -34.031 -2.455 1 97 136 GLY B N 1
ATOM 2862 C CA . GLY B 1 136 ? -2.957 -33.938 -1.958 1 97 136 GLY B CA 1
ATOM 2863 C C . GLY B 1 136 ? -3.566 -32.562 -2.146 1 97 136 GLY B C 1
ATOM 2864 O O . GLY B 1 136 ? -3.531 -32 -3.248 1 97 136 GLY B O 1
ATOM 2865 N N . ASP B 1 137 ? -4.105 -32.031 -1.08 1 97.12 137 ASP B N 1
ATOM 2866 C CA . ASP B 1 137 ? -4.801 -30.75 -1.129 1 97.12 137 ASP B CA 1
ATOM 2867 C C . ASP B 1 137 ? -3.852 -29.625 -1.528 1 97.12 137 ASP B C 1
ATOM 2869 O O . ASP B 1 137 ? -4.258 -28.672 -2.191 1 97.12 137 ASP B O 1
ATOM 2873 N N . ALA B 1 138 ? -2.646 -29.75 -1.117 1 96.81 138 ALA B N 1
ATOM 2874 C CA . ALA B 1 138 ? -1.667 -28.719 -1.475 1 96.81 138 ALA B CA 1
ATOM 2875 C C . ALA B 1 138 ? -1.425 -28.703 -2.98 1 96.81 138 ALA B C 1
ATOM 2877 O O . ALA B 1 138 ? -1.285 -27.625 -3.576 1 96.81 138 ALA B O 1
ATOM 2878 N N . ALA B 1 139 ? -1.305 -29.828 -3.59 1 97.75 139 ALA B N 1
ATOM 2879 C CA . ALA B 1 139 ? -1.146 -29.906 -5.039 1 97.75 139 ALA B CA 1
ATOM 2880 C C . ALA B 1 139 ? -2.365 -29.344 -5.758 1 97.75 139 ALA B C 1
ATOM 2882 O O . ALA B 1 139 ? -2.23 -28.641 -6.762 1 97.75 139 ALA B O 1
ATOM 2883 N N . THR B 1 140 ? -3.523 -29.719 -5.25 1 97.75 140 THR B N 1
ATOM 2884 C CA . THR B 1 140 ? -4.766 -29.203 -5.816 1 97.75 140 THR B CA 1
ATOM 2885 C C . THR B 1 140 ? -4.801 -27.688 -5.762 1 97.75 140 THR B C 1
ATOM 2887 O O . THR B 1 140 ? -5.199 -27.031 -6.727 1 97.75 140 THR B O 1
ATOM 2890 N N . LYS B 1 141 ? -4.371 -27.109 -4.648 1 97.25 141 LYS B N 1
ATOM 2891 C CA . LYS B 1 141 ? -4.316 -25.672 -4.488 1 97.25 141 LYS B CA 1
ATOM 2892 C C . LYS B 1 141 ? -3.346 -25.031 -5.484 1 97.25 141 LYS B C 1
ATOM 2894 O O . LYS B 1 141 ? -3.65 -24.016 -6.094 1 97.25 141 LYS B O 1
ATOM 2899 N N . ALA B 1 142 ? -2.207 -25.656 -5.621 1 98 142 ALA B N 1
ATOM 2900 C CA . ALA B 1 142 ? -1.194 -25.141 -6.539 1 98 142 ALA B CA 1
ATOM 2901 C C . ALA B 1 142 ? -1.722 -25.109 -7.973 1 98 142 ALA B C 1
ATOM 2903 O O . ALA B 1 142 ? -1.482 -24.141 -8.703 1 98 142 ALA B O 1
ATOM 2904 N N . ILE B 1 143 ? -2.396 -26.141 -8.375 1 98.31 143 ILE B N 1
ATOM 2905 C CA . ILE B 1 143 ? -2.982 -26.203 -9.703 1 98.31 143 ILE B CA 1
ATOM 2906 C C . ILE B 1 143 ? -4.02 -25.094 -9.875 1 98.31 143 ILE B C 1
ATOM 2908 O O . ILE B 1 143 ? -4.004 -24.375 -10.883 1 98.31 143 ILE B O 1
ATOM 2912 N N . ALA B 1 144 ? -4.852 -24.938 -8.898 1 97.06 144 ALA B N 1
ATOM 2913 C CA . ALA B 1 144 ? -5.914 -23.938 -8.961 1 97.06 144 ALA B CA 1
ATOM 2914 C C . ALA B 1 144 ? -5.34 -22.531 -9.055 1 97.06 144 ALA B C 1
ATOM 2916 O O . ALA B 1 144 ? -5.852 -21.688 -9.797 1 97.06 144 ALA B O 1
ATOM 2917 N N . VAL B 1 145 ? -4.336 -22.234 -8.266 1 97.19 145 VAL B N 1
ATOM 2918 C CA . VAL B 1 145 ? -3.707 -20.922 -8.266 1 97.19 145 VAL B CA 1
ATOM 2919 C C . VAL B 1 145 ? -3.115 -20.641 -9.648 1 97.19 145 VAL B C 1
ATOM 2921 O O . VAL B 1 145 ? -3.297 -19.547 -10.188 1 97.19 145 VAL B O 1
ATOM 2924 N N . ALA B 1 146 ? -2.395 -21.609 -10.195 1 98.44 146 ALA B N 1
ATOM 2925 C CA . ALA B 1 146 ? -1.776 -21.453 -11.508 1 98.44 146 ALA B CA 1
ATOM 2926 C C . ALA B 1 146 ? -2.83 -21.188 -12.578 1 98.44 146 ALA B C 1
ATOM 2928 O O . ALA B 1 146 ? -2.664 -20.297 -13.414 1 98.44 146 ALA B O 1
ATOM 2929 N N . GLU B 1 147 ? -3.875 -21.953 -12.562 1 97.75 147 GLU B N 1
ATOM 2930 C CA . GLU B 1 147 ? -4.93 -21.812 -13.562 1 97.75 147 GLU B CA 1
ATOM 2931 C C . GLU 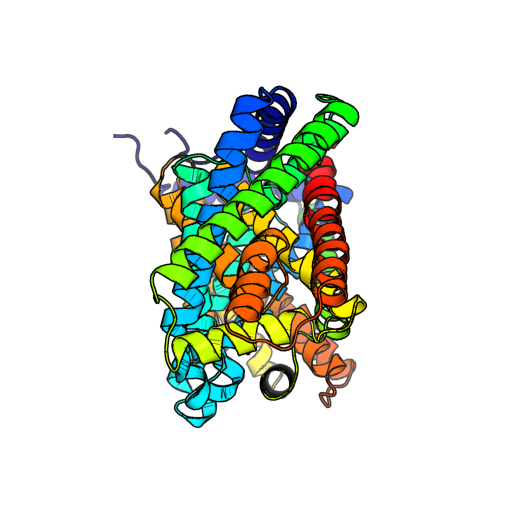B 1 147 ? -5.629 -20.453 -13.43 1 97.75 147 GLU B C 1
ATOM 2933 O O . GLU B 1 147 ? -5.973 -19.828 -14.43 1 97.75 147 GLU B O 1
ATOM 2938 N N . ALA B 1 148 ? -5.852 -20.047 -12.234 1 95.5 148 ALA B N 1
ATOM 2939 C CA . ALA B 1 148 ? -6.492 -18.75 -12.016 1 95.5 148 ALA B CA 1
ATOM 2940 C C . ALA B 1 148 ? -5.645 -17.609 -12.57 1 95.5 148 ALA B C 1
ATOM 2942 O O . ALA B 1 148 ? -6.176 -16.609 -13.055 1 95.5 148 ALA B O 1
ATOM 2943 N N . LYS B 1 149 ? -4.324 -17.75 -12.531 1 96.44 149 LYS B N 1
ATOM 2944 C CA . LYS B 1 149 ? -3.41 -16.703 -13 1 96.44 149 LYS B CA 1
ATOM 2945 C C . LYS B 1 149 ? -3.467 -16.562 -14.516 1 96.44 149 LYS B C 1
ATOM 2947 O O . LYS B 1 149 ? -3.281 -15.469 -15.047 1 96.44 149 LYS B O 1
ATOM 2952 N N . VAL B 1 150 ? -3.727 -17.656 -15.18 1 97 150 VAL B N 1
ATOM 2953 C CA . VAL B 1 150 ? -3.645 -17.609 -16.641 1 97 150 VAL B CA 1
ATOM 2954 C C . VAL B 1 150 ? -5.043 -17.438 -17.219 1 97 150 VAL B C 1
ATOM 2956 O O . VAL B 1 150 ? -5.195 -17.047 -18.391 1 97 150 VAL B O 1
ATOM 2959 N N . ASN B 1 151 ? -6.086 -17.812 -16.469 1 92.94 151 ASN B N 1
ATOM 2960 C CA . ASN B 1 151 ? -7.453 -17.75 -16.984 1 92.94 151 ASN B CA 1
ATOM 2961 C C . ASN B 1 151 ? -8.039 -16.344 -16.812 1 92.94 151 ASN B C 1
ATOM 2963 O O . ASN B 1 151 ? -9.203 -16.109 -17.125 1 92.94 151 ASN B O 1
ATOM 2967 N N . SER B 1 152 ? -7.363 -15.398 -16.609 1 93.12 152 SER B N 1
ATOM 2968 C CA . SER B 1 152 ? -7.77 -14 -16.562 1 93.12 152 SER B CA 1
ATOM 2969 C C . SER B 1 152 ? -7.598 -13.32 -17.922 1 93.12 152 SER B C 1
ATOM 2971 O O . SER B 1 152 ? -6.797 -13.773 -18.75 1 93.12 152 SER B O 1
ATOM 2973 N N . THR B 1 153 ? -8.383 -12.25 -18.234 1 96.06 153 THR B N 1
ATOM 2974 C CA . THR B 1 153 ? -8.203 -11.492 -19.469 1 96.06 153 THR B CA 1
ATOM 2975 C C . THR B 1 153 ? -6.871 -10.742 -19.453 1 96.06 153 THR B C 1
ATOM 2977 O O . THR B 1 153 ? -6.309 -10.484 -18.391 1 96.06 153 THR B O 1
ATOM 2980 N N . ILE B 1 154 ? -6.406 -10.398 -20.625 1 97.38 154 ILE B N 1
ATOM 2981 C CA . ILE B 1 154 ? -5.16 -9.656 -20.766 1 97.38 154 ILE B CA 1
ATOM 2982 C C . ILE B 1 154 ? -5.27 -8.32 -20.047 1 97.38 154 ILE B C 1
ATOM 2984 O O . ILE B 1 154 ? -4.336 -7.898 -19.344 1 97.38 154 ILE B O 1
ATOM 2988 N N . ALA B 1 155 ? -6.418 -7.727 -20.172 1 97.38 155 ALA B N 1
ATOM 2989 C CA . ALA B 1 155 ? -6.641 -6.445 -19.5 1 97.38 155 ALA B CA 1
ATOM 2990 C C . ALA B 1 155 ? -6.551 -6.598 -17.984 1 97.38 155 ALA B C 1
ATOM 2992 O O . ALA B 1 155 ? -5.938 -5.77 -17.312 1 97.38 155 ALA B O 1
ATOM 2993 N N . SER B 1 156 ? -7.145 -7.629 -17.5 1 97.62 156 SER B N 1
ATOM 2994 C CA . SER B 1 156 ? -7.113 -7.883 -16.062 1 97.62 156 SER B CA 1
ATOM 2995 C C . SER B 1 156 ? -5.695 -8.172 -15.586 1 97.62 156 SER B C 1
ATOM 2997 O O . SER B 1 156 ? -5.262 -7.648 -14.555 1 97.62 156 SER B O 1
ATOM 2999 N N . MET B 1 157 ? -5.016 -9.008 -16.328 1 98 157 MET B N 1
ATOM 3000 C CA . MET B 1 157 ? -3.633 -9.328 -15.977 1 98 157 MET B CA 1
ATOM 3001 C C . MET B 1 157 ? -2.775 -8.07 -15.945 1 98 157 MET B C 1
ATOM 3003 O O . MET B 1 157 ? -2.029 -7.844 -14.984 1 98 157 MET B O 1
ATOM 3007 N N . PHE B 1 158 ? -2.922 -7.242 -16.906 1 98.62 158 PHE B N 1
ATOM 3008 C CA . PHE B 1 158 ? -2.121 -6.031 -17.062 1 98.62 158 PHE B CA 1
ATOM 3009 C C . PHE B 1 158 ? -2.432 -5.043 -15.945 1 98.62 158 PHE B C 1
ATOM 3011 O O . PHE B 1 158 ? -1.519 -4.508 -15.312 1 98.62 158 PHE B O 1
ATOM 3018 N N . LEU B 1 159 ? -3.674 -4.797 -15.664 1 98.5 159 LEU B N 1
ATOM 3019 C CA . LEU B 1 159 ? -4.082 -3.82 -14.664 1 98.5 159 LEU B CA 1
ATOM 3020 C C . LEU B 1 159 ? -3.721 -4.297 -13.258 1 98.5 159 LEU B C 1
ATOM 3022 O O . LEU B 1 159 ? -3.248 -3.514 -12.438 1 98.5 159 LEU B O 1
ATOM 3026 N N . LYS B 1 160 ? -3.93 -5.562 -12.961 1 98.62 160 LYS B N 1
ATOM 3027 C CA . LYS B 1 160 ? -3.541 -6.125 -11.672 1 98.62 160 LYS B CA 1
ATOM 3028 C C . LYS B 1 160 ? -2.027 -6.074 -11.484 1 98.62 160 LYS B C 1
ATOM 3030 O O . LYS B 1 160 ? -1.54 -5.938 -10.359 1 98.62 160 LYS B O 1
ATOM 3035 N N . ALA B 1 161 ? -1.333 -6.18 -12.625 1 98.88 161 ALA B N 1
ATOM 3036 C CA . ALA B 1 161 ? 0.126 -6.117 -12.562 1 98.88 161 ALA B CA 1
ATOM 3037 C C . ALA B 1 161 ? 0.604 -4.703 -12.25 1 98.88 161 ALA B C 1
ATOM 3039 O O . ALA B 1 161 ? 1.597 -4.52 -11.539 1 98.88 161 ALA B O 1
ATOM 3040 N N . ILE B 1 162 ? -0.054 -3.703 -12.789 1 98.81 162 ILE B N 1
ATOM 3041 C CA . ILE B 1 162 ? 0.262 -2.318 -12.461 1 98.81 162 ILE B CA 1
ATOM 3042 C C . ILE B 1 162 ? 0.091 -2.094 -10.961 1 98.81 162 ILE B C 1
ATOM 3044 O O . ILE B 1 162 ? 1.003 -1.601 -10.297 1 98.81 162 ILE B O 1
ATOM 3048 N N . LEU B 1 163 ? -1.054 -2.533 -10.469 1 98.69 163 LEU B N 1
ATOM 3049 C CA . LEU B 1 163 ? -1.377 -2.344 -9.055 1 98.69 163 LEU B CA 1
ATOM 3050 C C . LEU B 1 163 ? -0.395 -3.1 -8.164 1 98.69 163 LEU B C 1
ATOM 3052 O O . LEU B 1 163 ? 0.023 -2.59 -7.125 1 98.69 163 LEU B O 1
ATOM 3056 N N . CYS B 1 164 ? -0.015 -4.238 -8.609 1 98.62 164 CYS B N 1
ATOM 3057 C CA . CYS B 1 164 ? 0.919 -5.07 -7.859 1 98.62 164 CYS B CA 1
ATOM 3058 C C . CYS B 1 164 ? 2.252 -4.359 -7.672 1 98.62 164 CYS B C 1
ATOM 3060 O O . CYS B 1 164 ? 2.754 -4.254 -6.551 1 98.62 164 CYS B O 1
ATOM 3062 N N . ASN B 1 165 ? 2.793 -3.818 -8.742 1 98.75 165 ASN B N 1
ATOM 3063 C CA . ASN B 1 165 ? 4.164 -3.338 -8.609 1 98.75 165 ASN B CA 1
ATOM 3064 C C . ASN B 1 165 ? 4.207 -1.908 -8.078 1 98.75 165 ASN B C 1
ATOM 3066 O O . ASN B 1 165 ? 5.262 -1.433 -7.652 1 98.75 165 ASN B O 1
ATOM 3070 N N . ILE B 1 166 ? 3.057 -1.233 -8.078 1 98.75 166 ILE B N 1
ATOM 3071 C CA . ILE B 1 166 ? 2.961 -0.032 -7.254 1 98.75 166 ILE B CA 1
ATOM 3072 C C . ILE B 1 166 ? 3.252 -0.38 -5.797 1 98.75 166 ILE B C 1
ATOM 3074 O O . ILE B 1 166 ? 4.105 0.246 -5.16 1 98.75 166 ILE B O 1
ATOM 3078 N N . LEU B 1 167 ? 2.654 -1.42 -5.34 1 98.75 167 LEU B N 1
ATOM 3079 C CA . LEU B 1 167 ? 2.803 -1.812 -3.941 1 98.75 167 LEU B CA 1
ATOM 3080 C C . LEU B 1 167 ? 4.176 -2.426 -3.691 1 98.75 167 LEU B C 1
ATOM 3082 O O . LEU B 1 167 ? 4.809 -2.146 -2.67 1 98.75 167 LEU B O 1
ATOM 3086 N N . VAL B 1 168 ? 4.688 -3.221 -4.609 1 98.44 168 VAL B N 1
ATOM 3087 C CA . VAL B 1 168 ? 5.973 -3.885 -4.41 1 98.44 168 VAL B CA 1
ATOM 3088 C C . VAL B 1 168 ? 7.078 -2.84 -4.281 1 98.44 168 VAL B C 1
ATOM 3090 O O . VAL B 1 168 ? 7.895 -2.902 -3.357 1 98.44 168 VAL B O 1
ATOM 3093 N N . VAL B 1 169 ? 7.109 -1.857 -5.188 1 98.62 169 VAL B N 1
ATOM 3094 C CA . VAL B 1 169 ? 8.195 -0.888 -5.137 1 98.62 169 VAL B CA 1
ATOM 3095 C C . VAL B 1 169 ? 8.008 0.044 -3.941 1 98.62 169 VAL B C 1
ATOM 3097 O O . VAL B 1 169 ? 8.984 0.553 -3.383 1 98.62 169 VAL B O 1
ATOM 3100 N N . LEU B 1 170 ? 6.758 0.217 -3.516 1 98.56 170 LEU B N 1
ATOM 3101 C CA . LEU B 1 170 ? 6.551 0.979 -2.289 1 98.56 170 LEU B CA 1
ATOM 3102 C C . LEU B 1 170 ? 7.098 0.224 -1.082 1 98.56 170 LEU B C 1
ATOM 3104 O O . LEU B 1 170 ? 7.613 0.835 -0.144 1 98.56 170 LEU B O 1
ATOM 3108 N N . ALA B 1 171 ? 6.918 -1.09 -1.039 1 98.56 171 ALA B N 1
ATOM 3109 C CA . ALA B 1 171 ? 7.527 -1.896 0.016 1 98.56 171 ALA B CA 1
ATOM 3110 C C . ALA B 1 171 ? 9.047 -1.737 0.018 1 98.56 171 ALA B C 1
ATOM 3112 O O . ALA B 1 171 ? 9.656 -1.568 1.076 1 98.56 171 ALA B O 1
ATOM 3113 N N . VAL B 1 172 ? 9.672 -1.787 -1.162 1 98.12 172 VAL B N 1
ATOM 3114 C CA . VAL B 1 172 ? 11.117 -1.619 -1.288 1 98.12 172 VAL B CA 1
ATOM 3115 C C . VAL B 1 172 ? 11.516 -0.213 -0.845 1 98.12 172 VAL B C 1
ATOM 3117 O O . VAL B 1 172 ? 12.523 -0.034 -0.164 1 98.12 172 VAL B O 1
ATOM 3120 N N . TRP B 1 173 ? 10.711 0.759 -1.212 1 98.12 173 TRP B N 1
ATOM 3121 C CA . TRP B 1 173 ? 10.906 2.152 -0.823 1 98.12 173 TRP B CA 1
ATOM 3122 C C . TRP B 1 173 ? 10.898 2.299 0.695 1 98.12 173 TRP B C 1
ATOM 3124 O O . TRP B 1 173 ? 11.797 2.924 1.269 1 98.12 173 TRP B O 1
ATOM 3134 N N . MET B 1 174 ? 9.945 1.696 1.327 1 98.06 174 MET B N 1
ATOM 3135 C CA . MET B 1 174 ? 9.836 1.77 2.781 1 98.06 174 MET B CA 1
ATOM 3136 C C . MET B 1 174 ? 10.961 0.988 3.451 1 98.06 174 MET B C 1
ATOM 3138 O O . MET B 1 174 ? 11.469 1.393 4.5 1 98.06 174 MET B O 1
ATOM 3142 N N . ALA B 1 175 ? 11.344 -0.109 2.896 1 97.38 175 ALA B N 1
ATOM 3143 C CA . ALA B 1 175 ? 12.484 -0.862 3.408 1 97.38 175 ALA B CA 1
ATOM 3144 C C . ALA B 1 175 ? 13.773 -0.054 3.289 1 97.38 175 ALA B C 1
ATOM 3146 O O . ALA B 1 175 ? 14.633 -0.107 4.176 1 97.38 175 ALA B O 1
ATOM 3147 N N . THR B 1 176 ? 13.914 0.659 2.186 1 96.88 176 THR B N 1
ATOM 3148 C CA . THR B 1 176 ? 15.07 1.521 1.981 1 96.88 176 THR B CA 1
ATOM 3149 C C . THR B 1 176 ? 15.102 2.643 3.016 1 96.88 176 THR B C 1
ATOM 3151 O O . THR B 1 176 ? 16.172 3.031 3.488 1 96.88 176 THR B O 1
ATOM 3154 N N . ALA B 1 177 ? 13.945 3.15 3.395 1 96.75 177 ALA B N 1
ATOM 3155 C CA . ALA B 1 177 ? 13.828 4.211 4.391 1 96.75 177 ALA B CA 1
ATOM 3156 C C . ALA B 1 177 ? 14.18 3.697 5.785 1 96.75 177 ALA B C 1
ATOM 3158 O O . ALA B 1 177 ? 14.5 4.48 6.68 1 96.75 177 ALA B O 1
ATOM 3159 N N . SER B 1 178 ? 14.125 2.4 6 1 95.94 178 SER B N 1
ATOM 3160 C CA . SER B 1 178 ? 14.367 1.758 7.289 1 95.94 178 SER B CA 1
ATOM 3161 C C . SER B 1 178 ? 15.852 1.676 7.598 1 95.94 178 SER B C 1
ATOM 3163 O O . SER B 1 178 ? 16.672 1.445 6.703 1 95.94 178 SER B O 1
ATOM 3165 N N . GLN B 1 179 ? 16.188 1.801 8.898 1 93.88 179 GLN B N 1
ATOM 3166 C CA . GLN B 1 179 ? 17.594 1.792 9.297 1 93.88 179 GLN B CA 1
ATOM 3167 C C . GLN B 1 179 ? 17.875 0.664 10.281 1 93.88 179 GLN B C 1
ATOM 3169 O O . GLN B 1 179 ? 18.906 0.67 10.961 1 93.88 179 GLN B O 1
ATOM 3174 N N . ASP B 1 180 ? 16.906 -0.206 10.438 1 93.88 180 ASP B N 1
ATOM 3175 C CA . ASP B 1 180 ? 17.078 -1.426 11.219 1 93.88 180 ASP B CA 1
ATOM 3176 C C . ASP B 1 180 ? 16.297 -2.588 10.602 1 93.88 180 ASP B C 1
ATOM 3178 O O . ASP B 1 180 ? 15.383 -2.377 9.812 1 93.88 180 ASP B O 1
ATOM 3182 N N . ILE B 1 181 ? 16.625 -3.83 10.961 1 93.06 181 ILE B N 1
ATOM 3183 C CA . ILE B 1 181 ? 16.109 -5.031 10.297 1 93.06 181 ILE B CA 1
ATOM 3184 C C . ILE B 1 181 ? 14.625 -5.191 10.578 1 93.06 181 ILE B C 1
ATOM 3186 O O . ILE B 1 181 ? 13.852 -5.547 9.688 1 93.06 181 ILE B O 1
ATOM 3190 N N . MET B 1 182 ? 14.242 -4.953 11.773 1 94.5 182 MET B N 1
ATOM 3191 C CA . MET B 1 182 ? 12.836 -5.109 12.102 1 94.5 182 MET B CA 1
ATOM 3192 C C . MET B 1 182 ? 11.969 -4.168 11.266 1 94.5 182 MET B C 1
ATOM 3194 O O . MET B 1 182 ? 10.898 -4.555 10.797 1 94.5 182 MET B O 1
ATOM 3198 N N . SER B 1 183 ? 12.422 -2.924 11.125 1 96.38 183 SER B N 1
ATOM 3199 C CA . SER B 1 183 ? 11.711 -1.955 10.297 1 96.38 183 SER B CA 1
ATOM 3200 C C . SER B 1 183 ? 11.633 -2.42 8.844 1 96.38 183 SER B C 1
ATOM 3202 O O . SER B 1 183 ? 10.609 -2.252 8.188 1 96.38 183 SER B O 1
ATOM 3204 N N . LYS B 1 184 ? 12.68 -3.006 8.352 1 96.81 184 LYS B N 1
ATOM 3205 C CA . LYS B 1 184 ? 12.695 -3.529 6.984 1 96.81 184 LYS B CA 1
ATOM 3206 C C . LYS B 1 184 ? 11.688 -4.656 6.816 1 96.81 184 LYS B C 1
ATOM 3208 O O . LYS B 1 184 ? 10.93 -4.684 5.84 1 96.81 184 LYS B O 1
ATOM 3213 N N . LEU B 1 185 ? 11.711 -5.547 7.785 1 96.81 185 LEU B N 1
ATOM 3214 C CA . LEU B 1 185 ? 10.82 -6.699 7.727 1 96.81 185 LEU B CA 1
ATOM 3215 C C . LEU B 1 185 ? 9.359 -6.262 7.797 1 96.81 185 LEU B C 1
ATOM 3217 O O . LEU B 1 185 ? 8.523 -6.746 7.027 1 96.81 185 LEU B O 1
ATOM 3221 N N . ALA B 1 186 ? 9.055 -5.332 8.672 1 97.25 186 ALA B N 1
ATOM 3222 C CA . ALA B 1 186 ? 7.684 -4.863 8.836 1 97.25 186 ALA B CA 1
ATOM 3223 C C . ALA B 1 186 ? 7.211 -4.109 7.598 1 97.25 186 ALA B C 1
ATOM 3225 O O . ALA B 1 186 ? 6.039 -4.199 7.219 1 97.25 186 ALA B O 1
ATOM 3226 N N . SER B 1 187 ? 8.086 -3.336 6.992 1 97.69 187 SER B N 1
ATOM 3227 C CA . SER B 1 187 ? 7.773 -2.627 5.758 1 97.69 187 SER B CA 1
ATOM 3228 C C . SER B 1 187 ? 7.391 -3.598 4.645 1 97.69 187 SER B C 1
ATOM 3230 O O . SER B 1 187 ? 6.367 -3.414 3.979 1 97.69 187 SER B O 1
ATOM 3232 N N . CYS B 1 188 ? 8.125 -4.629 4.496 1 97.75 188 CYS B N 1
ATOM 3233 C CA . CYS B 1 188 ? 7.844 -5.641 3.482 1 97.75 188 CYS B CA 1
ATOM 3234 C C . CYS B 1 188 ? 6.547 -6.375 3.789 1 97.75 188 CYS B C 1
ATOM 3236 O O . CYS B 1 188 ? 5.707 -6.559 2.906 1 97.75 188 CYS B O 1
ATOM 3238 N N . TRP B 1 189 ? 6.406 -6.738 5.027 1 97.75 189 TRP B N 1
ATOM 3239 C CA . TRP B 1 189 ? 5.297 -7.598 5.414 1 97.75 189 TRP B CA 1
ATOM 3240 C C . TRP B 1 189 ? 3.959 -6.902 5.176 1 97.75 189 TRP B C 1
ATOM 3242 O O . TRP B 1 189 ? 3.055 -7.477 4.566 1 97.75 189 TRP B O 1
ATOM 3252 N N . THR B 1 190 ? 3.84 -5.699 5.629 1 97.44 190 THR B N 1
ATOM 3253 C CA . THR B 1 190 ? 2.555 -5.008 5.605 1 97.44 190 THR B CA 1
ATOM 3254 C C . THR B 1 190 ? 2.123 -4.719 4.172 1 97.44 190 THR B C 1
ATOM 3256 O O . THR B 1 190 ? 1.002 -5.047 3.775 1 97.44 190 THR B O 1
ATOM 3259 N N . VAL B 1 191 ? 3.012 -4.238 3.334 1 98 191 VAL B N 1
ATOM 3260 C CA . VAL B 1 191 ? 2.635 -3.785 1.999 1 98 191 VAL B CA 1
ATOM 3261 C C . VAL B 1 191 ? 2.467 -4.988 1.072 1 98 191 VAL B C 1
ATOM 3263 O O . VAL B 1 191 ? 1.521 -5.043 0.284 1 98 191 VAL B O 1
ATOM 3266 N N . ILE B 1 192 ? 3.326 -5.98 1.169 1 98.44 192 ILE B N 1
ATOM 3267 C CA . ILE B 1 192 ? 3.254 -7.164 0.315 1 98.44 192 ILE B CA 1
ATOM 3268 C C . ILE B 1 192 ? 2.018 -7.984 0.675 1 98.44 192 ILE B C 1
ATOM 3270 O O . ILE B 1 192 ? 1.375 -8.57 -0.201 1 98.44 192 ILE B O 1
ATOM 3274 N N . MET B 1 193 ? 1.715 -8.055 1.972 1 97.94 193 MET B N 1
ATOM 3275 C CA . MET B 1 193 ? 0.49 -8.727 2.395 1 97.94 193 MET B CA 1
ATOM 3276 C C . MET B 1 193 ? -0.72 -8.172 1.648 1 97.94 193 MET B C 1
ATOM 3278 O O . MET B 1 193 ? -1.598 -8.93 1.233 1 97.94 193 MET B O 1
ATOM 3282 N N . LEU B 1 194 ? -0.687 -6.938 1.375 1 97.44 194 LEU B N 1
ATOM 3283 C CA . LEU B 1 194 ? -1.828 -6.281 0.749 1 97.44 194 LEU B CA 1
ATOM 3284 C C . LEU B 1 194 ? -1.968 -6.703 -0.709 1 97.44 194 LEU B C 1
ATOM 3286 O O . LEU B 1 194 ? -3.074 -6.98 -1.177 1 97.44 194 LEU B O 1
ATOM 3290 N N . PHE B 1 195 ? -0.904 -6.766 -1.521 1 96.62 195 PHE B N 1
ATOM 3291 C CA . PHE B 1 195 ? -1.096 -7.09 -2.93 1 96.62 195 PHE B CA 1
ATOM 3292 C C . PHE B 1 195 ? -1.466 -8.555 -3.1 1 96.62 195 PHE B C 1
ATOM 3294 O O . PHE B 1 195 ? -2.191 -8.914 -4.031 1 96.62 195 PHE B O 1
ATOM 3301 N N . VAL B 1 196 ? -0.955 -9.414 -2.178 1 97.31 196 VAL B N 1
ATOM 3302 C CA . VAL B 1 196 ? -1.308 -10.828 -2.238 1 97.31 196 VAL B CA 1
ATOM 3303 C C . VAL B 1 196 ? -2.781 -11.008 -1.877 1 97.31 196 VAL B C 1
ATOM 3305 O O . VAL B 1 196 ? -3.506 -11.742 -2.549 1 97.31 196 VAL B O 1
ATOM 3308 N N . LEU B 1 197 ? -3.164 -10.328 -0.81 1 97.5 197 LEU B N 1
ATOM 3309 C CA . LEU B 1 197 ? -4.551 -10.391 -0.366 1 97.5 197 LEU B CA 1
ATOM 3310 C C . LEU B 1 197 ? -5.5 -9.953 -1.479 1 97.5 197 LEU B C 1
ATOM 3312 O O . LEU B 1 197 ? -6.57 -10.539 -1.654 1 97.5 197 LEU B O 1
ATOM 3316 N N . CYS B 1 198 ? -5.07 -9 -2.26 1 97.19 198 CYS B N 1
ATOM 3317 C CA . CYS B 1 198 ? -5.922 -8.43 -3.295 1 97.19 198 CYS B CA 1
ATOM 3318 C C . CYS B 1 198 ? -5.859 -9.25 -4.574 1 97.19 198 CYS B C 1
ATOM 3320 O O . CYS B 1 198 ? -6.602 -8.992 -5.523 1 97.19 198 CYS B O 1
ATOM 3322 N N . GLY B 1 199 ? -5.016 -10.227 -4.633 1 97.06 199 GLY B N 1
ATOM 3323 C CA . GLY B 1 199 ? -4.926 -11.109 -5.785 1 97.06 199 GLY B CA 1
ATOM 3324 C C . GLY B 1 199 ? -4.285 -10.453 -6.992 1 97.06 199 GLY B C 1
ATOM 3325 O O . GLY B 1 199 ? -4.676 -10.711 -8.133 1 97.06 199 GLY B O 1
ATOM 3326 N N . PHE B 1 200 ? -3.352 -9.5 -6.773 1 98.25 200 PHE B N 1
ATOM 3327 C CA . PHE B 1 200 ? -2.67 -8.836 -7.875 1 98.25 200 PHE B CA 1
ATOM 3328 C C . PHE B 1 200 ? -1.634 -9.758 -8.508 1 98.25 200 PHE B C 1
ATOM 3330 O O . PHE B 1 200 ? -1.37 -10.844 -8 1 98.25 200 PHE B O 1
ATOM 3337 N N . GLN B 1 201 ? -1.114 -9.344 -9.711 1 98.12 201 GLN B N 1
ATOM 3338 C CA . GLN B 1 201 ? -0.251 -10.227 -10.492 1 98.12 201 GLN B CA 1
ATOM 3339 C C . GLN B 1 201 ? 1.195 -9.742 -10.469 1 98.12 201 GLN B C 1
ATOM 3341 O O . GLN B 1 201 ? 1.477 -8.594 -10.82 1 98.12 201 GLN B O 1
ATOM 3346 N N . HIS B 1 202 ? 2.039 -10.602 -10.047 1 98.75 202 HIS B N 1
ATOM 3347 C CA . HIS B 1 202 ? 3.479 -10.383 -9.945 1 98.75 202 HIS B CA 1
ATOM 3348 C C . HIS B 1 202 ? 4.238 -11.297 -10.906 1 98.75 202 HIS B C 1
ATOM 3350 O O . HIS B 1 202 ? 4.164 -12.523 -10.797 1 98.75 202 HIS B O 1
ATOM 3356 N N . SER B 1 203 ? 4.996 -10.727 -11.773 1 98.88 203 SER B N 1
ATOM 3357 C CA . SER B 1 203 ? 5.629 -11.492 -12.844 1 98.88 203 SER B CA 1
ATOM 3358 C C . SER B 1 203 ? 6.559 -12.562 -12.281 1 98.88 203 SER B C 1
ATOM 3360 O O . SER B 1 203 ? 6.484 -13.727 -12.68 1 98.88 203 SER B O 1
ATOM 3362 N N . VAL B 1 204 ? 7.398 -12.195 -11.328 1 98.88 204 VAL B N 1
ATOM 3363 C CA . VAL B 1 204 ? 8.383 -13.141 -10.797 1 98.88 204 VAL B CA 1
ATOM 3364 C C . VAL B 1 204 ? 7.68 -14.219 -9.977 1 98.88 204 VAL B C 1
ATOM 3366 O O . VAL B 1 204 ? 8.07 -15.383 -10.008 1 98.88 204 VAL B O 1
ATOM 3369 N N . ALA B 1 205 ? 6.668 -13.852 -9.195 1 98.81 205 ALA B N 1
ATOM 3370 C CA . ALA B 1 205 ? 5.887 -14.867 -8.5 1 98.81 205 ALA B CA 1
ATOM 3371 C C . ALA B 1 205 ? 5.266 -15.852 -9.484 1 98.81 205 ALA B C 1
ATOM 3373 O O . ALA B 1 205 ? 5.234 -17.062 -9.227 1 98.81 205 ALA B O 1
ATOM 3374 N N . ASN B 1 206 ? 4.781 -15.344 -10.617 1 98.88 206 ASN B N 1
ATOM 3375 C CA . ASN B 1 206 ? 4.129 -16.188 -11.617 1 98.88 206 ASN B CA 1
ATOM 3376 C C . ASN B 1 206 ? 5.121 -17.141 -12.281 1 98.88 206 ASN B C 1
ATOM 3378 O O . ASN B 1 206 ? 4.727 -18.172 -12.805 1 98.88 206 ASN B O 1
ATOM 3382 N N . MET B 1 207 ? 6.426 -16.766 -12.234 1 98.88 207 MET B N 1
ATOM 3383 C CA . MET B 1 207 ? 7.473 -17.641 -12.75 1 98.88 207 MET B CA 1
ATOM 3384 C C . MET B 1 207 ? 7.562 -18.922 -11.922 1 98.88 207 MET B C 1
ATOM 3386 O O . MET B 1 207 ? 8.117 -19.922 -12.375 1 98.88 207 MET B O 1
ATOM 3390 N N . PHE B 1 208 ? 7.074 -18.891 -10.711 1 98.81 208 PHE B N 1
ATOM 3391 C CA . PHE B 1 208 ? 7.012 -20.078 -9.875 1 98.81 208 PHE B CA 1
ATOM 3392 C C . PHE B 1 208 ? 5.613 -20.688 -9.906 1 98.81 208 PHE B C 1
ATOM 3394 O O . PHE B 1 208 ? 5.453 -21.891 -10.188 1 98.81 208 PHE B O 1
ATOM 3401 N N . PHE B 1 209 ? 4.531 -19.906 -9.656 1 98.81 209 PHE B N 1
ATOM 3402 C CA . PHE B 1 209 ? 3.164 -20.391 -9.516 1 98.81 209 PHE B CA 1
ATOM 3403 C C . PHE B 1 209 ? 2.742 -21.188 -10.75 1 98.81 209 PHE B C 1
ATOM 3405 O O . PHE B 1 209 ? 2.211 -22.297 -10.625 1 98.81 209 PHE B O 1
ATOM 3412 N N . ILE B 1 210 ? 2.924 -20.641 -11.93 1 98.81 210 ILE B N 1
ATOM 3413 C CA . ILE B 1 210 ? 2.342 -21.203 -13.141 1 98.81 210 ILE B CA 1
ATOM 3414 C C . ILE B 1 210 ? 3.09 -22.484 -13.531 1 98.81 210 ILE B C 1
ATOM 3416 O O . ILE B 1 210 ? 2.482 -23.547 -13.68 1 98.81 210 ILE B O 1
ATOM 3420 N N . PRO B 1 211 ? 4.461 -22.438 -13.57 1 98.81 211 PRO B N 1
ATOM 3421 C CA . PRO B 1 211 ? 5.16 -23.703 -13.875 1 98.81 211 PRO B CA 1
ATOM 3422 C C . PRO B 1 211 ? 4.938 -24.766 -12.812 1 98.81 211 PRO B C 1
ATOM 3424 O O . PRO B 1 211 ? 4.914 -25.969 -13.125 1 98.81 211 PRO B O 1
ATOM 3427 N N . MET B 1 212 ? 4.809 -24.391 -11.523 1 98.69 212 MET B N 1
ATOM 3428 C CA . MET B 1 212 ? 4.527 -25.375 -10.484 1 98.69 212 MET B CA 1
ATOM 3429 C C . MET B 1 212 ? 3.197 -26.078 -10.742 1 98.69 212 MET B C 1
ATOM 3431 O O . MET B 1 212 ? 3.098 -27.297 -10.609 1 98.69 212 MET B O 1
ATOM 3435 N N . GLY B 1 213 ? 2.164 -25.25 -11.102 1 98.75 213 GLY B N 1
ATOM 3436 C CA . GLY B 1 213 ? 0.887 -25.844 -11.484 1 98.75 213 GLY B CA 1
ATOM 3437 C C . GLY B 1 213 ? 0.982 -26.734 -12.703 1 98.75 213 GLY B C 1
ATOM 3438 O O . GLY B 1 213 ? 0.405 -27.828 -12.719 1 98.75 213 GLY B O 1
ATOM 3439 N N . MET B 1 214 ? 1.711 -26.297 -13.711 1 98.56 214 MET B N 1
ATOM 3440 C CA . MET B 1 214 ? 1.906 -27.078 -14.922 1 98.56 214 MET B CA 1
ATOM 3441 C C . MET B 1 214 ? 2.566 -28.422 -14.602 1 98.56 214 MET B C 1
ATOM 3443 O O . MET B 1 214 ? 2.133 -29.469 -15.086 1 98.56 214 MET B O 1
ATOM 3447 N N . ALA B 1 215 ? 3.578 -28.406 -13.781 1 98.38 215 ALA B N 1
ATOM 3448 C CA . ALA B 1 215 ? 4.305 -29.625 -13.406 1 98.38 215 ALA B CA 1
ATOM 3449 C C . ALA B 1 215 ? 3.398 -30.594 -12.664 1 98.38 215 ALA B C 1
ATOM 3451 O O . ALA B 1 215 ? 3.59 -31.812 -12.75 1 98.38 215 ALA B O 1
ATOM 3452 N N . LEU B 1 216 ? 2.387 -30.094 -11.992 1 98.44 216 LEU B N 1
ATOM 3453 C CA . LEU B 1 216 ? 1.502 -30.906 -11.172 1 98.44 216 LEU B CA 1
ATOM 3454 C C . LEU B 1 216 ? 0.264 -31.328 -11.961 1 98.44 216 LEU B C 1
ATOM 3456 O O . LEU B 1 216 ? -0.638 -31.969 -11.414 1 98.44 216 LEU B O 1
ATOM 3460 N N . GLY B 1 217 ? 0.165 -30.812 -13.25 1 98 217 GLY B N 1
ATOM 3461 C CA . GLY B 1 217 ? -0.887 -31.344 -14.109 1 98 217 GLY B CA 1
ATOM 3462 C C . GLY B 1 217 ? -1.921 -30.297 -14.484 1 98 217 GLY B C 1
ATOM 3463 O O . GLY B 1 217 ? -2.967 -30.625 -15.047 1 98 217 GLY B O 1
ATOM 3464 N N . ALA B 1 218 ? -1.657 -29.062 -14.148 1 98 218 ALA B N 1
ATOM 3465 C CA . ALA B 1 218 ? -2.588 -28.016 -14.562 1 98 218 ALA B CA 1
ATOM 3466 C C . ALA B 1 218 ? -2.711 -27.953 -16.078 1 98 218 ALA B C 1
ATOM 3468 O O . ALA B 1 218 ? -1.73 -28.172 -16.797 1 98 218 ALA B O 1
ATOM 3469 N N . ASN B 1 219 ? -3.908 -27.641 -16.531 1 97.06 219 ASN B N 1
ATOM 3470 C CA . ASN B 1 219 ? -4.156 -27.484 -17.953 1 97.06 219 ASN B CA 1
ATOM 3471 C C . ASN B 1 219 ? -3.785 -26.078 -18.438 1 97.06 219 ASN B C 1
ATOM 3473 O O . ASN B 1 219 ? -4.664 -25.25 -18.688 1 97.06 219 ASN B O 1
ATOM 3477 N N . ILE B 1 220 ? -2.545 -25.844 -18.578 1 98.19 220 ILE B N 1
ATOM 3478 C CA . ILE B 1 220 ? -1.996 -24.562 -19 1 98.19 220 ILE B CA 1
ATOM 3479 C C . ILE B 1 220 ? -0.995 -24.766 -20.125 1 98.19 220 ILE B C 1
ATOM 3481 O O . ILE B 1 220 ? -0.068 -25.578 -20 1 98.19 220 ILE B O 1
ATOM 3485 N N . THR B 1 221 ? -1.227 -24.078 -21.203 1 97.81 221 THR B N 1
ATOM 3486 C CA . THR B 1 221 ? -0.315 -24.188 -22.328 1 97.81 221 THR B CA 1
ATOM 3487 C C . THR B 1 221 ? 0.874 -23.234 -22.156 1 97.81 221 THR B C 1
ATOM 3489 O O . THR B 1 221 ? 0.816 -22.297 -21.375 1 97.81 221 THR B O 1
ATOM 3492 N N . MET B 1 222 ? 1.927 -23.531 -22.922 1 97.56 222 MET B N 1
ATOM 3493 C CA . MET B 1 222 ? 3.096 -22.656 -22.922 1 97.56 222 MET B CA 1
ATOM 3494 C C . MET B 1 222 ? 2.732 -21.266 -23.406 1 97.56 222 MET B C 1
ATOM 3496 O O . MET B 1 222 ? 3.285 -20.266 -22.938 1 97.56 222 MET B O 1
ATOM 3500 N N . VAL B 1 223 ? 1.797 -21.172 -24.328 1 97.69 223 VAL B N 1
ATOM 3501 C CA . VAL B 1 223 ? 1.353 -19.891 -24.875 1 97.69 223 VAL B CA 1
ATOM 3502 C C . VAL B 1 223 ? 0.672 -19.078 -23.766 1 97.69 223 VAL B C 1
ATOM 3504 O O . VAL B 1 223 ? 0.883 -17.859 -23.672 1 97.69 223 VAL B O 1
ATOM 3507 N N . GLN B 1 224 ? -0.123 -19.734 -22.969 1 98.12 224 GLN B N 1
ATOM 3508 C CA . GLN B 1 224 ? -0.781 -19.062 -21.859 1 98.12 224 GLN B CA 1
ATOM 3509 C C . GLN B 1 224 ? 0.239 -18.547 -20.844 1 98.12 224 GLN B C 1
ATOM 3511 O O . GLN B 1 224 ? 0.105 -17.438 -20.328 1 98.12 224 GLN B O 1
ATOM 3516 N N . PHE B 1 225 ? 1.218 -19.406 -20.625 1 98.25 225 PHE B N 1
ATOM 3517 C CA . PHE B 1 225 ? 2.268 -19.031 -19.688 1 98.25 225 PHE B CA 1
ATOM 3518 C C . PHE B 1 225 ? 3.025 -17.797 -20.188 1 98.25 225 PHE B C 1
ATOM 3520 O O . PHE B 1 225 ? 3.189 -16.828 -19.453 1 98.25 225 PHE B O 1
ATOM 3527 N N . ILE B 1 226 ? 3.42 -17.812 -21.391 1 98.19 226 ILE B N 1
ATOM 3528 C CA . ILE B 1 226 ? 4.195 -16.734 -21.969 1 98.19 226 ILE B CA 1
ATOM 3529 C C . ILE B 1 226 ? 3.342 -15.469 -22.047 1 98.19 226 ILE B C 1
ATOM 3531 O O . ILE B 1 226 ? 3.822 -14.367 -21.766 1 98.19 226 ILE B O 1
ATOM 3535 N N . THR B 1 227 ? 2.094 -15.602 -22.438 1 98.38 227 THR B N 1
ATOM 3536 C CA . THR B 1 227 ? 1.187 -14.461 -22.5 1 98.38 227 THR B CA 1
ATOM 3537 C C . THR B 1 227 ? 1.046 -13.805 -21.125 1 98.38 227 THR B C 1
ATOM 3539 O O . THR B 1 227 ? 1.11 -12.578 -21.016 1 98.38 227 THR B O 1
ATOM 3542 N N . ASN B 1 228 ? 0.831 -14.633 -20.141 1 98.62 228 ASN B N 1
ATOM 3543 C CA . ASN B 1 228 ? 0.75 -14.102 -18.781 1 98.62 228 ASN B CA 1
ATOM 3544 C C . ASN B 1 228 ? 2.012 -13.328 -18.406 1 98.62 228 ASN B C 1
ATOM 3546 O O . ASN B 1 228 ? 1.932 -12.188 -17.938 1 98.62 228 ASN B O 1
ATOM 3550 N N . LEU B 1 229 ? 3.184 -13.898 -18.641 1 98.62 229 LEU B N 1
ATOM 3551 C CA . LEU B 1 229 ? 4.441 -13.281 -18.234 1 98.62 229 LEU B CA 1
ATOM 3552 C C . LEU B 1 229 ? 4.648 -11.953 -18.969 1 98.62 229 LEU B C 1
ATOM 3554 O O . LEU B 1 229 ? 5.113 -10.984 -18.359 1 98.62 229 LEU B O 1
ATOM 3558 N N . VAL B 1 230 ? 4.336 -11.945 -20.203 1 98.62 230 VAL B N 1
ATOM 3559 C CA . VAL B 1 230 ? 4.566 -10.75 -21 1 98.62 230 VAL B CA 1
ATOM 3560 C C . VAL B 1 230 ? 3.719 -9.602 -20.469 1 98.62 230 VAL B C 1
ATOM 3562 O O . VAL B 1 230 ? 4.246 -8.531 -20.156 1 98.62 230 VAL B O 1
ATOM 3565 N N . PHE B 1 231 ? 2.43 -9.789 -20.297 1 98.69 231 PHE B N 1
ATOM 3566 C CA . PHE B 1 231 ? 1.535 -8.688 -19.969 1 98.69 231 PHE B CA 1
ATOM 3567 C C . PHE B 1 231 ? 1.668 -8.312 -18.484 1 98.69 231 PHE B C 1
ATOM 3569 O O . PHE B 1 231 ? 1.531 -7.148 -18.125 1 98.69 231 PHE B O 1
ATOM 3576 N N . VAL B 1 232 ? 1.905 -9.289 -17.672 1 98.81 232 VAL B N 1
ATOM 3577 C CA . VAL B 1 232 ? 2.123 -9 -16.25 1 98.81 232 VAL B CA 1
ATOM 3578 C C . VAL B 1 232 ? 3.438 -8.242 -16.078 1 98.81 232 VAL B C 1
ATOM 3580 O O . VAL B 1 232 ? 3.518 -7.297 -15.289 1 98.81 232 VAL B O 1
ATOM 3583 N N . THR B 1 233 ? 4.492 -8.641 -16.828 1 98.88 233 THR B N 1
ATOM 3584 C CA . THR B 1 233 ? 5.773 -7.941 -16.75 1 98.88 233 THR B CA 1
ATOM 3585 C C . THR B 1 233 ? 5.621 -6.492 -17.203 1 98.88 233 THR B C 1
ATOM 3587 O O . THR B 1 233 ? 6.141 -5.578 -16.562 1 98.88 233 THR B O 1
ATOM 3590 N N . LEU B 1 234 ? 4.922 -6.281 -18.281 1 98.81 234 LEU B N 1
ATOM 3591 C CA . LEU B 1 234 ? 4.691 -4.926 -18.766 1 98.81 234 LEU B CA 1
ATOM 3592 C C . LEU B 1 234 ? 3.936 -4.098 -17.734 1 98.81 234 LEU B C 1
ATOM 3594 O O . LEU B 1 234 ? 4.262 -2.928 -17.516 1 98.81 234 LEU B O 1
ATOM 3598 N N . GLY B 1 235 ? 2.916 -4.664 -17.141 1 98.81 235 GLY B N 1
ATOM 3599 C CA . GLY B 1 235 ? 2.193 -3.971 -16.094 1 98.81 235 GLY B CA 1
ATOM 3600 C C . GLY B 1 235 ? 3.066 -3.633 -14.898 1 98.81 235 GLY B C 1
ATOM 3601 O O . GLY B 1 235 ? 2.977 -2.531 -14.344 1 98.81 235 GLY B O 1
ATOM 3602 N N . ASN B 1 236 ? 3.914 -4.613 -14.484 1 98.88 236 ASN B N 1
ATOM 3603 C CA . ASN B 1 236 ? 4.832 -4.363 -13.383 1 98.88 236 ASN B CA 1
ATOM 3604 C C . ASN B 1 236 ? 5.77 -3.197 -13.688 1 98.88 236 ASN B C 1
ATOM 3606 O O . ASN B 1 236 ? 6.066 -2.389 -12.805 1 98.88 236 ASN B O 1
ATOM 3610 N N . ILE B 1 237 ? 6.234 -3.088 -14.922 1 98.88 237 ILE B N 1
ATOM 3611 C CA . ILE B 1 237 ? 7.105 -1.988 -15.328 1 98.88 237 ILE B CA 1
ATOM 3612 C C . ILE B 1 237 ? 6.355 -0.664 -15.195 1 98.88 237 ILE B C 1
ATOM 3614 O O . ILE B 1 237 ? 6.887 0.304 -14.648 1 98.88 237 ILE B O 1
ATOM 3618 N N . VAL B 1 238 ? 5.113 -0.628 -15.664 1 98.81 238 VAL B N 1
ATOM 3619 C CA . VAL B 1 238 ? 4.312 0.589 -15.602 1 98.81 238 VAL B CA 1
ATOM 3620 C C . VAL B 1 238 ? 4.113 1.007 -14.148 1 98.81 238 VAL B C 1
ATOM 3622 O O . VAL B 1 238 ? 4.367 2.158 -13.781 1 98.81 238 VAL B O 1
ATOM 3625 N N . GLY B 1 239 ? 3.711 0.149 -13.32 1 98.75 239 GLY B N 1
ATOM 3626 C CA . GLY B 1 239 ? 3.471 0.458 -11.922 1 98.75 239 GLY B CA 1
ATOM 3627 C C . GLY B 1 239 ? 4.711 0.939 -11.195 1 98.75 239 GLY B C 1
ATOM 3628 O O . GLY B 1 239 ? 4.664 1.926 -10.453 1 98.75 239 GLY B O 1
ATOM 3629 N N . GLY B 1 240 ? 5.828 0.234 -11.414 1 98.62 240 GLY B N 1
ATOM 3630 C CA . GLY B 1 240 ? 7.059 0.508 -10.688 1 98.62 240 GLY B CA 1
ATOM 3631 C C . GLY B 1 240 ? 7.82 1.701 -11.234 1 98.62 240 GLY B C 1
ATOM 3632 O O . GLY B 1 240 ? 8.133 2.635 -10.492 1 98.62 240 GLY B O 1
ATOM 3633 N N . SER B 1 241 ? 8.016 1.757 -12.516 1 98.69 241 SER B N 1
ATOM 3634 C CA . SER B 1 241 ? 8.914 2.742 -13.117 1 98.69 241 SER B CA 1
ATOM 3635 C C . SER B 1 241 ? 8.172 4.035 -13.438 1 98.69 241 SER B C 1
ATOM 3637 O O . SER B 1 241 ? 8.703 5.129 -13.234 1 98.69 241 SER B O 1
ATOM 3639 N N . ILE B 1 242 ? 6.984 3.914 -13.914 1 98.25 242 ILE B N 1
ATOM 3640 C CA . ILE B 1 242 ? 6.293 5.094 -14.422 1 98.25 242 ILE B CA 1
ATOM 3641 C C . ILE B 1 242 ? 5.469 5.727 -13.305 1 98.25 242 ILE B C 1
ATOM 3643 O O . ILE B 1 242 ? 5.613 6.918 -13.016 1 98.25 242 ILE B O 1
ATOM 3647 N N . VAL B 1 243 ? 4.637 4.961 -12.656 1 98.44 243 VAL B N 1
ATOM 3648 C CA . VAL B 1 243 ? 3.719 5.531 -11.672 1 98.44 243 VAL B CA 1
ATOM 3649 C C . VAL B 1 243 ? 4.488 5.949 -10.422 1 98.44 243 VAL B C 1
ATOM 3651 O O . VAL B 1 243 ? 4.664 7.141 -10.164 1 98.44 243 VAL B O 1
ATOM 3654 N N . VAL B 1 244 ? 5.055 4.988 -9.688 1 98.56 244 VAL B N 1
ATOM 3655 C CA . VAL B 1 244 ? 5.738 5.32 -8.445 1 98.56 244 VAL B CA 1
ATOM 3656 C C . VAL B 1 244 ? 7.062 6.012 -8.75 1 98.56 244 VAL B C 1
ATOM 3658 O O . VAL B 1 244 ? 7.359 7.074 -8.195 1 98.56 244 VAL B O 1
ATOM 3661 N N . GLY B 1 245 ? 7.906 5.434 -9.695 1 98.19 245 GLY B N 1
ATOM 3662 C CA . GLY B 1 245 ? 9.172 6.047 -10.062 1 98.19 245 GLY B CA 1
ATOM 3663 C C . GLY B 1 245 ? 9.023 7.457 -10.594 1 98.19 245 GLY B C 1
ATOM 3664 O O . GLY B 1 245 ? 9.773 8.359 -10.203 1 98.19 245 GLY B O 1
ATOM 3665 N N . GLY B 1 246 ? 8.055 7.641 -11.477 1 97.88 246 GLY B N 1
ATOM 3666 C CA . GLY B 1 246 ? 7.82 8.961 -12.055 1 97.88 246 GLY B CA 1
ATOM 3667 C C . GLY B 1 246 ? 7.375 9.984 -11.031 1 97.88 246 GLY B C 1
ATOM 3668 O O . GLY B 1 246 ? 7.926 11.086 -10.969 1 97.88 246 GLY B O 1
ATOM 3669 N N . ILE B 1 247 ? 6.438 9.648 -10.203 1 97 247 ILE B N 1
ATOM 3670 C CA . ILE B 1 247 ? 5.859 10.594 -9.258 1 97 247 ILE B CA 1
ATOM 3671 C C . ILE B 1 247 ? 6.895 10.953 -8.195 1 97 247 ILE B C 1
ATOM 3673 O O . ILE B 1 247 ? 7.07 12.133 -7.863 1 97 247 ILE B O 1
ATOM 3677 N N . TYR B 1 248 ? 7.602 10.016 -7.645 1 96.62 248 TYR B N 1
ATOM 3678 C CA . TYR B 1 248 ? 8.578 10.32 -6.602 1 96.62 248 TYR B CA 1
ATOM 3679 C C . TYR B 1 248 ? 9.781 11.055 -7.172 1 96.62 248 TYR B C 1
ATOM 3681 O O . TYR B 1 248 ? 10.367 11.906 -6.5 1 96.62 248 TYR B O 1
ATOM 3689 N N . TYR B 1 249 ? 10.133 10.781 -8.461 1 97.56 249 TYR B N 1
ATOM 3690 C CA . TYR B 1 249 ? 11.164 11.578 -9.109 1 97.56 249 TYR B CA 1
ATOM 3691 C C . TYR B 1 249 ? 10.75 13.039 -9.203 1 97.56 249 TYR B C 1
ATOM 3693 O O . TYR B 1 249 ? 11.523 13.938 -8.844 1 97.56 249 TYR B O 1
ATOM 3701 N N . LEU B 1 250 ? 9.508 13.273 -9.648 1 96.25 250 LEU B N 1
ATOM 3702 C CA . LEU B 1 250 ? 9.008 14.633 -9.836 1 96.25 250 LEU B CA 1
ATOM 3703 C C . LEU B 1 250 ? 8.914 15.367 -8.5 1 96.25 250 LEU B C 1
ATOM 3705 O O . LEU B 1 250 ? 9.242 16.547 -8.414 1 96.25 250 LEU B O 1
ATOM 3709 N N . CYS B 1 251 ? 8.594 14.664 -7.457 1 95.31 251 CYS B N 1
ATOM 3710 C CA . CYS B 1 251 ? 8.281 15.305 -6.184 1 95.31 251 CYS B CA 1
ATOM 3711 C C . CYS B 1 251 ? 9.531 15.445 -5.324 1 95.31 251 CYS B C 1
ATOM 3713 O O . CYS B 1 251 ? 9.688 16.438 -4.602 1 95.31 251 CYS B O 1
ATOM 3715 N N . TYR B 1 252 ? 10.414 14.438 -5.375 1 95.06 252 TYR B N 1
ATOM 3716 C CA . TYR B 1 252 ? 11.461 14.406 -4.359 1 95.06 252 TYR B CA 1
ATOM 3717 C C . TYR B 1 252 ? 12.836 14.602 -4.988 1 95.06 252 TYR B C 1
ATOM 3719 O O . TYR B 1 252 ? 13.844 14.719 -4.281 1 95.06 252 TYR B O 1
ATOM 3727 N N . VAL B 1 253 ? 12.945 14.586 -6.32 1 94.88 253 VAL B N 1
ATOM 3728 C CA . VAL B 1 253 ? 14.25 14.734 -6.965 1 94.88 253 VAL B CA 1
ATOM 3729 C C . VAL B 1 253 ? 14.25 15.977 -7.852 1 94.88 253 VAL B C 1
ATOM 3731 O O . VAL B 1 253 ? 15.016 16.906 -7.621 1 94.88 253 VAL B O 1
ATOM 3734 N N . LYS B 1 254 ? 13.289 16.062 -8.758 1 91.38 254 LYS B N 1
ATOM 3735 C CA . LYS B 1 254 ? 13.266 17.156 -9.711 1 91.38 254 LYS B CA 1
ATOM 3736 C C . LYS B 1 254 ? 12.898 18.469 -9.023 1 91.38 254 LYS B C 1
ATOM 3738 O O . LYS B 1 254 ? 13.531 19.5 -9.258 1 91.38 254 LYS B O 1
ATOM 3743 N N . ASN B 1 255 ? 11.758 18.469 -8.195 1 79.19 255 ASN B N 1
ATOM 3744 C CA . ASN B 1 255 ? 11.234 19.688 -7.598 1 79.19 255 ASN B CA 1
ATOM 3745 C C . ASN B 1 255 ? 11.695 19.844 -6.152 1 79.19 255 ASN B C 1
ATOM 3747 O O . ASN B 1 255 ? 11.062 20.547 -5.367 1 79.19 255 ASN B O 1
ATOM 3751 N N . SER B 1 256 ? 12.734 19.031 -5.781 1 67.31 256 SER B N 1
ATOM 3752 C CA . SER B 1 256 ? 13.188 19.141 -4.398 1 67.31 256 SER B CA 1
ATOM 3753 C C . SER B 1 256 ? 13.984 20.438 -4.18 1 67.31 256 SER B C 1
ATOM 3755 O O . SER B 1 256 ? 14.625 20.938 -5.105 1 67.31 256 SER B O 1
#

Organism: Clostridioides difficile (strain 630) (NCBI:txid272563)

Foldseek 3Di:
DPDQFADLLRLLVLLLVVLLCLLPDDLVQLLVLLLLLLQLLLVLQLQLLVQLLPCVVVPVLVSLLSSLQRNLRSVLCCQPVHGDYLLLLLLSLLNVVVVVHDPVSSVVSNVSSVVSSLVSLVVNLVVCLVVPVQDDSSLVSLLVLLCVLLPDDLVQLLQLLLVLSLLVNQLVSQLSRGNDSVSNSVSSSVSSSVSSSVVGDDLSSSSNSNVSSVSSPHPDDPVSSVSSNVSSVNSSSCNNNPVPSVVSSVVNPVVD/DDDQFADLLRLLVLLLVVLLCLLPDDLVQLLVLLLLLLQLLLVLQLQLLVQLLPCVVVPVLVSLLSSLQRNLRSVLCCLPVHGDYLLLLLLSLLNVVVVVHDPVSSVVSNVSSVVSSLVSLVVNLVVCLVVPVQDDSSLVSLLVLLCVLLVDDLVQLLQLLLVLSLLVNQLVSQLSRGNDSVSNSVSSSPSSSVSSSVVGDDLSSSSNSNVSNVSSPHPDDPVSSVSSNVSSVNSSSCNNNPVNSVVSSVVNPVVD

pLDDT: mean 96.77, std 5.09, range [41.03, 98.94]